Protein 8ZLX (pdb70)

InterPro domains:
  IPR002048 EF-hand domain [PF13499] (41-102)
  IPR002048 EF-hand domain [PF13499] (112-176)
  IPR002048 EF-hand domain [PS50222] (37-72)
  IPR002048 EF-hand domain [PS50222] (73-108)
  IPR002048 EF-hand domain [PS50222] (110-145)
  IPR002048 EF-hand domain [PS50222] (146-178)
  IPR002048 EF-hand domain [SM00054] (41-69)
  IPR002048 EF-hand domain [SM00054] (77-105)
  IPR002048 EF-hand domain [SM00054] (114-142)
  IPR002048 EF-hand domain [SM00054] (150-178)
  IPR002048 EF-hand domain [cd00051] (41-103)
  IPR002048 EF-hand domain [cd00051] (114-176)
  IPR011992 EF-hand domain pair [SSF47473] (23-176)
  IPR018247 EF-Hand 1, calcium-binding site [PS00018] (50-62)
  IPR018247 EF-Hand 1, calcium-binding site [PS00018] (86-98)
  IPR018247 EF-Hand 1, calcium-binding site [PS00018] (123-135)
  IPR018247 EF-Hand 1, calcium-binding site [PS00018] (159-171)
  IPR050230 Calmodulin/Myosin light chain/Troponin C-like [PTHR23048] (31-177)

Radius of gyration: 36.62 Å; Cα contacts (8 Å, |Δi|>4): 794; chains: 8; bounding box: 118×83×62 Å

B-factor: mean 54.27, std 16.91, range [24.85, 139.46]

Solvent-accessible surface area: 33436 Å² total; per-residue (Å²): 88,91,16,75,91,143,12,5,54,100,8,74,96,4,8,56,105,50,16,196,50,28,74,35,38,4,64,7,184,68,0,8,61,0,8,139,62,29,69,77,99,25,68,96,78,46,18,66,70,36,48,68,140,36,129,132,32,48,0,26,5,14,55,0,8,80,12,5,8,60,46,104,92,98,120,56,50,60,97,8,34,110,8,2,38,90,32,13,113,113,58,95,22,20,5,36,17,76,96,4,81,106,8,0,40,97,30,27,78,52,8,76,101,84,50,0,70,40,0,27,78,96,9,87,90,123,48,86,4,83,17,65,65,26,14,156,118,162,60,8,58,132,62,9,64,29,114,47,2,11,102,14,23,95,8,0,19,42,8,18,126,107,18,69,0,37,2,72,26,91,38,2,18,17,0,1,72,26,40,40,88,85,25,5,103,27,16,26,96,60,10,7,64,91,26,122,1,85,73,90,50,66,2,21,0,10,40,0,0,25,2,11,0,112,67,87,116,75,121,73,76,64,36,90,12,22,62,6,1,22,80,26,9,114,107,5,65,7,87,7,40,17,76,72,3,76,103,5,0,36,98,33,34,78,54,8,78,94,78,58,0,46,32,0,24,175,108,0,19,79,86,64,136,31,91,0,28,0,24,85,0,2,109,65,14,74,71,139,65,124,52,40,72,125,6,0,10,25,0,0,112,48,8,77,68,64,84,84,84,182,69,89,5,20,67,3,0,0,4,6,0,0,27,13,6,78,62,73,79,73,40,165,134,67,25,53,126,86,44,66,35,81,6,115,25,0,6,18,0,6,9,122,116,58,85,32,38,4,63,46,62,34,0,5,0,0,1,46,1,21,55,34,85,14,24,128,17,39,29,46,89,24,33,97,90,48,137,99,75,0,60,45,88,60,0,29,66,24,2,11,64,44,83,49,47,40,23,38,78,7,0,92,59,0,0,39,21,27,13,201,116,59,87,18,96,9,31,23,76,93,3,79,110,9,0,32,74,39,3,24,100,7,14,100,91,26,0,84,42,0,32,85,61,9,86,94,125,41,73,0,48,12,31,104,5,4,109,72,6,20,73,125,50,31,76,144,3,0,14,42,4,0,151,118,8,79,61,48,80,75,190,69,72,4,25,65,12,0,0,10,4,1,0,13,19,2,12,61,32,59,59,156,139,201,132,6,75,126,71,8,33,92,89,10,53,57,84,14,112,117,10,6,41,133,46,31,195,106,66,100,39,21,1,72,26,84,53,2,4,51,0,2,126,66,30,44,34,117,16,5,111,28,14,30,102,66,5,15,75,88,26,129,0,79,89,71,56,68,0,67,46,62,40,0,7,27,1,11,1,120,26,10,40,49,15,78,39,28,22,20,4,38,19,0,0,17,13,19,9,161,115,9,73,8,84,6,43,16,75,76,3,88,106,7,0,35,94,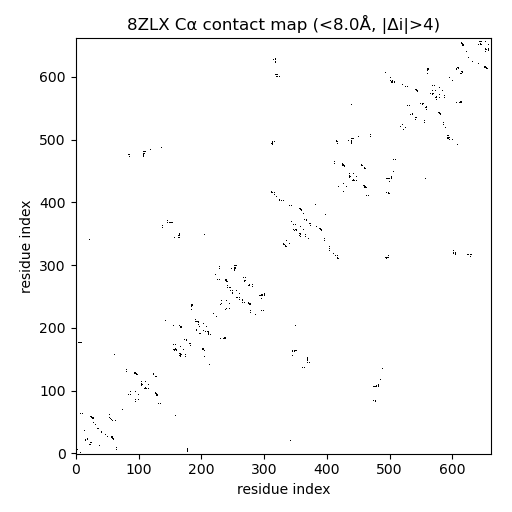40,25,82,53,6,78,102,148,47,0,47,24,0,17,163,86,0,23,67,92,56,92,26,72,0,25,0,24,80,3,0,120,105,7,98

Foldseek 3Di:
DPDDPVRLVVLVVLQVVQVPVPPQKHALVCLCVSCVVVVHHADPVSSVVLQVVVPVSIDGSVSSVVSVVVPVVDDDLVVVLVVVVVQPPPSPQKDFLVSQLCCLQPDDPRDDPVGSVVLSVVQDDPSIGRVVVVSVD/DQCVVFDDPVRLVLLCVLQVVQVPVNPQKHFLVCVQVSVVSVVDRAAPVRSCVLCVVQPCNVVRIAHSSSVSSSCRCVVPDPDPLVVQQVVVVVQVPNRPQKHFLVSQLVCCQPDDPRDDPVRSVVLSVQQVPPDHGIGNVNVSSVVVVPD/DVVVVVVVVVVVVVVCVVVVVD/DVVVVVVVVVVVVVVVVVVVVD/DPDDPVVLVLLVVLQVVQVPVSPQKHFLVCLCVSCVVSVDDQAPVLSCVLCVVPVTMDGSVSSVVSVVVPVVDCQLVVQQVVVCVQVVVSPQKAALVSVLVCQQPDDPRDDPVRSVVLQVVQDDVSIGNVSVVSNVVD/DVVVVVVVVVVVVVVVVVVVD/DVVVVVVVVVVVVVVVVVVVVD/DPCVVQDPPVVLVLLCVLQVVQCPPPPQKHFLVCVQVSCVSVVHHAAPVLSQVLCVVLPNRPPRIAHSSSVSSSCSCVVPPPDPLVVVVVVVCVQVVRRHQKHFLVSQQCCQQPDDPRDDPVRSVVVSVVQVVVVPRIGSVNVVSVVVD

Nearest PDB structures (foldseek):
  3wfn-assembly2_C  TM=7.128E-01  e=3.700E-17  Mus musculus
  3wfn-assembly1_B  TM=7.185E-01  e=9.022E-17  Mus musculus
  5wsu-assembly1_A  TM=4.955E-01  e=5.285E-17  Homo sapiens
  6tj7-assembly1_B  TM=4.473E-01  e=1.043E-06  Toxoplasma gondii
  6tj5-assembly1_B  TM=4.655E-01  e=3.422E-06  Toxoplasma gondii

Secondary structure (DSSP, 8-state):
-TTTTTS-HHHHHHHHHHHGGG-TTSSSEEEGGGHHHHHHHTT----HHHHHHHHHHTT-TT-SEEEHHHHHHHHHHHTT---HHHHHHHHHHTT-SS-SS-EEHHHHHHHHHHSSSPPPHHHHHHHHHHHSSSSSSEE-HHHHHHHT-/----HHHHHHHHHHHHTT-SS-SSEEEGGGHHHHHHTTT----HHHHHHHHHHH---EEEHHHHHHHHHHHH----HHHHHHHHHTT-SS-SSEEEHHHHHHHHHHSSS---HHHHHHHHHH----SEEEHHHHHH-/----HHHHHHHHHHHHHH-SS-SSEEEGGGHHHHHHHTT----HHHHHHHHHS---EEEHHHHHHHHHHHH---HHHHHHHHHHTT-SS-SSEEEHHHHHHHHTTSSS---HHHHHHHHHHS----EEEHHHHHHHH-/-TTTTTS-HHHHHHHHHHHHTT-SSSSSEEEGGGHHHHHHTTT----HHHHHHHHHTTT-TT-SEEEHHHHHHHHHHHTT---HHHHHHHHHTTS-SS-SSEEEHHHHHHHHHHSSS---HHHHHHHHHHHS-SSSSEEEHHHHHHHTT--/-HHHHHHHHHHHHHHHHHHHT-/-HHHHHHHHHHHHHHHHHHH-/-HHHHHHHHHHHHHHHHHHHH-/-HHHHHHHHHHHHHHHHHHHT-

Sequence (662 aa):
DQLTEEQIAEFKEAFSLFDKDGDGTITTKELGTVMRSLGQNPTEAELQDMINEVDNGTIDFPEFLTMMARKMKDDSEEEIREAFRVFDKDGNGYISAAELRHVMTNLGEKLTDEEVDEMIREADGDGQVNYEEFVQMEFMADQLTEEQIAEFKEAFSLFDKDGDGTITTKELGTVMRSLGQNPTEAELQDMINEVDADGNGTIDFPEFLTMMARKMKDTDSEEEIREAFRVFDKDGNGYISAAELRHVMTNLGEKLTDEEVDEMIREADIDGDGQVNYEEFVQMMTAKGPGSEFAAALIQRWYRRYMARLGPGSEFAAALIQRWYRRYMARLDQLTEEQIAEFKEAFSLFDKDGDGTITTKELGTVMRSLGQNPTEAELQDMINEVDGTIDFPEFLTMMMARKMKTDSEEEIREAFRVFDKDGNGYISAAELRHVMTNLGEKLTDEEVDEMIREADIDGQVNYEEFVQMMTGPGSEFAAALIQRWYRRYMARGPGSEFAAALIQRWYRRYMARLEFMADQLTEEQIAEFKEAFSLFDKDGDGTITTKELGTVMRSLGQNPTEAELQDMINEVDADGNGTIDFPEFLTMMARKMKDTDSEEEIREAFRVFDKDGNGYISAAELRHVMTNLGEKLTDEEVDEMIREEADIDGDGQVNYEEFVQMMT

Organism: Sarcophilus harrisii (NCBI:txid9305)

Structure (mmCIF, N/CA/C/O backbone):
data_8ZLX
#
_entry.id   8ZLX
#
_cell.length_a   134.451
_cell.length_b   134.451
_cell.length_c   35.944
_cell.angle_alpha   90.00
_cell.angle_beta   90.00
_cell.angle_gamma   90.00
#
_symmetry.space_group_name_H-M   'P 43'
#
loop_
_entity.id
_entity.type
_entity.pdbx_description
1 polymer 'Calmodulin (CaM)'
2 polymer 'Serine/threonine-protein phosphatase with EF-hands 2'
3 water water
#
loop_
_atom_site.group_PDB
_atom_site.id
_atom_site.type_symbol
_atom_site.label_atom_id
_atom_site.label_alt_id
_atom_site.label_comp_id
_atom_site.label_asym_id
_atom_site.label_entity_id
_atom_site.label_seq_id
_atom_site.pdbx_PDB_ins_code
_atom_site.Cartn_x
_atom_site.Cartn_y
_atom_site.Cartn_z
_atom_site.occupancy
_atom_site.B_iso_or_equiv
_atom_site.auth_seq_id
_atom_site.auth_comp_id
_atom_site.auth_asym_id
_atom_site.auth_atom_id
_atom_site.pdbx_PDB_model_num
ATOM 1 N N . ASP A 1 9 ? -49.498 41.598 4.089 1.00 94.66 9 ASP B N 1
ATOM 2 C CA . ASP A 1 9 ? -50.354 42.524 4.888 1.00 102.33 9 ASP B CA 1
ATOM 3 C C . ASP A 1 9 ? -49.435 43.377 5.772 1.00 107.73 9 ASP B C 1
ATOM 4 O O . ASP A 1 9 ? -48.212 43.394 5.500 1.00 104.38 9 ASP B O 1
ATOM 6 N N . GLN A 1 10 ? -49.993 44.048 6.788 1.00 111.23 10 GLN B N 1
ATOM 7 C CA . GLN A 1 10 ? -49.229 44.857 7.778 1.00 120.90 10 GLN B CA 1
ATOM 8 C C . GLN A 1 10 ? -48.507 43.912 8.757 1.00 124.64 10 GLN B C 1
ATOM 9 O O . GLN A 1 10 ? -48.784 43.999 9.971 1.00 139.46 10 GLN B O 1
ATOM 11 N N . LEU A 1 11 ? -47.596 43.068 8.244 1.00 112.77 11 LEU B N 1
ATOM 12 C CA . LEU A 1 11 ? -46.857 42.016 9.002 1.00 97.27 11 LEU B CA 1
ATOM 13 C C . LEU A 1 11 ? -45.522 42.574 9.504 1.00 93.98 11 LEU B C 1
ATOM 14 O O . LEU A 1 11 ? -45.034 43.564 8.927 1.00 94.43 11 LEU B O 1
ATOM 19 N N . THR A 1 12 ? -44.947 41.914 10.512 1.00 86.97 12 THR B N 1
ATOM 20 C CA . THR A 1 12 ? -43.745 42.349 11.276 1.00 84.99 12 THR B CA 1
ATOM 21 C C . THR A 1 12 ? -42.469 42.064 10.475 1.00 72.48 12 THR B C 1
ATOM 22 O O . THR A 1 12 ? -42.497 41.173 9.616 1.00 78.97 12 THR B O 1
ATOM 26 N N . GLU A 1 13 ? -41.393 42.791 10.760 1.00 62.59 13 GLU B N 1
ATOM 27 C CA . GLU A 1 13 ? -40.037 42.515 10.216 1.00 63.12 13 GLU B CA 1
ATOM 28 C C . GLU A 1 13 ? -39.619 41.106 10.672 1.00 70.15 13 GLU B C 1
ATOM 29 O O . GLU A 1 13 ? -39.158 40.309 9.827 1.00 69.66 13 GLU B O 1
ATOM 35 N N . GLU A 1 14 ? -39.777 40.828 11.971 1.00 76.15 14 GLU B N 1
ATOM 36 C CA . GLU A 1 14 ? -39.360 39.565 12.646 1.00 71.60 14 GLU B CA 1
ATOM 37 C C . GLU A 1 14 ? -40.230 38.414 12.112 1.00 60.22 14 GLU B C 1
ATOM 38 O O . GLU A 1 14 ? -39.678 37.324 11.835 1.00 52.03 14 GLU B O 1
ATOM 44 N N . GLN A 1 15 ? -41.534 38.666 11.957 1.00 49.49 15 GLN B N 1
ATOM 45 C CA . GLN A 1 15 ? -42.554 37.654 11.584 1.00 51.33 15 GLN B CA 1
ATOM 46 C C . GLN A 1 15 ? -42.296 37.189 10.139 1.00 53.45 15 GLN B C 1
ATOM 47 O O . GLN A 1 15 ? -42.140 35.975 9.920 1.00 59.40 15 GLN B O 1
ATOM 49 N N . ILE A 1 16 ? -42.223 38.116 9.188 1.00 47.56 16 ILE B N 1
ATOM 50 C CA . ILE A 1 16 ? -41.794 37.810 7.798 1.00 45.17 16 ILE B CA 1
ATOM 51 C C . ILE A 1 16 ? -40.515 36.957 7.856 1.00 42.03 16 ILE B C 1
ATOM 52 O O . ILE A 1 16 ? -40.413 36.017 7.057 1.00 41.27 16 ILE B O 1
ATOM 57 N N . ALA A 1 17 ? -39.558 37.272 8.730 1.00 40.79 17 ALA B N 1
ATOM 58 C CA . ALA A 1 17 ? -38.291 36.512 8.813 1.00 45.22 17 ALA B CA 1
ATOM 59 C C . ALA A 1 17 ? -38.589 35.118 9.385 1.00 46.69 17 ALA B C 1
ATOM 60 O O . ALA A 1 17 ? -38.253 34.117 8.733 1.00 43.74 17 ALA B O 1
ATOM 62 N N . GLU A 1 18 ? -39.232 35.061 10.545 1.00 50.33 18 GLU B N 1
ATOM 63 C CA . GLU A 1 18 ? -39.662 33.792 11.181 1.00 56.04 18 GLU B CA 1
ATOM 64 C C . GLU A 1 18 ? -40.253 32.908 10.076 1.00 59.43 18 GLU B C 1
ATOM 65 O O . GLU A 1 18 ? -39.751 31.766 9.933 1.00 59.55 18 GLU B O 1
ATOM 71 N N . PHE A 1 19 ? -41.205 33.449 9.287 1.00 55.06 19 PHE B N 1
ATOM 72 C CA . PHE A 1 19 ? -42.068 32.713 8.317 1.00 52.64 19 PHE B CA 1
ATOM 73 C C . PHE A 1 19 ? -41.324 32.319 7.036 1.00 51.49 19 PHE B C 1
ATOM 74 O O . PHE A 1 19 ? -41.715 31.302 6.420 1.00 46.19 19 PHE B O 1
ATOM 82 N N . LYS A 1 20 ? -40.347 33.120 6.615 1.00 52.65 20 LYS B N 1
ATOM 83 C CA . LYS A 1 20 ? -39.402 32.776 5.518 1.00 54.63 20 LYS B CA 1
ATOM 84 C C . LYS A 1 20 ? -38.581 31.555 5.952 1.00 51.19 20 LYS B C 1
ATOM 85 O O . LYS A 1 20 ? -38.449 30.599 5.170 1.00 48.33 20 LYS B O 1
ATOM 91 N N . GLU A 1 21 ? -38.016 31.592 7.152 1.00 51.19 21 GLU B N 1
ATOM 92 C CA . GLU A 1 21 ? -37.082 30.530 7.596 1.00 54.28 21 GLU B CA 1
ATOM 93 C C . GLU A 1 21 ? -37.888 29.231 7.741 1.00 45.42 21 GLU B C 1
ATOM 94 O O . GLU A 1 21 ? -37.440 28.209 7.212 1.00 39.03 21 GLU B O 1
ATOM 100 N N . ALA A 1 22 ? -39.073 29.290 8.351 1.00 44.71 22 ALA B N 1
ATOM 101 C CA . ALA A 1 22 ? -40.011 28.142 8.442 1.00 42.68 22 ALA B CA 1
ATOM 102 C C . ALA A 1 22 ? -40.228 27.557 7.050 1.00 39.59 22 ALA B C 1
ATOM 103 O O . ALA A 1 22 ? -40.216 26.320 6.917 1.00 42.35 22 ALA B O 1
ATOM 105 N N . PHE A 1 23 ? -40.441 28.419 6.064 1.00 37.77 23 PHE B N 1
ATOM 106 C CA . PHE A 1 23 ? -40.776 28.034 4.672 1.00 39.57 23 PHE B CA 1
ATOM 107 C C . PHE A 1 23 ? -39.582 27.334 4.030 1.00 41.22 23 PHE B C 1
ATOM 108 O O . PHE A 1 23 ? -39.765 26.252 3.398 1.00 37.69 23 PHE B O 1
ATOM 116 N N . SER A 1 24 ? -38.402 27.924 4.207 1.00 39.92 24 SER B N 1
ATOM 117 C CA . SER A 1 24 ? -37.152 27.445 3.581 1.00 46.35 24 SER B CA 1
ATOM 118 C C . SER A 1 24 ? -36.704 26.102 4.200 1.00 46.88 24 SER B C 1
ATOM 119 O O . SER A 1 24 ? -35.855 25.405 3.559 1.00 47.81 24 SER B O 1
ATOM 122 N N . LEU A 1 25 ? -37.274 25.703 5.347 1.00 42.14 25 LEU B N 1
ATOM 123 C CA . LEU A 1 25 ? -36.985 24.389 5.979 1.00 41.17 25 LEU B CA 1
ATOM 124 C C . LEU A 1 25 ? -37.565 23.284 5.097 1.00 43.48 25 LEU B C 1
ATOM 125 O O . LEU A 1 25 ? -37.009 22.146 5.113 1.00 44.67 25 LEU B O 1
ATOM 130 N N . PHE A 1 26 ? -38.630 23.592 4.353 1.00 41.11 26 PHE B N 1
ATOM 131 C CA . PHE A 1 26 ? -39.378 22.600 3.539 1.00 40.87 26 PHE B CA 1
ATOM 132 C C . PHE A 1 26 ? -39.122 22.823 2.047 1.00 39.25 26 PHE B C 1
ATOM 133 O O . PHE A 1 26 ? -39.515 21.995 1.274 1.00 40.54 26 PHE B O 1
ATOM 141 N N . ASP A 1 27 ? -38.437 23.893 1.661 1.00 48.60 27 ASP B N 1
ATOM 142 C CA . ASP A 1 27 ? -37.925 24.088 0.281 1.00 49.95 27 ASP B CA 1
ATOM 143 C C . ASP A 1 27 ? -36.523 23.472 0.229 1.00 57.38 27 ASP B C 1
ATOM 144 O O . ASP A 1 27 ? -35.560 24.156 0.623 1.00 67.85 27 ASP B O 1
ATOM 149 N N . LYS A 1 28 ? -36.436 22.198 -0.176 1.00 67.38 28 LYS B N 1
ATOM 150 C CA . LYS A 1 28 ? -35.178 21.398 -0.223 1.00 63.14 28 LYS B CA 1
ATOM 151 C C . LYS A 1 28 ? -34.343 21.853 -1.426 1.00 60.32 28 LYS B C 1
ATOM 152 O O . LYS A 1 28 ? -33.121 22.047 -1.261 1.00 62.97 28 LYS B O 1
ATOM 158 N N . ASP A 1 29 ? -34.989 22.013 -2.589 1.00 59.04 29 ASP B N 1
ATOM 159 C CA . ASP A 1 29 ? -34.352 22.421 -3.876 1.00 57.70 29 ASP B CA 1
ATOM 160 C C . ASP A 1 29 ? -34.012 23.917 -3.863 1.00 52.79 29 ASP B C 1
ATOM 161 O O . ASP A 1 29 ? -33.219 24.318 -4.705 1.00 56.11 29 ASP B O 1
ATOM 166 N N . GLY A 1 30 ? -34.614 24.719 -2.977 1.00 55.38 30 GLY B N 1
ATOM 167 C CA . GLY A 1 30 ? -34.524 26.195 -3.012 1.00 57.67 30 GLY B CA 1
ATOM 168 C C . GLY A 1 30 ? -35.122 26.800 -4.284 1.00 55.29 30 GLY B C 1
ATOM 169 O O . GLY A 1 30 ? -34.444 27.629 -4.907 1.00 67.19 30 GLY B O 1
ATOM 170 N N . ASP A 1 31 ? -36.343 26.409 -4.651 1.00 47.07 31 ASP B N 1
ATOM 171 C CA . ASP A 1 31 ? -37.082 26.897 -5.844 1.00 49.60 31 ASP B CA 1
ATOM 172 C C . ASP A 1 31 ? -38.256 27.786 -5.411 1.00 51.69 31 ASP B C 1
ATOM 173 O O . ASP A 1 31 ? -39.155 28.017 -6.255 1.00 54.83 31 ASP B O 1
ATOM 178 N N . GLY A 1 32 ? -38.270 28.236 -4.148 1.00 48.05 32 GLY B N 1
ATOM 179 C CA . GLY A 1 32 ? -39.289 29.148 -3.583 1.00 44.98 32 GLY B CA 1
ATOM 180 C C . GLY A 1 32 ? -40.663 28.507 -3.427 1.00 46.57 32 GLY B C 1
ATOM 181 O O . GLY A 1 32 ? -41.657 29.248 -3.273 1.00 46.11 32 GLY B O 1
ATOM 182 N N . THR A 1 33 ? -40.744 27.177 -3.480 1.00 45.97 33 THR B N 1
ATOM 183 C CA . THR A 1 33 ? -42.027 26.444 -3.413 1.00 46.33 33 THR B CA 1
ATOM 184 C C . THR A 1 33 ? -41.912 25.316 -2.379 1.00 45.77 33 THR B C 1
ATOM 185 O O . THR A 1 33 ? -40.794 24.840 -2.148 1.00 45.16 33 THR B O 1
ATOM 189 N N . ILE A 1 34 ? -43.041 24.963 -1.760 1.00 43.21 34 ILE B N 1
ATOM 190 C CA . ILE A 1 34 ? -43.238 23.778 -0.880 1.00 42.64 34 ILE B CA 1
ATOM 191 C C . ILE A 1 34 ? -44.444 23.038 -1.452 1.00 43.94 34 ILE B C 1
ATOM 192 O O . ILE A 1 34 ? -45.210 23.663 -2.188 1.00 42.90 34 ILE B O 1
ATOM 197 N N . THR A 1 35 ? -44.612 21.762 -1.124 1.00 44.25 35 THR B N 1
ATOM 198 C CA . THR A 1 35 ? -45.792 20.972 -1.537 1.00 49.66 35 THR B CA 1
ATOM 199 C C . THR A 1 35 ? -46.931 21.298 -0.572 1.00 50.24 35 THR B C 1
ATOM 200 O O . THR A 1 35 ? -46.622 21.596 0.606 1.00 51.69 35 THR B O 1
ATOM 204 N N . THR A 1 36 ? -48.178 21.248 -1.058 1.00 50.30 36 THR B N 1
ATOM 205 C CA . THR A 1 36 ? -49.439 21.308 -0.252 1.00 53.55 36 THR B CA 1
ATOM 206 C C . THR A 1 36 ? -49.417 20.234 0.859 1.00 56.02 36 THR B C 1
ATOM 207 O O . THR A 1 36 ? -49.892 20.512 1.972 1.00 53.91 36 THR B O 1
ATOM 211 N N . LYS A 1 37 ? -48.837 19.060 0.586 1.00 55.97 37 LYS B N 1
ATOM 212 C CA . LYS A 1 37 ? -48.802 17.899 1.516 1.00 57.11 37 LYS B CA 1
ATOM 213 C C . LYS A 1 37 ? -47.743 18.139 2.601 1.00 57.46 37 LYS B C 1
ATOM 214 O O . LYS A 1 37 ? -47.540 17.225 3.426 1.00 58.77 37 LYS B O 1
ATOM 220 N N . GLU A 1 38 ? -47.085 19.305 2.580 1.00 50.88 38 GLU B N 1
ATOM 221 C CA . GLU A 1 38 ? -46.097 19.747 3.597 1.00 49.16 38 GLU B CA 1
ATOM 222 C C . GLU A 1 38 ? -46.562 21.051 4.261 1.00 44.18 38 GLU B C 1
ATOM 223 O O . GLU A 1 38 ? -45.826 21.567 5.137 1.00 45.44 38 GLU B O 1
ATOM 229 N N . LEU A 1 39 ? -47.717 21.587 3.877 1.00 40.34 39 LEU B N 1
ATOM 230 C CA . LEU A 1 39 ? -48.248 22.851 4.466 1.00 44.62 39 LEU B CA 1
ATOM 231 C C . LEU A 1 39 ? -48.467 22.658 5.974 1.00 43.73 39 LEU B C 1
ATOM 232 O O . LEU A 1 39 ? -47.969 23.496 6.756 1.00 46.03 39 LEU B O 1
ATOM 237 N N . GLY A 1 40 ? -49.193 21.602 6.362 1.00 44.02 40 GLY B N 1
ATOM 238 C CA . GLY A 1 40 ? -49.500 21.279 7.768 1.00 41.19 40 GLY B CA 1
ATOM 239 C C . GLY A 1 40 ? -48.228 21.151 8.582 1.00 38.47 40 GLY B C 1
ATOM 240 O O . GLY A 1 40 ? -48.163 21.701 9.711 1.00 41.88 40 GLY B O 1
ATOM 241 N N . THR A 1 41 ? -47.234 20.488 8.008 1.00 35.52 41 THR B N 1
ATOM 242 C CA . THR A 1 41 ? -45.885 20.287 8.598 1.00 39.44 41 THR B CA 1
ATOM 243 C C . THR A 1 41 ? -45.222 21.636 8.922 1.00 37.38 41 THR B C 1
ATOM 244 O O . THR A 1 41 ? -44.664 21.775 10.016 1.00 37.99 41 THR B O 1
ATOM 248 N N . VAL A 1 42 ? -45.299 22.619 8.032 1.00 43.27 42 VAL B N 1
ATOM 249 C CA . VAL A 1 42 ? -44.622 23.944 8.223 1.00 47.08 42 VAL B CA 1
ATOM 250 C C . VAL A 1 42 ? -45.342 24.752 9.305 1.00 44.91 42 VAL B C 1
ATOM 251 O O . VAL A 1 42 ? -44.669 25.465 10.068 1.00 45.78 42 VAL B O 1
ATOM 255 N N . MET A 1 43 ? -46.666 24.668 9.359 1.00 48.85 43 MET B N 1
ATOM 256 C CA . MET A 1 43 ? -47.475 25.466 10.314 1.00 50.23 43 MET B CA 1
ATOM 257 C C . MET A 1 43 ? -47.353 24.861 11.718 1.00 50.99 43 MET B C 1
ATOM 258 O O . MET A 1 43 ? -47.396 25.635 12.699 1.00 44.59 43 MET B O 1
ATOM 263 N N . ARG A 1 44 ? -47.159 23.538 11.793 1.00 52.05 44 ARG B N 1
ATOM 264 C CA . ARG A 1 44 ? -46.856 22.782 13.039 1.00 50.23 44 ARG B CA 1
ATOM 265 C C . ARG A 1 44 ? -45.446 23.140 13.529 1.00 50.44 44 ARG B C 1
ATOM 266 O O . ARG A 1 44 ? -45.235 23.207 14.747 1.00 45.74 44 ARG B O 1
ATOM 274 N N . SER A 1 45 ? -44.511 23.383 12.608 1.00 52.89 45 SER B N 1
ATOM 275 C CA . SER A 1 45 ? -43.116 23.800 12.914 1.00 48.22 45 SER B CA 1
ATOM 276 C C . SER A 1 45 ? -43.126 25.211 13.525 1.00 49.43 45 SER B C 1
ATOM 277 O O . SER A 1 45 ? -42.117 25.590 14.191 1.00 42.77 45 SER B O 1
ATOM 280 N N . LEU A 1 46 ? -44.218 25.965 13.305 1.00 52.05 46 LEU B N 1
ATOM 281 C CA . LEU A 1 46 ? -44.425 27.350 13.836 1.00 52.40 46 LEU B CA 1
ATOM 282 C C . LEU A 1 46 ? -45.280 27.281 15.100 1.00 53.40 46 LEU B C 1
ATOM 283 O O . LEU A 1 46 ? -45.634 28.358 15.633 1.00 57.72 46 LEU B O 1
ATOM 288 N N . GLY A 1 47 ? -45.558 26.059 15.567 1.00 50.46 47 GLY B N 1
ATOM 289 C CA . GLY A 1 47 ? -46.381 25.795 16.757 1.00 55.05 47 GLY B CA 1
ATOM 290 C C . GLY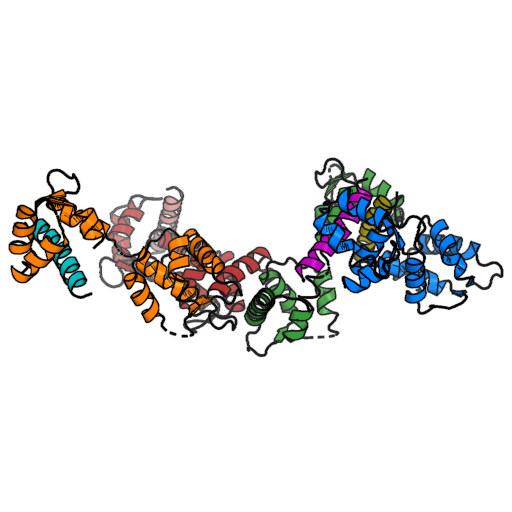 A 1 47 ? -47.855 26.079 16.517 1.00 56.64 47 GLY B C 1
ATOM 291 O O . GLY A 1 47 ? -48.608 26.080 17.504 1.00 58.27 47 GLY B O 1
ATOM 292 N N . GLN A 1 48 ? -48.273 26.292 15.267 1.00 60.49 48 GLN B N 1
ATOM 293 C CA . GLN A 1 48 ? -49.717 26.344 14.916 1.00 68.68 48 GLN B CA 1
ATOM 294 C C . GLN A 1 48 ? -50.199 24.887 14.917 1.00 73.88 48 GLN B C 1
ATOM 295 O O . GLN A 1 48 ? -49.339 24.002 14.761 1.00 84.82 48 GLN B O 1
ATOM 301 N N . ASN A 1 49 ? -51.497 24.636 15.126 1.00 75.16 49 ASN B N 1
ATOM 302 C CA . ASN A 1 49 ? -52.086 23.267 15.177 1.00 74.54 49 ASN B CA 1
ATOM 303 C C . ASN A 1 49 ? -53.370 23.270 14.349 1.00 71.22 49 ASN B C 1
ATOM 304 O O . ASN A 1 49 ? -54.472 23.110 14.865 1.00 71.50 49 ASN B O 1
ATOM 306 N N . PRO A 1 50 ? -53.273 23.420 13.015 1.00 74.59 50 PRO B N 1
ATOM 307 C CA . PRO A 1 50 ? -54.468 23.565 12.188 1.00 80.08 50 PRO B CA 1
ATOM 308 C C . PRO A 1 50 ? -55.258 22.250 12.114 1.00 77.95 50 PRO B C 1
ATOM 309 O O . PRO A 1 50 ? -54.628 21.216 12.168 1.00 69.91 50 PRO B O 1
ATOM 313 N N . THR A 1 51 ? -56.593 22.341 12.012 1.00 85.44 51 THR B N 1
ATOM 314 C CA . THR A 1 51 ? -57.545 21.198 11.924 1.00 82.22 51 THR B CA 1
ATOM 315 C C . THR A 1 51 ? -57.599 20.708 10.474 1.00 87.67 51 THR B C 1
ATOM 316 O O . THR A 1 51 ?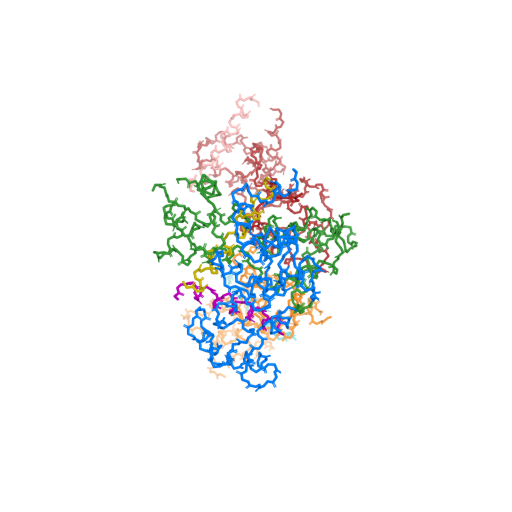 -57.414 21.548 9.572 1.00 84.44 51 THR B O 1
ATOM 318 N N . GLU A 1 52 ? -57.839 19.410 10.258 1.00 88.90 52 GLU B N 1
ATOM 319 C CA . GLU A 1 52 ? -57.838 18.777 8.908 1.00 97.04 52 GLU B CA 1
ATOM 320 C C . GLU A 1 52 ? -58.503 19.724 7.900 1.00 99.23 52 GLU B C 1
ATOM 321 O O . GLU A 1 52 ? -57.874 20.041 6.864 1.00 97.33 52 GLU B O 1
ATOM 323 N N . ALA A 1 53 ? -59.716 20.185 8.218 1.00 98.75 53 ALA B N 1
ATOM 324 C CA . ALA A 1 53 ? -60.570 21.019 7.341 1.00 94.37 53 ALA B CA 1
ATOM 325 C C . ALA A 1 53 ? -60.037 22.460 7.264 1.00 93.11 53 ALA B C 1
ATOM 326 O O . ALA A 1 53 ? -60.413 23.169 6.306 1.00 106.13 53 ALA B O 1
ATOM 328 N N . GLU A 1 54 ? -59.205 22.891 8.218 1.00 81.21 54 GLU B N 1
ATOM 329 C CA . GLU A 1 54 ? -58.535 24.224 8.190 1.00 83.07 54 GLU B CA 1
ATOM 330 C C . GLU A 1 54 ? -57.458 24.250 7.090 1.00 87.43 54 GLU B C 1
ATOM 331 O O . GLU A 1 54 ? -57.155 25.355 6.607 1.00 94.09 54 GLU B O 1
ATOM 333 N N . LEU A 1 55 ? -56.914 23.088 6.697 1.00 91.58 55 LEU B N 1
ATOM 334 C CA . LEU A 1 55 ? -55.859 22.950 5.649 1.00 89.14 55 LEU B CA 1
ATOM 335 C C . LEU A 1 55 ? -56.509 22.781 4.270 1.00 95.03 55 LEU B C 1
ATOM 336 O O . LEU A 1 55 ? -56.037 23.443 3.314 1.00 94.69 55 LEU B O 1
ATOM 341 N N . GLN A 1 56 ? -57.510 21.898 4.160 1.00 93.76 56 GLN B N 1
ATOM 342 C CA . GLN A 1 56 ? -58.236 21.626 2.887 1.00 99.89 56 GLN B CA 1
ATOM 343 C C . GLN A 1 56 ? -58.643 22.969 2.261 1.00 98.02 56 GLN B C 1
ATOM 344 O O . GLN A 1 56 ? -58.354 23.170 1.053 1.00 85.80 56 GLN B O 1
ATOM 346 N N . ASP A 1 57 ? -59.231 23.863 3.074 1.00 98.96 57 ASP B N 1
ATOM 347 C CA . ASP A 1 57 ? -59.791 25.182 2.661 1.00 96.55 57 ASP B CA 1
ATOM 348 C C . ASP A 1 57 ? -58.649 26.126 2.260 1.00 98.16 57 ASP B C 1
ATOM 349 O O . ASP A 1 57 ? -58.768 26.770 1.197 1.00 103.53 57 ASP B O 1
ATOM 351 N N . MET A 1 58 ? -57.586 26.205 3.065 1.00 91.36 58 MET B N 1
ATOM 352 C CA . MET A 1 58 ? -56.361 26.983 2.732 1.00 83.17 58 MET B CA 1
ATOM 353 C C . MET A 1 58 ? -55.797 26.508 1.390 1.00 77.70 58 MET B C 1
ATOM 354 O O . MET A 1 58 ? -55.411 27.372 0.592 1.00 74.19 58 MET B O 1
ATOM 359 N N . ILE A 1 59 ? -55.779 25.190 1.159 1.00 74.47 59 ILE B N 1
ATOM 360 C CA . ILE A 1 59 ? -55.061 24.526 0.028 1.00 82.06 59 ILE B CA 1
ATOM 361 C C . ILE A 1 59 ? -55.799 24.758 -1.302 1.00 92.70 59 ILE B C 1
ATOM 362 O O . ILE A 1 59 ? -55.091 24.906 -2.332 1.00 87.12 5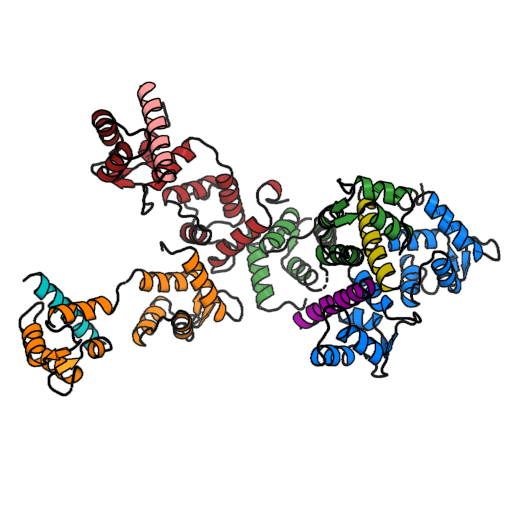9 ILE B O 1
ATOM 367 N N . ASN A 1 60 ? -57.144 24.769 -1.294 1.00 106.50 60 ASN B N 1
ATOM 368 C CA . ASN A 1 60 ? -58.011 24.930 -2.502 1.00 112.42 60 ASN B CA 1
ATOM 369 C C . ASN A 1 60 ? -57.883 26.362 -3.050 1.00 109.70 60 ASN B C 1
ATOM 370 O O . ASN A 1 60 ? -57.709 26.521 -4.283 1.00 99.05 60 ASN B O 1
ATOM 372 N N . GLU A 1 61 ? -58.002 27.359 -2.163 1.00 106.77 61 GLU B N 1
ATOM 373 C CA . GLU A 1 61 ? -57.601 28.778 -2.375 1.00 100.66 61 GLU B CA 1
ATOM 374 C C . GLU A 1 61 ? -56.393 28.815 -3.331 1.00 107.97 61 GLU B C 1
ATOM 375 O O . GLU A 1 61 ? -56.437 29.585 -4.314 1.00 103.44 61 GLU B O 1
ATOM 381 N N . VAL A 1 62 ? -55.378 27.980 -3.075 1.00 109.92 62 VAL B N 1
ATOM 382 C CA . VAL A 1 62 ? -54.136 27.839 -3.898 1.00 107.70 62 VAL B CA 1
ATOM 383 C C . VAL A 1 62 ? -54.418 26.942 -5.110 1.00 108.95 62 VAL B C 1
ATOM 384 O O . VAL A 1 62 ? -54.283 27.439 -6.245 1.00 115.31 62 VAL B O 1
ATOM 386 N N . ASP A 1 63 ? -54.767 25.669 -4.873 1.00 110.62 63 ASP B N 1
ATOM 387 C CA . ASP A 1 63 ? -55.047 24.639 -5.915 1.00 106.18 63 ASP B CA 1
ATOM 388 C C . ASP A 1 63 ? -53.782 24.413 -6.754 1.00 107.04 63 ASP B C 1
ATOM 389 O O . ASP A 1 63 ? -53.001 23.513 -6.375 1.00 105.46 63 ASP B O 1
ATOM 394 N N . ASN A 1 67 ? -50.023 22.252 -9.940 1.00 83.11 67 ASN B N 1
ATOM 395 C CA . ASN A 1 67 ? -48.623 21.984 -9.510 1.00 83.26 67 ASN B CA 1
ATOM 396 C C . ASN A 1 67 ? -48.622 21.191 -8.192 1.00 78.97 67 ASN B C 1
ATOM 397 O O . ASN A 1 67 ? -47.654 20.411 -7.947 1.00 75.45 67 ASN B O 1
ATOM 399 N N . GLY A 1 68 ? -49.671 21.353 -7.383 1.00 68.20 68 GLY B N 1
ATOM 400 C CA . GLY A 1 68 ? -49.690 20.903 -5.981 1.00 67.53 68 GLY B CA 1
ATOM 401 C C . GLY A 1 68 ? -48.583 21.585 -5.196 1.00 58.96 68 GLY B C 1
ATOM 402 O O . GLY A 1 68 ? -47.869 20.859 -4.456 1.00 49.77 68 GLY B O 1
ATOM 403 N N . THR A 1 69 ? -48.462 22.916 -5.361 1.00 49.07 69 THR B N 1
ATOM 404 C CA . THR A 1 69 ? -47.304 23.737 -4.919 1.00 54.53 69 THR B CA 1
ATOM 405 C C . THR A 1 69 ? -47.761 25.126 -4.441 1.00 51.01 69 THR B C 1
ATOM 406 O O . THR A 1 69 ? -48.680 25.697 -5.070 1.00 53.39 69 THR B O 1
ATOM 410 N N . ILE A 1 70 ? -47.079 25.663 -3.415 1.00 47.78 70 ILE B N 1
ATOM 411 C CA . ILE A 1 70 ? -47.309 26.999 -2.781 1.00 45.57 70 ILE B CA 1
ATOM 412 C C . ILE A 1 70 ? -46.013 27.802 -2.862 1.00 45.97 70 ILE B C 1
ATOM 413 O O . ILE A 1 70 ? -45.004 27.329 -2.332 1.00 46.01 70 ILE B O 1
ATOM 418 N N . ASP A 1 71 ? -46.037 29.000 -3.448 1.00 51.76 71 ASP B N 1
ATOM 419 C CA . ASP A 1 71 ? -44.870 29.930 -3.409 1.00 54.30 71 ASP B CA 1
ATOM 420 C C . ASP A 1 71 ? -44.908 30.712 -2.088 1.00 49.17 71 ASP B C 1
ATOM 421 O O . ASP A 1 71 ? -45.956 30.643 -1.406 1.00 44.35 71 ASP B O 1
ATOM 426 N N . PHE A 1 72 ? -43.829 31.441 -1.765 1.00 46.31 72 PHE B N 1
ATOM 427 C CA . PHE A 1 72 ? -43.650 32.211 -0.502 1.00 44.34 72 PHE B CA 1
ATOM 428 C C . PHE A 1 72 ? -44.675 33.338 -0.371 1.00 44.80 72 PHE B C 1
ATOM 429 O O . PHE A 1 72 ? -45.271 33.466 0.690 1.00 50.28 72 PHE B O 1
ATOM 437 N N . PRO A 1 73 ? -44.901 34.226 -1.373 1.00 47.82 73 PRO B N 1
ATOM 438 C CA . PRO A 1 73 ? -45.905 35.286 -1.232 1.00 46.39 73 PRO B CA 1
ATOM 439 C C . PRO A 1 73 ? -47.295 34.764 -0.809 1.00 51.05 73 PRO B C 1
ATOM 440 O O . PRO A 1 73 ? -47.827 35.286 0.149 1.00 57.65 73 PRO B O 1
ATOM 444 N N . GLU A 1 74 ? -47.845 33.737 -1.469 1.00 53.20 74 GLU B N 1
ATOM 445 C CA . GLU A 1 74 ? -49.197 33.211 -1.122 1.00 55.52 74 GLU B CA 1
ATOM 446 C C . GLU A 1 74 ? -49.137 32.443 0.203 1.00 55.14 74 GLU B C 1
ATOM 447 O O . GLU A 1 74 ? -50.161 32.413 0.905 1.00 64.67 74 GLU B O 1
ATOM 453 N N . PHE A 1 75 ? -47.987 31.892 0.584 1.00 57.99 75 PHE B N 1
ATOM 454 C CA . PHE A 1 75 ? -47.801 31.291 1.931 1.00 52.36 75 PHE B CA 1
ATOM 455 C C . PHE A 1 75 ? -47.907 32.406 2.980 1.00 50.87 75 PHE B C 1
ATOM 456 O O . PHE A 1 75 ? -48.699 32.288 3.931 1.00 43.58 75 PHE B O 1
ATOM 464 N N . LEU A 1 76 ? -47.115 33.463 2.810 1.00 55.48 76 LEU B N 1
ATOM 465 C CA . LEU A 1 76 ? -47.133 34.670 3.682 1.00 53.45 76 LEU B CA 1
ATOM 466 C C . LEU A 1 76 ? -48.570 35.166 3.844 1.00 57.28 76 LEU B C 1
ATOM 467 O O . LEU A 1 76 ? -48.934 35.560 4.981 1.00 59.33 76 LEU B O 1
ATOM 472 N N . THR A 1 77 ? -49.320 35.186 2.732 1.00 59.24 77 THR B N 1
ATOM 473 C CA . THR A 1 77 ? -50.729 35.658 2.618 1.00 59.96 77 THR B CA 1
ATOM 474 C C . THR A 1 77 ? -51.591 34.770 3.528 1.00 61.13 77 THR B C 1
ATOM 475 O O . THR A 1 77 ? -52.194 35.303 4.471 1.00 66.81 77 THR B O 1
ATOM 479 N N . MET A 1 78 ? -51.588 33.461 3.276 1.00 60.75 78 MET B N 1
ATOM 480 C CA . MET A 1 78 ? -52.298 32.424 4.065 1.00 59.04 78 MET B CA 1
ATOM 481 C C . MET A 1 78 ? -52.081 32.643 5.561 1.00 59.36 78 MET B C 1
ATOM 482 O O . MET A 1 78 ? -53.055 32.490 6.321 1.00 65.78 78 MET B O 1
ATOM 487 N N . MET A 1 79 ? -50.828 32.881 5.956 1.00 60.67 79 MET B N 1
ATOM 488 C CA . MET A 1 79 ? -50.424 33.140 7.358 1.00 68.07 79 MET B CA 1
ATOM 489 C C . MET A 1 79 ? -51.203 34.360 7.850 1.00 75.74 79 MET B C 1
ATOM 490 O O . MET A 1 79 ? -52.102 34.185 8.701 1.00 62.02 79 MET B O 1
ATOM 495 N N . ALA A 1 80 ? -50.881 35.526 7.279 1.00 90.88 80 ALA B N 1
ATOM 496 C CA . ALA A 1 80 ? -51.461 36.853 7.586 1.00 90.06 80 ALA B CA 1
ATOM 497 C C . ALA A 1 80 ? -52.992 36.769 7.616 1.00 91.66 80 ALA B C 1
ATOM 498 O O . ALA A 1 80 ? -53.590 37.594 8.324 1.00 114.66 80 ALA B O 1
ATOM 500 N N . ARG A 1 81 ? -53.605 35.832 6.880 1.00 89.96 81 ARG B N 1
ATOM 501 C CA . ARG A 1 81 ? -55.084 35.634 6.866 1.00 94.26 81 ARG B CA 1
ATOM 502 C C . ARG A 1 81 ? -55.515 34.947 8.171 1.00 104.61 81 ARG B C 1
ATOM 503 O O . ARG A 1 81 ? -56.612 35.279 8.652 1.00 124.67 81 ARG B O 1
ATOM 505 N N . LYS A 1 82 ? -54.689 34.055 8.736 1.00 106.24 82 LYS B N 1
ATOM 506 C CA . LYS A 1 82 ? -54.939 33.383 10.047 1.00 109.27 82 LYS B CA 1
ATOM 507 C C . LYS A 1 82 ? -54.431 34.250 11.217 1.00 111.03 82 LYS B C 1
ATOM 508 O O . LYS A 1 82 ? -54.978 34.101 12.326 1.00 108.74 82 LYS B O 1
ATOM 510 N N . MET A 1 83 ? -53.436 35.120 10.996 1.00 110.64 83 MET B N 1
ATOM 511 C CA . MET A 1 83 ? -52.771 35.936 12.058 1.00 103.87 83 MET B CA 1
ATOM 512 C C . MET A 1 83 ? -53.571 37.213 12.371 1.00 106.86 83 MET B C 1
ATOM 513 O O . MET A 1 83 ? -53.432 37.716 13.505 1.00 107.60 83 MET B O 1
ATOM 518 N N . LYS A 1 84 ? -54.330 37.748 11.405 1.00 103.05 84 LYS B N 1
ATOM 519 C CA . LYS A 1 84 ? -55.236 38.919 11.591 1.00 94.47 84 LYS B CA 1
ATOM 520 C C . LYS A 1 84 ? -56.588 38.409 12.111 1.00 101.14 84 LYS B C 1
ATOM 521 O O . LYS A 1 84 ? -57.289 39.190 12.789 1.00 109.68 84 LYS B O 1
ATOM 523 N N . ASP A 1 85 ? -56.931 37.146 11.825 1.00 97.06 85 ASP B N 1
ATOM 524 C CA . ASP A 1 85 ? -58.190 36.506 12.287 1.00 88.29 85 ASP B CA 1
ATOM 525 C C . ASP A 1 85 ? -57.977 34.992 12.394 1.00 88.90 85 ASP B C 1
ATOM 526 O O . ASP A 1 85 ? -57.364 34.577 13.389 1.00 89.46 85 ASP B O 1
ATOM 531 N N . ASP A 1 87 ? -61.213 36.092 15.748 1.00 111.76 87 ASP B N 1
ATOM 532 C CA . ASP A 1 87 ? -59.842 35.552 15.525 1.00 111.51 87 ASP B CA 1
ATOM 533 C C . ASP A 1 87 ? -59.878 34.026 15.633 1.00 109.62 87 ASP B C 1
ATOM 534 O O . ASP A 1 87 ? -59.598 33.347 14.624 1.00 112.71 87 ASP B O 1
ATOM 539 N N . SER A 1 88 ? -60.230 33.524 16.818 1.00 105.56 88 SER B N 1
ATOM 540 C CA . SER A 1 88 ? -59.844 32.176 17.304 1.00 102.60 88 SER B CA 1
ATOM 541 C C . SER A 1 88 ? -61.020 31.470 17.987 1.00 99.65 88 SER B C 1
ATOM 542 O O . SER A 1 88 ? -62.115 32.051 18.057 1.00 96.84 88 SER B O 1
ATOM 545 N N . GLU A 1 89 ? -60.778 30.240 18.451 1.00 99.58 89 GLU B N 1
ATOM 546 C CA . GLU A 1 89 ? -61.669 29.452 19.341 1.00 88.97 89 GLU B CA 1
ATOM 547 C C . GLU A 1 89 ? -61.716 30.101 20.733 1.00 91.90 89 GLU B C 1
ATOM 548 O O . GLU A 1 89 ? -62.483 29.605 21.584 1.00 97.25 89 GLU B O 1
ATOM 550 N N . GLU A 1 90 ? -60.915 31.151 20.969 1.00 85.67 90 GLU B N 1
ATOM 551 C CA . GLU A 1 90 ? -60.890 31.915 22.247 1.00 73.68 90 GLU B CA 1
ATOM 552 C C . GLU A 1 90 ? -62.238 32.633 22.421 1.00 63.13 90 GLU B C 1
ATOM 553 O O . GLU A 1 90 ? -62.722 32.716 23.564 1.00 63.15 90 GLU B O 1
ATOM 555 N N . GLU A 1 91 ? -62.830 33.134 21.336 1.00 51.29 91 GLU B N 1
ATOM 556 C CA . GLU A 1 91 ? -64.117 33.862 21.380 1.00 49.69 91 GLU B CA 1
ATOM 557 C C . GLU A 1 91 ? -65.246 32.857 21.708 1.00 53.26 91 GLU B C 1
ATOM 558 O O . GLU A 1 91 ? -66.042 33.141 22.657 1.00 55.69 91 GLU B O 1
ATOM 564 N N . ILE A 1 92 ? -65.281 31.692 21.044 1.00 50.64 92 ILE B N 1
ATOM 565 C CA . ILE A 1 92 ? -66.284 30.608 21.307 1.00 50.11 92 ILE B CA 1
ATOM 566 C C . ILE A 1 92 ? -66.217 30.211 22.787 1.00 49.85 92 ILE B C 1
ATOM 567 O O . ILE A 1 92 ? -67.284 30.223 23.451 1.00 48.71 92 ILE B O 1
ATOM 572 N N . ARG A 1 93 ? -65.031 29.788 23.245 1.00 48.41 93 ARG B N 1
ATOM 573 C CA . ARG A 1 93 ? -64.696 29.543 24.674 1.00 47.49 93 ARG B CA 1
ATOM 574 C C . ARG A 1 93 ? -65.297 30.674 25.528 1.00 45.40 93 ARG B C 1
ATOM 575 O O . ARG A 1 93 ? -65.965 30.397 26.548 1.00 47.49 93 ARG B O 1
ATOM 577 N N . GLU A 1 94 ? -65.057 31.923 25.144 1.00 43.06 94 GLU B N 1
ATOM 578 C CA . GLU A 1 94 ? -65.484 33.093 25.952 1.00 44.54 94 GLU B CA 1
ATOM 579 C C . GLU A 1 94 ? -67.022 33.203 25.957 1.00 43.24 94 GLU B C 1
ATOM 580 O O . GLU A 1 94 ? -67.565 33.607 27.003 1.00 43.61 94 GLU B O 1
ATOM 586 N N . ALA A 1 95 ? -67.699 32.886 24.844 1.00 35.25 95 ALA B N 1
ATOM 587 C CA . ALA A 1 95 ? -69.164 33.029 24.714 1.00 34.21 95 ALA B CA 1
ATOM 588 C C . ALA A 1 95 ? -69.840 32.064 25.706 1.00 34.90 95 ALA B C 1
ATOM 589 O O . ALA A 1 95 ? -70.686 32.520 26.482 1.00 39.12 95 ALA B O 1
ATOM 591 N N . PHE A 1 96 ? -69.399 30.804 25.768 1.00 34.78 96 PHE B N 1
ATOM 592 C CA . PHE A 1 96 ? -69.765 29.812 26.816 1.00 35.47 96 PHE B CA 1
ATOM 593 C C . PHE A 1 96 ? -69.559 30.370 28.235 1.00 36.28 96 PHE B C 1
ATOM 594 O O . PHE A 1 96 ? -70.497 30.313 29.091 1.00 34.05 96 PHE B O 1
ATOM 602 N N . ARG A 1 97 ? -68.349 30.861 28.502 1.00 36.03 97 ARG B N 1
ATOM 603 C CA . ARG A 1 97 ? -67.961 31.463 29.805 1.00 37.27 97 ARG B CA 1
ATOM 604 C C . ARG A 1 97 ? -69.057 32.439 30.276 1.00 34.95 97 ARG B C 1
ATOM 605 O O . ARG A 1 97 ? -69.305 32.490 31.460 1.00 33.21 97 ARG B O 1
ATOM 607 N N . VAL A 1 98 ? -69.716 33.175 29.378 1.00 38.06 98 VAL B N 1
ATOM 608 C CA . VAL A 1 98 ? -70.842 34.088 29.736 1.00 37.89 98 VAL B CA 1
ATOM 609 C C . VAL A 1 98 ? -71.896 33.294 30.529 1.00 39.72 98 VAL B C 1
ATOM 610 O O . VAL A 1 98 ? -72.570 33.907 31.363 1.00 43.38 98 VAL B O 1
ATOM 614 N N . PHE A 1 99 ? -72.017 31.984 30.301 1.00 44.22 99 PHE B N 1
ATOM 615 C CA . PHE A 1 99 ? -73.127 31.143 30.820 1.00 47.70 99 PHE B CA 1
ATOM 616 C C . PHE A 1 99 ? -72.635 30.239 31.956 1.00 51.11 99 PHE B C 1
ATOM 617 O O . PHE A 1 99 ? -73.387 29.378 32.432 1.00 53.29 99 PHE B O 1
ATOM 625 N N . ASP A 1 100 ? -71.428 30.502 32.439 1.00 55.34 100 ASP B N 1
ATOM 626 C CA . ASP A 1 100 ? -70.728 29.655 33.435 1.00 59.25 100 ASP B CA 1
ATOM 627 C C . ASP A 1 100 ? -70.353 30.534 34.632 1.00 56.82 100 ASP B C 1
ATOM 628 O O . ASP A 1 100 ? -69.217 31.034 34.618 1.00 57.14 100 ASP B O 1
ATOM 633 N N . LYS A 1 101 ? -71.254 30.710 35.609 1.00 51.90 101 LYS B N 1
ATOM 634 C CA . LYS A 1 101 ? -70.995 31.532 36.831 1.00 60.37 101 LYS B CA 1
ATOM 635 C C . LYS A 1 101 ? -69.676 31.093 37.484 1.00 68.52 101 LYS B C 1
ATOM 636 O O . LYS A 1 101 ? -68.847 31.988 37.799 1.00 64.10 101 LYS B O 1
ATOM 638 N N . ASP A 1 102 ? -69.503 29.775 37.685 1.00 77.68 102 ASP B N 1
ATOM 639 C CA . ASP A 1 102 ? -68.333 29.141 38.361 1.00 79.75 102 ASP B CA 1
ATOM 640 C C . ASP A 1 102 ? -67.037 29.604 37.689 1.00 79.82 102 ASP B C 1
ATOM 641 O O . ASP A 1 102 ? -66.127 30.091 38.399 1.00 81.43 102 ASP B O 1
ATOM 646 N N . GLY A 1 103 ? -66.979 29.470 36.363 1.00 75.94 103 GLY B N 1
ATOM 647 C CA . GLY A 1 103 ? -65.741 29.602 35.576 1.00 74.83 103 GLY B CA 1
ATOM 648 C C . GLY A 1 103 ? -64.852 28.383 35.749 1.00 70.16 103 GLY B C 1
ATOM 649 O O . GLY A 1 103 ? -63.632 28.567 35.706 1.00 74.00 103 GLY B O 1
ATOM 650 N N . ASN A 1 104 ? -65.444 27.193 35.944 1.00 65.39 104 ASN B N 1
ATOM 651 C CA . ASN A 1 104 ? -64.733 25.896 36.129 1.00 62.36 104 ASN B CA 1
ATOM 652 C C . ASN A 1 104 ? -64.671 25.123 34.795 1.00 58.86 104 ASN B C 1
ATOM 653 O O . ASN A 1 104 ? -64.323 23.906 34.807 1.00 53.48 104 ASN B O 1
ATOM 658 N N . GLY A 1 105 ? -65.000 25.792 33.682 1.00 53.48 105 GLY B N 1
ATOM 659 C CA . GLY A 1 105 ? -64.935 25.243 32.310 1.00 53.33 105 GLY B CA 1
ATOM 660 C C . GLY A 1 105 ? -66.084 24.304 31.978 1.00 50.46 105 GLY B C 1
ATOM 661 O O . GLY A 1 105 ? -66.054 23.730 30.877 1.00 55.80 105 GLY B O 1
ATOM 662 N N . TYR A 1 106 ? -67.063 24.182 32.880 1.00 49.69 106 TYR B N 1
ATOM 663 C CA . TYR A 1 106 ? -68.200 23.228 32.837 1.00 53.53 106 TYR B CA 1
ATOM 664 C C . TYR A 1 106 ? -69.521 24.010 32.831 1.00 53.46 106 TYR B C 1
ATOM 665 O O . TYR A 1 106 ? -69.725 24.907 33.681 1.00 60.47 106 TYR B O 1
ATOM 667 N N . ILE A 1 107 ? -70.397 23.686 31.883 1.00 58.78 107 ILE B N 1
ATOM 668 C CA . ILE A 1 107 ? -71.803 24.190 31.818 1.00 65.07 107 ILE B CA 1
ATOM 669 C C . ILE A 1 107 ? -72.737 22.977 31.882 1.00 62.72 107 ILE B C 1
ATOM 670 O O . ILE A 1 107 ? -72.509 22.013 31.106 1.00 59.96 107 ILE B O 1
ATOM 675 N N . SER A 1 108 ? -73.755 23.028 32.748 1.00 59.87 108 SER B N 1
ATOM 676 C CA . SER A 1 108 ? -74.736 21.924 32.936 1.00 59.18 108 SER B CA 1
ATOM 677 C C . SER A 1 108 ? -75.492 21.702 31.625 1.00 53.71 108 SER B C 1
ATOM 678 O O . SER A 1 108 ? -75.712 22.693 30.908 1.00 58.32 108 SER B O 1
ATOM 681 N N . ALA A 1 109 ? -75.864 20.458 31.318 1.00 52.81 109 ALA B N 1
ATOM 682 C CA . ALA A 1 109 ? -76.666 20.106 30.117 1.00 58.40 109 ALA B CA 1
ATOM 683 C C . ALA A 1 109 ? -78.027 20.828 30.119 1.00 55.50 109 ALA B C 1
ATOM 684 O O . ALA A 1 109 ? -78.492 21.188 29.019 1.00 64.79 109 ALA B O 1
ATOM 686 N N . ALA A 1 110 ? -78.651 21.025 31.289 1.00 51.51 110 ALA B N 1
ATOM 687 C CA . ALA A 1 110 ? -79.973 21.684 31.458 1.00 50.67 110 ALA B CA 1
ATOM 688 C C . ALA A 1 110 ? -79.891 23.187 31.127 1.00 49.05 110 ALA B C 1
ATOM 689 O O . ALA A 1 110 ? -80.734 23.645 30.328 1.00 49.38 110 ALA B O 1
ATOM 691 N N . GLU A 1 111 ? -78.923 23.923 31.695 1.00 48.30 111 GLU B N 1
ATOM 692 C CA . GLU A 1 111 ? -78.709 25.382 31.435 1.00 49.63 111 GLU B CA 1
ATOM 693 C C . GLU A 1 111 ? -78.359 25.570 29.942 1.00 47.04 111 GLU B C 1
ATOM 694 O O . GLU A 1 111 ? -79.120 26.275 29.236 1.00 41.13 111 GLU B O 1
ATOM 700 N N . LEU A 1 112 ? -77.303 24.921 29.439 1.00 42.30 112 LEU B N 1
ATOM 701 C CA . LEU A 1 112 ? -76.945 24.993 27.991 1.00 42.91 112 LEU B CA 1
ATOM 702 C C . LEU A 1 112 ? -78.184 24.803 27.107 1.00 41.23 112 LEU B C 1
ATOM 703 O O . LEU A 1 112 ? -78.345 25.600 26.185 1.00 45.93 112 LEU B O 1
ATOM 708 N N . ARG A 1 113 ? -79.009 23.783 27.360 1.00 47.73 113 ARG B N 1
ATOM 709 C CA . ARG A 1 113 ? -80.241 23.456 26.574 1.00 44.34 113 ARG B CA 1
ATOM 710 C C . ARG A 1 113 ? -81.207 24.643 26.627 1.00 42.51 113 ARG B C 1
ATOM 711 O O . ARG A 1 113 ? -81.752 25.015 25.574 1.00 45.28 113 ARG B O 1
ATOM 719 N N . HIS A 1 114 ? -81.416 25.215 27.815 1.00 41.04 114 HIS B N 1
ATOM 720 C CA . HIS A 1 114 ? -82.331 26.361 28.042 1.00 37.23 114 HIS B CA 1
ATOM 721 C C . HIS A 1 114 ? -81.795 27.589 27.299 1.00 39.90 114 HIS B C 1
ATOM 722 O O . HIS A 1 114 ? -82.602 28.306 26.744 1.00 46.38 114 HIS B O 1
ATOM 729 N N . VAL A 1 115 ? -80.476 27.805 27.268 1.00 39.48 115 VAL B N 1
ATOM 730 C CA . VAL A 1 115 ? -79.841 28.994 26.629 1.00 40.54 115 VAL B CA 1
ATOM 731 C C . VAL A 1 115 ? -79.938 28.889 25.103 1.00 39.83 115 VAL B C 1
ATOM 732 O O . VAL A 1 115 ? -80.339 29.876 24.458 1.00 36.80 115 VAL B O 1
ATOM 736 N N . MET A 1 116 ? -79.580 27.733 24.548 1.00 37.50 116 MET B N 1
ATOM 737 C CA . MET A 1 116 ? -79.696 27.451 23.098 1.00 36.87 116 MET B CA 1
ATOM 738 C C . MET A 1 116 ? -81.165 27.540 22.624 1.00 36.58 116 MET B C 1
ATOM 739 O O . MET A 1 116 ? -81.390 27.933 21.473 1.00 39.33 116 MET B O 1
ATOM 744 N N . THR A 1 117 ? -82.162 27.225 23.450 1.00 35.50 117 THR B N 1
ATOM 745 C CA . THR A 1 117 ? -83.563 27.096 22.972 1.00 39.15 117 THR B CA 1
ATOM 746 C C . THR A 1 117 ? -84.269 28.441 23.092 1.00 41.52 117 THR B C 1
ATOM 747 O O . THR A 1 117 ? -85.288 28.589 22.419 1.00 42.56 117 THR B O 1
ATOM 751 N N . ASN A 1 118 ? -83.697 29.405 23.825 1.00 44.71 118 ASN B N 1
ATOM 752 C CA . ASN A 1 118 ? -84.427 30.614 24.303 1.00 49.08 118 ASN B CA 1
ATOM 753 C C . ASN A 1 118 ? -83.744 31.923 23.905 1.00 50.66 118 ASN B C 1
ATOM 754 O O . ASN A 1 118 ? -84.487 32.875 23.682 1.00 56.42 118 ASN B O 1
ATOM 759 N N . LEU A 1 119 ? -82.410 31.990 23.890 1.00 48.36 119 LEU B N 1
ATOM 760 C CA . LEU A 1 119 ? -81.643 33.215 23.539 1.00 44.81 119 LEU B CA 1
ATOM 761 C C . LEU A 1 119 ? -81.152 33.120 22.096 1.00 39.78 119 LEU B C 1
ATOM 762 O O . LEU A 1 119 ? -81.142 32.019 21.548 1.00 38.27 119 LEU B O 1
ATOM 767 N N . GLY A 1 120 ? -80.772 34.263 21.523 1.00 40.71 120 GLY B N 1
ATOM 768 C CA . GLY A 1 120 ? -80.133 34.380 20.201 1.00 40.57 120 GLY B CA 1
ATOM 769 C C . GLY A 1 120 ? -80.947 33.718 19.113 1.00 42.98 120 GLY B C 1
ATOM 770 O O . GLY A 1 120 ? -82.195 33.830 19.131 1.00 41.61 120 GLY B O 1
ATOM 771 N N . GLU A 1 121 ? -80.275 33.102 18.144 1.00 46.66 121 GLU B N 1
ATOM 772 C CA . GLU A 1 121 ? -80.970 32.459 17.000 1.00 48.48 121 GLU B CA 1
ATOM 773 C C . GLU A 1 121 ? -81.387 31.070 17.487 1.00 49.52 121 GLU B C 1
ATOM 774 O O . GLU A 1 121 ? -80.679 30.082 17.186 1.00 52.07 121 GLU B O 1
ATOM 780 N N . LYS A 1 122 ? -82.452 31.038 18.287 1.00 50.03 122 LYS B N 1
ATOM 781 C CA . LYS A 1 122 ? -82.891 29.866 19.092 1.00 51.50 122 LYS B CA 1
ATOM 782 C C . LYS A 1 122 ? -82.670 28.598 18.245 1.00 51.38 122 LYS B C 1
ATOM 783 O O . LYS A 1 122 ? -82.972 28.643 17.041 1.00 51.46 122 LYS B O 1
ATOM 785 N N . LEU A 1 123 ? -82.094 27.542 18.836 1.00 50.10 123 LEU B N 1
ATOM 786 C CA . LEU A 1 123 ? -81.903 26.210 18.210 1.00 47.95 123 LEU B CA 1
ATOM 787 C C . LEU A 1 123 ? -83.231 25.471 18.263 1.00 57.29 123 LEU B C 1
ATOM 788 O O . LEU A 1 123 ? -83.915 25.596 19.300 1.00 61.90 123 LEU B O 1
ATOM 793 N N . THR A 1 124 ? -83.543 24.680 17.235 1.00 67.21 124 THR B N 1
ATOM 794 C CA . THR A 1 124 ? -84.703 23.743 17.237 1.00 73.56 124 THR B CA 1
ATOM 795 C C . THR A 1 124 ? -84.446 22.666 18.293 1.00 78.09 124 THR B C 1
ATOM 796 O O . THR A 1 124 ? -83.257 22.475 18.637 1.00 85.76 124 THR B O 1
ATOM 800 N N . ASP A 1 125 ? -85.496 22.000 18.792 1.00 78.93 125 ASP B N 1
ATOM 801 C CA . ASP A 1 125 ? -85.342 20.842 19.720 1.00 78.84 125 ASP B CA 1
ATOM 802 C C . ASP A 1 125 ? -84.630 19.741 18.931 1.00 66.91 125 ASP B C 1
ATOM 803 O O . ASP A 1 125 ? -83.809 19.028 19.529 1.00 62.31 125 ASP B O 1
ATOM 808 N N . GLU A 1 126 ? -84.878 19.664 17.621 1.00 60.32 126 GLU B N 1
ATOM 809 C CA . GLU A 1 126 ? -84.096 18.789 16.714 1.00 62.45 126 GLU B CA 1
ATOM 810 C C . GLU A 1 126 ? -82.614 19.014 17.038 1.00 60.63 126 GLU B C 1
ATOM 811 O O . GLU A 1 126 ? -81.936 18.064 17.524 1.00 58.75 126 GLU B O 1
ATOM 813 N N . GLU A 1 127 ? -82.168 20.257 16.850 1.00 59.13 127 GLU B N 1
ATOM 814 C CA . GLU A 1 127 ? -80.736 20.657 16.860 1.00 55.24 127 GLU B CA 1
ATOM 815 C C . GLU A 1 127 ? -80.172 20.430 18.265 1.00 57.68 127 GLU B C 1
ATOM 816 O O . GLU A 1 127 ? -79.106 19.771 18.367 1.00 63.77 127 GLU B O 1
ATOM 822 N N . VAL A 1 128 ? -80.877 20.886 19.309 1.00 54.39 128 VAL B N 1
ATOM 823 C CA . VAL A 1 128 ? -80.288 21.005 20.674 1.00 55.12 128 VAL B CA 1
ATOM 824 C C . VAL A 1 128 ? -80.210 19.618 21.315 1.00 56.80 128 VAL B C 1
ATOM 825 O O . VAL A 1 128 ? -79.562 19.485 22.374 1.00 62.93 128 VAL B O 1
ATOM 829 N N . ASP A 1 129 ? -80.770 18.599 20.671 1.00 65.25 129 ASP B N 1
ATOM 830 C CA . ASP A 1 129 ? -80.604 17.194 21.126 1.00 67.19 129 ASP B CA 1
ATOM 831 C C . ASP A 1 129 ? -79.309 16.634 20.521 1.00 70.39 129 ASP B C 1
ATOM 832 O O . ASP A 1 129 ? -78.548 15.990 21.292 1.00 69.97 129 ASP B O 1
ATOM 837 N N . GLU A 1 130 ? -79.025 16.923 19.239 1.00 68.23 130 GLU B N 1
ATOM 838 C CA . GLU A 1 130 ? -77.761 16.501 18.555 1.00 69.65 130 GLU B CA 1
ATOM 839 C C . GLU A 1 130 ? -76.556 17.244 19.165 1.00 72.57 130 GLU B C 1
ATOM 840 O O . GLU A 1 130 ? -75.477 16.628 19.273 1.00 78.86 130 GLU B O 1
ATOM 842 N N . MET A 1 131 ? -76.720 18.514 19.554 1.00 74.81 131 MET B N 1
ATOM 843 C CA . MET A 1 131 ? -75.682 19.300 20.278 1.00 71.12 131 MET B CA 1
ATOM 844 C C . MET A 1 131 ? -75.312 18.599 21.592 1.00 68.99 131 MET B C 1
ATOM 845 O O . MET A 1 131 ? -74.108 18.281 21.776 1.00 65.37 131 MET B O 1
ATOM 850 N N . ILE A 1 132 ? -76.292 18.382 22.481 1.00 64.74 132 ILE B N 1
ATOM 851 C CA . ILE A 1 132 ? -76.042 17.812 23.844 1.00 67.76 132 ILE B CA 1
ATOM 852 C C . ILE A 1 132 ? -75.511 16.383 23.725 1.00 66.21 132 ILE B C 1
ATOM 853 O O . ILE A 1 132 ? -74.653 16.028 24.558 1.00 61.20 132 ILE B O 1
ATOM 858 N N . ARG A 1 133 ? -76.040 15.604 22.773 1.00 72.65 133 ARG B N 1
ATOM 859 C CA . ARG A 1 133 ? -75.670 14.178 22.537 1.00 81.91 133 ARG B CA 1
ATOM 860 C C . ARG A 1 133 ? -74.176 14.082 22.169 1.00 84.26 133 ARG B C 1
ATOM 861 O O . ARG A 1 133 ? -73.507 13.144 22.663 1.00 89.42 133 ARG B O 1
ATOM 863 N N . GLU A 1 134 ? -73.660 15.021 21.363 1.00 90.72 134 GLU B N 1
ATOM 864 C CA . GLU A 1 134 ? -72.233 15.058 20.933 1.00 90.98 134 GLU B CA 1
ATOM 865 C C . GLU A 1 134 ? -71.398 15.871 21.929 1.00 86.16 134 GLU B C 1
ATOM 866 O O . GLU A 1 134 ? -70.156 15.785 21.837 1.00 75.38 134 GLU B O 1
ATOM 872 N N . ALA A 1 135 ? -72.048 16.616 22.838 1.00 87.11 135 ALA B N 1
ATOM 873 C CA . ALA A 1 135 ? -71.410 17.475 23.870 1.00 85.93 135 ALA B CA 1
ATOM 874 C C . ALA A 1 135 ? -71.211 16.719 25.194 1.00 85.76 135 ALA B C 1
ATOM 875 O O . ALA A 1 135 ? -70.640 17.330 26.111 1.00 82.30 135 ALA B O 1
ATOM 877 N N . ASP A 1 136 ? -71.642 15.449 25.280 1.00 90.41 136 ASP B N 1
ATOM 878 C CA . ASP A 1 136 ? -71.477 14.541 26.454 1.00 87.44 136 ASP B CA 1
ATOM 879 C C . ASP A 1 136 ? -69.987 14.396 26.799 1.00 88.90 136 ASP B C 1
ATOM 880 O O . ASP A 1 136 ? -69.366 13.429 26.298 1.00 92.98 136 ASP B O 1
ATOM 882 N N . GLY A 1 139 ? -72.208 11.281 28.734 1.00 94.92 139 GLY B N 1
ATOM 883 C CA . GLY A 1 139 ? -71.598 12.143 29.766 1.00 97.51 139 GLY B CA 1
ATOM 884 C C . GLY A 1 139 ? -72.331 12.039 31.092 1.00 96.23 139 GLY B C 1
ATOM 885 O O . GLY A 1 139 ? -72.962 10.989 31.336 1.00 91.98 139 GLY B O 1
ATOM 886 N N . ASP A 1 140 ? -72.259 13.096 31.909 1.00 94.49 140 ASP B N 1
ATOM 887 C CA . ASP A 1 140 ? -72.827 13.149 33.285 1.00 97.42 140 ASP B CA 1
ATOM 888 C C . ASP A 1 140 ? -73.875 14.273 33.373 1.00 97.73 140 ASP B C 1
ATOM 889 O O . ASP A 1 140 ? -74.221 14.660 34.507 1.00 106.74 140 ASP B O 1
ATOM 894 N N . GLY A 1 141 ? -74.397 14.744 32.231 1.00 89.64 141 GLY B N 1
ATOM 895 C CA . GLY A 1 141 ? -75.302 15.911 32.139 1.00 78.42 141 GLY B CA 1
ATOM 896 C C . GLY A 1 141 ? -74.594 17.189 32.554 1.00 74.05 141 GLY B C 1
ATOM 897 O O . GLY A 1 141 ? -75.248 18.092 33.108 1.00 70.68 141 GLY B O 1
ATOM 898 N N . GLN A 1 142 ? -73.291 17.256 32.273 1.00 77.22 142 GLN B N 1
ATOM 899 C CA . GLN A 1 142 ? -72.345 18.310 32.727 1.00 73.39 142 GLN B CA 1
ATOM 900 C C . GLN A 1 142 ? -71.346 18.536 31.588 1.00 73.23 142 GLN B C 1
ATOM 901 O O . GLN A 1 142 ? -70.360 17.779 31.507 1.00 81.23 142 GLN B O 1
ATOM 907 N N . VAL A 1 143 ? -71.627 19.491 30.701 1.00 69.71 143 VAL B N 1
ATOM 908 C CA . VAL A 1 143 ? -70.813 19.719 29.473 1.00 69.65 143 VAL B CA 1
ATOM 909 C C . VAL A 1 143 ? -69.513 20.408 29.899 1.00 71.24 143 VAL B C 1
ATOM 910 O O . VAL A 1 143 ? -69.558 21.212 30.848 1.00 66.18 143 VAL B O 1
ATOM 914 N N . ASN A 1 144 ? -68.400 20.033 29.259 1.00 71.95 144 ASN B N 1
ATOM 915 C CA . ASN A 1 144 ? -67.038 20.570 29.504 1.00 68.83 144 ASN B CA 1
ATOM 916 C C . ASN A 1 144 ? -66.603 21.332 28.251 1.00 66.99 144 ASN B C 1
ATOM 917 O O . ASN A 1 144 ? -65.985 20.714 27.366 1.00 66.70 144 ASN B O 1
ATOM 922 N N . TYR A 1 145 ? -66.904 22.630 28.203 1.00 56.24 145 TYR B N 1
ATOM 923 C CA . TYR A 1 145 ? -67.134 23.367 26.939 1.00 49.56 145 TYR B CA 1
ATOM 924 C C . TYR A 1 145 ? -65.817 23.520 26.167 1.00 53.64 145 TYR B C 1
ATOM 925 O O . TYR A 1 145 ? -65.893 23.479 24.923 1.00 50.73 145 TYR B O 1
ATOM 934 N N . GLU A 1 146 ? -64.667 23.639 26.848 1.00 59.45 146 GLU B N 1
ATOM 935 C CA . GLU A 1 146 ? -63.316 23.560 26.211 1.00 60.48 146 GLU B CA 1
ATOM 936 C C . GLU A 1 146 ? -63.294 22.356 25.251 1.00 62.61 146 GLU B C 1
ATOM 937 O O . GLU A 1 146 ? -63.002 22.544 24.041 1.00 59.94 146 GLU B O 1
ATOM 939 N N . GLU A 1 147 ? -63.635 21.169 25.763 1.00 57.70 147 GLU B N 1
ATOM 940 C CA . GLU A 1 147 ? -63.743 19.920 24.970 1.00 59.10 147 GLU B CA 1
ATOM 941 C C . GLU A 1 147 ? -64.618 20.177 23.745 1.00 61.17 147 GLU B C 1
ATOM 942 O O . GLU A 1 147 ? -64.186 19.887 22.629 1.00 67.47 147 GLU B O 1
ATOM 944 N N . PHE A 1 148 ? -65.815 20.712 23.951 1.00 66.69 148 PHE B N 1
ATOM 945 C CA . PHE A 1 148 ? -66.835 20.851 22.887 1.00 62.32 148 PHE B CA 1
ATOM 946 C C . PHE A 1 148 ? -66.394 21.878 21.842 1.00 63.48 148 PHE B C 1
ATOM 947 O O . PHE A 1 148 ? -66.826 21.790 20.683 1.00 66.87 148 PHE B O 1
ATOM 955 N N . VAL A 1 149 ? -65.573 22.843 22.231 1.00 62.97 149 VAL B N 1
ATOM 956 C CA . VAL A 1 149 ? -65.022 23.847 21.279 1.00 68.12 149 VAL B CA 1
ATOM 957 C C . VAL A 1 149 ? -63.949 23.165 20.413 1.00 72.80 149 VAL B C 1
ATOM 958 O O . VAL A 1 149 ? -63.772 23.589 19.255 1.00 74.23 149 VAL B O 1
ATOM 962 N N . GLN A 1 150 ? -63.277 22.140 20.953 1.00 81.64 150 GLN B N 1
ATOM 963 C CA . GLN A 1 150 ? -62.387 21.204 20.208 1.00 83.24 150 GLN B CA 1
ATOM 964 C C . GLN A 1 150 ? -63.183 20.492 19.107 1.00 90.24 150 GLN B C 1
ATOM 965 O O . GLN A 1 150 ? -62.552 20.093 18.111 1.00 92.61 150 GLN B O 1
ATOM 971 N N . MET A 1 151 ? -64.497 20.302 19.312 1.00 92.40 151 MET B N 1
ATOM 972 C CA . MET A 1 151 ? -65.484 19.806 18.307 1.00 90.29 151 MET B CA 1
ATOM 973 C C . MET A 1 151 ? -65.269 18.300 18.107 1.00 94.32 151 MET B C 1
ATOM 974 O O . MET A 1 151 ? -65.520 17.737 17.041 1.00 100.16 151 MET B O 1
ATOM 979 N N . GLU B 1 5 ? -19.604 50.876 -13.299 1.00 49.02 5 GLU D N 1
ATOM 980 C CA . GLU B 1 5 ? -19.381 50.149 -11.983 1.00 51.69 5 GLU D CA 1
ATOM 981 C C . GLU B 1 5 ? -20.684 50.211 -11.154 1.00 44.18 5 GLU D C 1
ATOM 982 O O . GLU B 1 5 ? -20.695 50.842 -10.085 1.00 44.19 5 GLU D O 1
ATOM 988 N N . PHE B 1 6 ? -21.763 49.605 -11.643 1.00 39.37 6 PHE D N 1
ATOM 989 C CA . PHE B 1 6 ? -23.165 49.975 -11.303 1.00 38.28 6 PHE D CA 1
ATOM 990 C C . PHE B 1 6 ? -23.406 49.917 -9.789 1.00 39.12 6 PHE D C 1
ATOM 991 O O . PHE B 1 6 ? -23.240 48.850 -9.185 1.00 36.59 6 PHE D O 1
ATOM 999 N N . MET B 1 7 ? -23.790 51.065 -9.217 1.00 44.24 7 MET D N 1
ATOM 1000 C CA . MET B 1 7 ? -24.201 51.278 -7.807 1.00 45.27 7 MET D CA 1
ATOM 1001 C C . MET B 1 7 ? -22.991 51.258 -6.862 1.00 45.36 7 MET D C 1
ATOM 1002 O O . MET B 1 7 ? -23.225 51.353 -5.658 1.00 49.75 7 MET D O 1
ATOM 1007 N N . ALA B 1 8 ? -21.752 51.202 -7.362 1.00 46.38 8 ALA D N 1
ATOM 1008 C CA . ALA B 1 8 ? -20.530 51.204 -6.516 1.00 51.55 8 ALA D CA 1
ATOM 1009 C C . ALA B 1 8 ? -20.365 52.576 -5.864 1.00 54.18 8 ALA D C 1
ATOM 1010 O O . ALA B 1 8 ? -19.722 52.656 -4.811 1.00 61.16 8 ALA D O 1
ATOM 1012 N N . ASP B 1 9 ? -20.918 53.608 -6.496 1.00 56.19 9 ASP D N 1
ATOM 1013 C CA . ASP B 1 9 ? -20.859 55.016 -6.027 1.00 60.18 9 ASP D CA 1
ATOM 1014 C C . ASP B 1 9 ? -21.855 55.211 -4.870 1.00 59.30 9 ASP D C 1
ATOM 1015 O O . ASP B 1 9 ? -21.546 56.012 -3.963 1.00 58.82 9 ASP D O 1
ATOM 1020 N N . GLN B 1 10 ? -22.960 54.453 -4.858 1.00 57.52 10 GLN D N 1
ATOM 1021 C CA . GLN B 1 10 ? -24.214 54.800 -4.133 1.00 57.17 10 GLN D CA 1
ATOM 1022 C C . GLN B 1 10 ? -24.431 53.875 -2.939 1.00 54.65 10 GLN D C 1
ATOM 1023 O O . GLN B 1 10 ? -24.577 54.394 -1.821 1.00 61.84 10 GLN D O 1
ATOM 1029 N N . LEU B 1 11 ? -24.500 52.565 -3.181 1.00 52.97 11 LEU D N 1
ATOM 1030 C CA . LEU B 1 11 ? -24.772 51.540 -2.135 1.00 53.24 11 LEU D CA 1
ATOM 1031 C C . LEU B 1 11 ? -23.467 50.811 -1.798 1.00 50.40 11 LEU D C 1
ATOM 1032 O O . LEU B 1 11 ? -22.513 50.939 -2.584 1.00 52.30 11 LEU D O 1
ATOM 1037 N N . THR B 1 12 ? -23.428 50.151 -0.637 1.00 47.40 12 THR D N 1
ATOM 1038 C CA . THR B 1 12 ? -22.348 49.236 -0.172 1.00 47.62 12 THR D CA 1
ATOM 1039 C C . THR B 1 12 ? -22.698 47.792 -0.571 1.00 51.27 12 THR D C 1
ATOM 1040 O O . THR B 1 12 ? -23.903 47.493 -0.762 1.00 52.52 12 THR D O 1
ATOM 1044 N N . GLU B 1 13 ? -21.704 46.899 -0.612 1.00 49.75 13 GLU D N 1
ATOM 1045 C CA . GLU B 1 13 ? -21.907 45.451 -0.887 1.00 47.31 13 GLU D CA 1
ATOM 1046 C C . GLU B 1 13 ? -23.042 44.880 -0.020 1.00 45.90 13 GLU D C 1
ATOM 1047 O O . GLU B 1 13 ? -23.876 44.135 -0.570 1.00 35.88 13 GLU D O 1
ATOM 1049 N N . GLU B 1 14 ? -23.057 45.181 1.289 1.00 49.03 14 GLU D N 1
ATOM 1050 C CA . GLU B 1 14 ? -23.945 44.484 2.271 1.00 50.93 14 GLU D CA 1
ATOM 1051 C C . GLU B 1 14 ? -25.352 45.067 2.129 1.00 44.07 14 GLU D C 1
ATOM 1052 O O . GLU B 1 14 ? -26.333 44.318 2.331 1.00 42.94 14 GLU D O 1
ATOM 1058 N N . GLN B 1 15 ? -25.447 46.331 1.724 1.00 37.83 15 GLN D N 1
ATOM 1059 C CA . GLN B 1 15 ? -26.747 46.949 1.395 1.00 36.28 15 GLN D CA 1
ATOM 1060 C C . GLN B 1 15 ? -27.359 46.193 0.207 1.00 35.33 15 GLN D C 1
ATOM 1061 O O . GLN B 1 15 ? -28.537 45.715 0.338 1.00 34.63 15 GLN D O 1
ATOM 1067 N N . ILE B 1 16 ? -26.586 46.029 -0.877 1.00 33.58 16 ILE D N 1
ATOM 1068 C CA . ILE B 1 16 ? -27.056 45.426 -2.167 1.00 35.86 16 ILE D CA 1
ATOM 1069 C C . ILE B 1 16 ? -27.490 43.984 -1.888 1.00 35.94 16 ILE D C 1
ATOM 1070 O O . ILE B 1 16 ? -28.594 43.549 -2.394 1.00 32.21 16 ILE D O 1
ATOM 1075 N N . ALA B 1 17 ? -26.674 43.265 -1.104 1.00 34.73 17 ALA D N 1
ATOM 1076 C CA . ALA B 1 17 ? -27.010 41.908 -0.605 1.00 35.35 17 ALA D CA 1
ATOM 1077 C C . ALA B 1 17 ? -28.348 41.958 0.156 1.00 39.04 17 ALA D C 1
ATOM 1078 O O . ALA B 1 17 ? -29.236 41.145 -0.162 1.00 42.90 17 ALA D O 1
ATOM 1080 N N . GLU B 1 18 ? -28.529 42.892 1.098 1.00 41.87 18 GLU D N 1
ATOM 1081 C CA . GLU B 1 18 ? -29.773 42.947 1.915 1.00 46.44 18 GLU D CA 1
ATOM 1082 C C . GLU B 1 18 ? -30.957 43.212 0.971 1.00 43.24 18 GLU D C 1
ATOM 1083 O O . GLU B 1 18 ? -31.942 42.465 1.014 1.00 41.93 18 GLU D O 1
ATOM 1089 N N . PHE B 1 19 ? -30.857 44.230 0.117 1.00 44.68 19 PHE D N 1
ATOM 1090 C CA . PHE B 1 19 ? -31.903 44.580 -0.882 1.00 39.88 19 PHE D CA 1
ATOM 1091 C C . PHE B 1 19 ? -32.207 43.344 -1.738 1.00 38.63 19 PHE D C 1
ATOM 1092 O O . PHE B 1 19 ? -33.397 42.952 -1.831 1.00 37.55 19 PHE D O 1
ATOM 1100 N N . LYS B 1 20 ? -31.187 42.682 -2.284 1.00 38.29 20 LYS D N 1
ATOM 1101 C CA . LYS B 1 20 ? -31.414 41.430 -3.056 1.00 40.75 20 LYS D CA 1
ATOM 1102 C C . LYS B 1 20 ? -32.241 40.447 -2.218 1.00 46.53 20 LYS D C 1
ATOM 1103 O O . LYS B 1 20 ? -33.296 39.965 -2.721 1.00 49.86 20 LYS D O 1
ATOM 1109 N N . GLU B 1 21 ? -31.801 40.147 -0.992 1.00 50.82 21 GLU D N 1
ATOM 1110 C CA . GLU B 1 21 ? -32.435 39.074 -0.179 1.00 53.51 21 GLU D CA 1
ATOM 1111 C C . GLU B 1 21 ? -33.922 39.391 -0.019 1.00 50.04 21 GLU D C 1
ATOM 1112 O O . GLU B 1 21 ? -34.721 38.451 -0.160 1.00 46.02 21 GLU D O 1
ATOM 1118 N N . ALA B 1 22 ? -34.254 40.673 0.180 1.00 49.90 22 ALA D N 1
ATOM 1119 C CA . ALA B 1 22 ? -35.624 41.181 0.415 1.00 53.28 22 ALA D CA 1
ATOM 1120 C C . ALA B 1 22 ? -36.435 41.136 -0.880 1.00 53.78 22 ALA D C 1
ATOM 1121 O O . ALA B 1 22 ? -37.588 40.696 -0.824 1.00 57.20 22 ALA D O 1
ATOM 1123 N N . PHE B 1 23 ? -35.853 41.575 -2.002 1.00 55.26 23 PHE D N 1
ATOM 1124 C CA . PHE B 1 23 ? -36.558 41.762 -3.306 1.00 52.18 23 PHE D CA 1
ATOM 1125 C C . PHE B 1 23 ? -36.867 40.393 -3.917 1.00 47.92 23 PHE D C 1
ATOM 1126 O O . PHE B 1 23 ? -38.036 40.124 -4.237 1.00 41.74 23 PHE D O 1
ATOM 1134 N N . SER B 1 24 ? -35.834 39.565 -4.081 1.00 48.08 24 SER D N 1
ATOM 1135 C CA . SER B 1 24 ? -35.909 38.246 -4.770 1.00 54.39 24 SER D CA 1
ATOM 1136 C C . SER B 1 24 ? -36.959 37.361 -4.089 1.00 54.43 24 SER D C 1
ATOM 1137 O O . SER B 1 24 ? -37.602 36.538 -4.775 1.00 53.34 24 SER D O 1
ATOM 1140 N N . LEU B 1 25 ? -37.162 37.559 -2.787 1.00 54.35 25 LEU D N 1
ATOM 1141 C CA . LEU B 1 25 ? -38.106 36.735 -1.992 1.00 59.18 25 LEU D CA 1
ATOM 1142 C C . LEU B 1 25 ? -39.516 36.822 -2.594 1.00 53.19 25 LEU D C 1
ATOM 1143 O O . LEU B 1 25 ? -40.265 35.887 -2.365 1.00 53.26 25 LEU D O 1
ATOM 1148 N N . PHE B 1 26 ? -39.853 37.880 -3.348 1.00 55.02 26 PHE D N 1
ATOM 1149 C CA . PHE B 1 26 ? -41.196 38.064 -3.966 1.00 53.51 26 PHE D CA 1
ATOM 1150 C C . PHE B 1 26 ? -41.170 37.787 -5.463 1.00 51.01 26 PHE D C 1
ATOM 1151 O O . PHE B 1 26 ? -42.258 37.873 -6.050 1.00 50.82 26 PHE D O 1
ATOM 1159 N N . ASP B 1 27 ? -40.021 37.396 -6.022 1.00 47.70 27 ASP D N 1
ATOM 1160 C CA . ASP B 1 27 ? -39.896 37.041 -7.463 1.00 51.83 27 ASP D CA 1
ATOM 1161 C C . ASP B 1 27 ? -40.400 35.603 -7.702 1.00 53.25 27 ASP D C 1
ATOM 1162 O O . ASP B 1 27 ? -39.595 34.674 -7.551 1.00 53.00 27 ASP D O 1
ATOM 1167 N N . LYS B 1 28 ? -41.676 35.457 -8.087 1.00 54.16 28 LYS D N 1
ATOM 1168 C CA . LYS B 1 28 ? -42.436 34.187 -8.265 1.00 58.87 28 LYS D CA 1
ATOM 1169 C C . LYS B 1 28 ? -41.921 33.398 -9.483 1.00 68.55 28 LYS D C 1
ATOM 1170 O O . LYS B 1 28 ? -41.585 32.198 -9.313 1.00 64.77 28 LYS D O 1
ATOM 1176 N N . ASP B 1 29 ? -41.880 34.045 -10.661 1.00 71.88 29 ASP D N 1
ATOM 1177 C CA . ASP B 1 29 ? -41.494 33.462 -11.981 1.00 68.12 29 ASP D CA 1
ATOM 1178 C C . ASP B 1 29 ? -39.968 33.562 -12.191 1.00 65.56 29 ASP D C 1
ATOM 1179 O O . ASP B 1 29 ? -39.467 33.019 -13.203 1.00 63.77 29 ASP D O 1
ATOM 1184 N N . GLY B 1 30 ? -39.255 34.243 -11.292 1.00 58.71 30 GLY D N 1
ATOM 1185 C CA . GLY B 1 30 ? -37.786 34.329 -11.302 1.00 61.82 30 GLY D CA 1
ATOM 1186 C C . GLY B 1 30 ? -37.238 35.071 -12.515 1.00 63.61 30 GLY D C 1
ATOM 1187 O O . GLY B 1 30 ? -36.141 34.675 -12.973 1.00 73.00 30 GLY D O 1
ATOM 1188 N N . ASP B 1 31 ? -37.926 36.109 -13.013 1.00 57.54 31 ASP D N 1
ATOM 1189 C CA . ASP B 1 31 ? -37.458 36.949 -14.160 1.00 56.71 31 ASP D CA 1
ATOM 1190 C C . ASP B 1 31 ? -36.732 38.214 -13.663 1.00 57.34 31 ASP D C 1
ATOM 1191 O O . ASP B 1 31 ? -36.131 38.947 -14.502 1.00 53.46 31 ASP D O 1
ATOM 1196 N N . GLY B 1 32 ? -36.781 38.462 -12.350 1.00 52.47 32 GLY D N 1
ATOM 1197 C CA . GLY B 1 32 ? -36.007 39.521 -11.679 1.00 48.63 32 GLY D CA 1
ATOM 1198 C C . GLY B 1 32 ? -36.844 40.764 -11.454 1.00 45.12 32 GLY D C 1
ATOM 1199 O O . GLY B 1 32 ? -36.293 41.867 -11.475 1.00 46.09 32 GLY D O 1
ATOM 1200 N N . THR B 1 33 ? -38.144 40.573 -11.272 1.00 43.43 33 THR D N 1
ATOM 1201 C CA . THR B 1 33 ? -39.145 41.647 -11.122 1.00 46.23 33 THR D CA 1
ATOM 1202 C C . THR B 1 33 ? -40.214 41.146 -10.154 1.00 45.73 33 THR D C 1
ATOM 1203 O O . THR B 1 33 ? -40.522 39.944 -10.235 1.00 48.91 33 THR D O 1
ATOM 1207 N N . ILE B 1 34 ? -40.700 42.019 -9.266 1.00 43.63 34 ILE D N 1
ATOM 1208 C CA . ILE B 1 34 ? -41.818 41.724 -8.322 1.00 47.35 34 ILE D CA 1
ATOM 1209 C C . ILE B 1 34 ? -43.006 42.609 -8.712 1.00 51.18 34 ILE D C 1
ATOM 1210 O O . ILE B 1 34 ? -42.756 43.708 -9.243 1.00 63.70 34 ILE D O 1
ATOM 1215 N N . THR B 1 35 ? -44.243 42.152 -8.495 1.00 47.87 35 THR D N 1
ATOM 1216 C CA . THR B 1 35 ? -45.471 42.990 -8.580 1.00 47.42 35 THR D CA 1
ATOM 1217 C C . THR B 1 35 ? -45.251 44.183 -7.640 1.00 46.81 35 THR D C 1
ATOM 1218 O O . THR B 1 35 ? -44.738 43.962 -6.534 1.00 44.70 35 THR D O 1
ATOM 1222 N N . THR B 1 36 ? -45.540 45.412 -8.069 1.00 45.66 36 THR D N 1
ATOM 1223 C CA . THR B 1 36 ? -45.160 46.630 -7.302 1.00 48.76 36 THR D CA 1
ATOM 1224 C C . THR B 1 36 ? -45.859 46.605 -5.936 1.00 53.96 36 THR D C 1
ATOM 1225 O O . THR B 1 36 ? -45.231 47.106 -4.993 1.00 56.95 36 THR D O 1
ATOM 1229 N N . LYS B 1 37 ? -47.064 46.007 -5.839 1.00 50.65 37 LYS D N 1
ATOM 1230 C CA . LYS B 1 37 ? -47.869 45.833 -4.591 1.00 53.23 37 LYS D CA 1
ATOM 1231 C C . LYS B 1 37 ? -47.059 45.097 -3.507 1.00 55.46 37 LYS D C 1
ATOM 1232 O O . LYS B 1 37 ? -47.394 45.212 -2.302 1.00 49.74 37 LYS D O 1
ATOM 1234 N N . GLU B 1 38 ? -46.024 44.353 -3.894 1.00 55.08 38 GLU D N 1
ATOM 1235 C CA . GLU B 1 38 ? -45.208 43.591 -2.913 1.00 55.65 38 GLU D CA 1
ATOM 1236 C C . GLU B 1 38 ? -44.277 44.568 -2.188 1.00 45.15 38 GLU D C 1
ATOM 1237 O O . GLU B 1 38 ? -43.738 44.175 -1.153 1.00 43.32 38 GLU D O 1
ATOM 1243 N N . LEU B 1 39 ? -44.128 45.792 -2.700 1.00 41.14 39 LEU D N 1
ATOM 1244 C CA . LEU B 1 39 ? -43.066 46.750 -2.307 1.00 40.44 39 LEU D CA 1
ATOM 1245 C C . LEU B 1 39 ? -43.239 47.101 -0.835 1.00 41.39 39 LEU D C 1
ATOM 1246 O O . LEU B 1 39 ? -42.221 47.206 -0.113 1.00 43.14 39 LEU D O 1
ATOM 1251 N N . GLY B 1 40 ? -44.488 47.186 -0.384 1.00 42.97 40 GLY D N 1
ATOM 1252 C CA . GLY B 1 40 ? -44.810 47.356 1.042 1.00 39.07 40 GLY D CA 1
ATOM 1253 C C . GLY B 1 40 ? -44.146 46.286 1.882 1.00 35.87 40 GLY D C 1
ATOM 1254 O O . GLY B 1 40 ? -43.406 46.635 2.824 1.00 34.12 40 GLY D O 1
ATOM 1255 N N . THR B 1 41 ? -44.412 45.017 1.560 1.00 37.94 41 THR D N 1
ATOM 1256 C CA . THR B 1 41 ? -43.880 43.828 2.294 1.00 38.25 41 THR D CA 1
ATOM 1257 C C . THR B 1 41 ? -42.347 43.795 2.126 1.00 36.56 41 THR D C 1
ATOM 1258 O O . THR B 1 41 ? -41.662 43.577 3.140 1.00 36.32 41 THR D O 1
ATOM 1262 N N . VAL B 1 42 ? -41.807 44.168 0.959 1.00 34.48 42 VAL D N 1
ATOM 1263 C CA . VAL B 1 42 ? -40.325 44.223 0.762 1.00 34.57 42 VAL D CA 1
ATOM 1264 C C . VAL B 1 42 ? -39.720 45.237 1.745 1.00 34.91 42 VAL D C 1
ATOM 1265 O O . VAL B 1 42 ? -38.680 44.926 2.274 1.00 37.86 42 VAL D O 1
ATOM 1269 N N . MET B 1 43 ? -40.337 46.403 2.002 1.00 43.77 43 MET D N 1
ATOM 1270 C CA . MET B 1 43 ? -39.777 47.423 2.940 1.00 41.73 43 MET D CA 1
ATOM 1271 C C . MET B 1 43 ? -40.046 46.973 4.382 1.00 41.89 43 MET D C 1
ATOM 1272 O O . MET B 1 43 ? -39.219 47.241 5.258 1.00 38.28 43 MET D O 1
ATOM 1277 N N . ARG B 1 44 ? -41.170 46.315 4.643 1.00 44.34 44 ARG D N 1
ATOM 1278 C CA . ARG B 1 44 ? -41.482 45.856 6.020 1.00 46.69 44 ARG D CA 1
ATOM 1279 C C . ARG B 1 44 ? -40.414 44.826 6.416 1.00 45.41 44 ARG D C 1
ATOM 1280 O O . ARG B 1 44 ? -39.859 44.966 7.535 1.00 45.62 44 ARG D O 1
ATOM 1288 N N . SER B 1 45 ? -40.100 43.887 5.507 1.00 43.94 45 SER D N 1
ATOM 1289 C CA . SER B 1 45 ? -38.942 42.944 5.542 1.00 46.03 45 SER D CA 1
ATOM 1290 C C . SER B 1 45 ? -37.658 43.643 5.995 1.00 47.28 45 SER D C 1
ATOM 1291 O O . SER B 1 45 ? -36.796 42.955 6.583 1.00 47.80 45 SER D O 1
ATOM 1294 N N . LEU B 1 46 ? -37.497 44.930 5.674 1.00 47.20 46 LEU D N 1
ATOM 1295 C CA . LEU B 1 46 ? -36.220 45.650 5.885 1.00 48.46 46 LEU D CA 1
ATOM 1296 C C . LEU B 1 46 ? -36.292 46.533 7.132 1.00 49.14 46 LEU D C 1
ATOM 1297 O O . LEU B 1 46 ? -35.301 47.285 7.373 1.00 43.90 46 LEU D O 1
ATOM 1302 N N . GLY B 1 47 ? -37.367 46.396 7.925 1.00 46.57 47 GLY D N 1
ATOM 1303 C CA . GLY B 1 47 ? -37.577 47.180 9.163 1.00 51.41 47 GLY D CA 1
ATOM 1304 C C . GLY B 1 47 ? -38.020 48.623 8.914 1.00 53.27 47 GLY D C 1
ATOM 1305 O O . GLY B 1 47 ? -37.926 49.437 9.847 1.00 60.50 47 GLY D O 1
ATOM 1306 N N . GLN B 1 48 ? -38.473 48.954 7.704 1.00 50.26 48 GLN D N 1
ATOM 1307 C CA . GLN B 1 48 ? -39.151 50.240 7.409 1.00 50.74 48 GLN D CA 1
ATOM 1308 C C . GLN B 1 48 ? -40.642 49.989 7.601 1.00 49.20 48 GLN D C 1
ATOM 1309 O O . GLN B 1 48 ? -40.993 48.807 7.659 1.00 51.01 48 GLN D O 1
ATOM 1315 N N . ASN B 1 49 ? -41.428 51.055 7.803 1.00 49.24 49 ASN D N 1
ATOM 1316 C CA . ASN B 1 49 ? -42.913 51.058 7.891 1.00 53.25 49 ASN D CA 1
ATOM 1317 C C . ASN B 1 49 ? -43.422 52.241 7.078 1.00 53.34 49 ASN D C 1
ATOM 1318 O O . ASN B 1 49 ? -44.000 53.169 7.631 1.00 53.81 49 ASN D O 1
ATOM 1320 N N . PRO B 1 50 ? -43.198 52.248 5.745 1.00 51.09 50 PRO D N 1
ATOM 1321 C CA . PRO B 1 50 ? -43.628 53.360 4.900 1.00 48.42 50 PRO D CA 1
ATOM 1322 C C . PRO B 1 50 ? -45.145 53.415 4.652 1.00 46.52 50 PRO D C 1
ATOM 1323 O O . PRO B 1 50 ? -45.798 52.403 4.592 1.00 43.39 50 PRO D O 1
ATOM 1327 N N . THR B 1 51 ? -45.638 54.633 4.461 1.00 45.14 51 THR D N 1
ATOM 1328 C CA . THR B 1 51 ? -47.038 54.984 4.095 1.00 45.45 51 THR D CA 1
ATOM 1329 C C . THR B 1 51 ? -47.331 54.545 2.656 1.00 40.18 51 THR D C 1
ATOM 1330 O O . THR B 1 51 ? -46.373 54.383 1.883 1.00 37.58 51 THR D O 1
ATOM 1334 N N . GLU B 1 52 ? -48.605 54.394 2.297 1.00 40.72 52 GLU D N 1
ATOM 1335 C CA . GLU B 1 52 ? -49.043 54.164 0.896 1.00 45.48 52 GLU D CA 1
ATOM 1336 C C . GLU B 1 52 ? -48.435 55.227 -0.020 1.00 45.68 52 GLU D C 1
ATOM 1337 O O . GLU B 1 52 ? -47.787 54.849 -1.011 1.00 43.35 52 GLU D O 1
ATOM 1343 N N . ALA B 1 53 ? -48.686 56.504 0.284 1.00 48.87 53 ALA D N 1
ATOM 1344 C CA . ALA B 1 53 ? -48.201 57.686 -0.474 1.00 44.09 53 ALA D CA 1
ATOM 1345 C C . ALA B 1 53 ? -46.671 57.693 -0.495 1.00 45.01 53 ALA D C 1
ATOM 1346 O O . ALA B 1 53 ? -46.087 58.165 -1.502 1.00 51.43 53 ALA D O 1
ATOM 1348 N N . GLU B 1 54 ? -46.038 57.171 0.551 1.00 37.15 54 GLU D N 1
ATOM 1349 C CA . GLU B 1 54 ? -44.562 57.080 0.595 1.00 40.44 54 GLU D CA 1
ATOM 1350 C C . GLU B 1 54 ? -44.083 56.174 -0.548 1.00 41.09 54 GLU D C 1
ATOM 1351 O O . GLU B 1 54 ? -43.046 56.505 -1.171 1.00 41.75 54 GLU D O 1
ATOM 1357 N N . LEU B 1 55 ? -44.770 55.048 -0.776 1.00 37.70 55 LEU D N 1
ATOM 1358 C CA . LEU B 1 55 ? -44.344 54.011 -1.752 1.00 38.47 55 LEU D CA 1
ATOM 1359 C C . LEU B 1 55 ? -44.699 54.513 -3.144 1.00 35.91 55 LEU D C 1
ATOM 1360 O O . LEU B 1 55 ? -43.933 54.251 -4.066 1.00 36.57 55 LEU D O 1
ATOM 1365 N N . GLN B 1 56 ? -45.843 55.180 -3.283 1.00 37.50 56 GLN D N 1
ATOM 1366 C CA . GLN B 1 56 ? -46.215 55.833 -4.561 1.00 41.23 56 GLN D CA 1
ATOM 1367 C C . GLN B 1 56 ? -45.102 56.829 -4.928 1.00 38.98 56 GLN D C 1
ATOM 1368 O O . GLN B 1 56 ? -44.670 56.806 -6.092 1.00 38.59 56 GLN D O 1
ATOM 1374 N N . ASP B 1 57 ? -44.553 57.579 -3.966 1.00 38.65 57 ASP D N 1
ATOM 1375 C CA . ASP B 1 57 ? -43.410 58.508 -4.229 1.00 39.69 57 ASP D CA 1
ATOM 1376 C C . ASP B 1 57 ? -42.169 57.725 -4.689 1.00 40.32 57 ASP D C 1
ATOM 1377 O O . ASP B 1 57 ? -41.559 58.115 -5.704 1.00 44.70 57 ASP D O 1
ATOM 1382 N N . MET B 1 58 ? -41.765 56.677 -3.971 1.00 46.47 58 MET D N 1
ATOM 1383 C CA . MET B 1 58 ? -40.550 55.882 -4.314 1.00 44.57 58 MET D CA 1
ATOM 1384 C C . MET B 1 58 ? -40.657 55.382 -5.774 1.00 44.40 58 MET D C 1
ATOM 1385 O O . MET B 1 58 ? -39.639 55.423 -6.510 1.00 40.74 58 MET D O 1
ATOM 1390 N N . ILE B 1 59 ? -41.865 54.980 -6.181 1.00 39.25 59 ILE D N 1
ATOM 1391 C CA . ILE B 1 59 ? -42.224 54.450 -7.531 1.00 41.52 59 ILE D CA 1
ATOM 1392 C C . ILE B 1 59 ? -42.096 55.566 -8.576 1.00 40.61 59 ILE D C 1
ATOM 1393 O O . ILE B 1 59 ? -41.425 55.347 -9.621 1.00 39.44 59 ILE D O 1
ATOM 1398 N N . ASN B 1 60 ? -42.704 56.719 -8.292 1.00 38.96 60 ASN D N 1
ATOM 1399 C CA . ASN B 1 60 ? -42.623 57.942 -9.124 1.00 40.11 60 ASN D CA 1
ATOM 1400 C C . ASN B 1 60 ? -41.152 58.323 -9.338 1.00 39.47 60 ASN D C 1
ATOM 1401 O O . ASN B 1 60 ? -40.816 58.712 -10.471 1.00 38.63 60 ASN D O 1
ATOM 1406 N N . GLU B 1 61 ? -40.310 58.204 -8.304 1.00 38.75 61 GLU D N 1
ATOM 1407 C CA . GLU B 1 61 ? -38.889 58.662 -8.295 1.00 42.42 61 GLU D CA 1
ATOM 1408 C C . GLU B 1 61 ? -38.127 58.074 -9.493 1.00 40.54 61 GLU D C 1
ATOM 1409 O O . GLU B 1 61 ? -37.130 58.665 -9.935 1.00 41.56 61 GLU D O 1
ATOM 1415 N N . VAL B 1 62 ? -38.589 56.932 -9.981 1.00 43.01 62 VAL D N 1
ATOM 1416 C CA . VAL B 1 62 ? -37.890 56.060 -10.962 1.00 45.19 62 VAL D CA 1
ATOM 1417 C C . VAL B 1 62 ? -38.744 55.963 -12.232 1.00 45.11 62 VAL D C 1
ATOM 1418 O O . VAL B 1 62 ? -38.365 55.262 -13.135 1.00 51.88 62 VAL D O 1
ATOM 1422 N N . ASP B 1 63 ? -39.859 56.683 -12.309 1.00 45.82 63 ASP D N 1
ATOM 1423 C CA . ASP B 1 63 ? -40.750 56.704 -13.493 1.00 45.25 63 ASP D CA 1
ATOM 1424 C C . ASP B 1 63 ? -41.391 55.333 -13.700 1.00 45.03 63 ASP D C 1
ATOM 1425 O O . ASP B 1 63 ? -41.701 55.033 -14.831 1.00 46.58 63 ASP D O 1
ATOM 1430 N N . ALA B 1 64 ? -41.665 54.580 -12.636 1.00 43.36 64 ALA D N 1
ATOM 1431 C CA . ALA B 1 64 ? -42.479 53.345 -12.690 1.00 47.76 64 ALA D CA 1
ATOM 1432 C C . ALA B 1 64 ? -43.933 53.616 -12.259 1.00 51.38 64 ALA D C 1
ATOM 1433 O O . ALA B 1 64 ? -44.659 52.654 -12.039 1.00 54.57 64 ALA D O 1
ATOM 1435 N N . ASP B 1 65 ? -44.352 54.877 -12.157 1.00 62.29 65 ASP D N 1
ATOM 1436 C CA . ASP B 1 65 ? -45.765 55.295 -11.901 1.00 71.78 65 ASP D CA 1
ATOM 1437 C C . ASP B 1 65 ? -46.727 54.264 -12.530 1.00 70.84 65 ASP D C 1
ATOM 1438 O O . ASP B 1 65 ? -46.943 54.306 -13.766 1.00 63.33 65 ASP D O 1
ATOM 1443 N N . GLY B 1 66 ? -47.235 53.350 -11.694 1.00 81.02 66 GLY D N 1
ATOM 1444 C CA . GLY B 1 66 ? -48.262 52.333 -11.999 1.00 83.72 66 GLY D CA 1
ATOM 1445 C C . GLY B 1 66 ? -47.820 51.356 -13.069 1.00 89.70 66 GLY D C 1
ATOM 1446 O O . GLY B 1 66 ? -48.667 51.008 -13.917 1.00 91.28 66 GLY D O 1
ATOM 1447 N N . ASN B 1 67 ? -46.557 50.910 -13.018 1.00 92.53 67 ASN D N 1
ATOM 1448 C CA . ASN B 1 67 ? -45.900 50.108 -14.092 1.00 92.10 67 ASN D CA 1
ATOM 1449 C C . ASN B 1 67 ? -46.075 48.597 -13.854 1.00 90.81 67 ASN D C 1
ATOM 1450 O O . ASN B 1 67 ? -45.386 47.817 -14.583 1.00 86.83 67 ASN D O 1
ATOM 1455 N N . GLY B 1 68 ? -46.935 48.200 -12.895 1.00 75.79 68 GLY D N 1
ATOM 1456 C CA . GLY B 1 68 ? -47.424 46.816 -12.702 1.00 69.19 68 GLY D CA 1
ATOM 1457 C C . GLY B 1 68 ? -46.404 45.913 -12.016 1.00 57.83 68 GLY D C 1
ATOM 1458 O O . GLY B 1 68 ? -46.773 45.262 -11.036 1.00 45.92 68 GLY D O 1
ATOM 1459 N N . THR B 1 69 ? -45.185 45.841 -12.559 1.00 53.44 69 THR D N 1
ATOM 1460 C CA . THR B 1 69 ? -43.988 45.222 -11.939 1.00 52.57 69 THR D CA 1
ATOM 1461 C C . THR B 1 69 ? -42.896 46.288 -11.800 1.00 50.35 69 THR D C 1
ATOM 1462 O O . THR B 1 69 ? -43.054 47.374 -12.363 1.00 50.10 69 THR D O 1
ATOM 1466 N N . ILE B 1 70 ? -41.838 45.962 -11.051 1.00 53.98 70 ILE D N 1
ATOM 1467 C CA . ILE B 1 70 ? -40.697 46.858 -10.712 1.00 52.26 70 ILE D CA 1
ATOM 1468 C C . ILE B 1 70 ? -39.400 46.063 -10.865 1.00 43.83 70 ILE D C 1
ATOM 1469 O O . ILE B 1 70 ? -39.345 44.955 -10.366 1.00 43.11 70 ILE D O 1
ATOM 1474 N N . ASP B 1 71 ? -38.431 46.628 -11.578 1.00 43.87 71 ASP D N 1
ATOM 1475 C CA . ASP B 1 71 ? -37.050 46.124 -11.802 1.00 42.01 71 ASP D CA 1
ATOM 1476 C C . ASP B 1 71 ? -36.226 46.195 -10.524 1.00 39.95 71 ASP D C 1
ATOM 1477 O O . ASP B 1 71 ? -36.506 47.065 -9.692 1.00 41.08 71 ASP D O 1
ATOM 1482 N N . PHE B 1 72 ? -35.181 45.380 -10.435 1.00 36.93 72 PHE D N 1
ATOM 1483 C CA . PHE B 1 72 ? -34.210 45.406 -9.318 1.00 35.37 72 PHE D CA 1
ATOM 1484 C C . PHE B 1 72 ? -33.321 46.639 -9.434 1.00 33.14 72 PHE D C 1
ATOM 1485 O O . PHE B 1 72 ? -33.093 47.293 -8.425 1.00 36.36 72 PHE D O 1
ATOM 1493 N N . PRO B 1 73 ? -32.709 46.958 -10.600 1.00 34.02 73 PRO D N 1
ATOM 1494 C CA . PRO B 1 73 ? -31.980 48.224 -10.757 1.00 33.32 73 PRO D CA 1
ATOM 1495 C C . PRO B 1 73 ? -32.845 49.436 -10.381 1.00 34.64 73 PRO D C 1
ATOM 1496 O O . PRO B 1 73 ? -32.351 50.263 -9.631 1.00 32.86 73 PRO D O 1
ATOM 1500 N N . GLU B 1 74 ? -34.116 49.446 -10.822 1.00 37.48 74 GLU D N 1
ATOM 1501 C CA . GLU B 1 74 ? -35.182 50.397 -10.385 1.00 36.10 74 GLU D CA 1
ATOM 1502 C C . GLU B 1 74 ? -35.269 50.405 -8.857 1.00 34.63 74 GLU D C 1
ATOM 1503 O O . GLU B 1 74 ? -35.213 51.519 -8.288 1.00 35.79 74 GLU D O 1
ATOM 1509 N N . PHE B 1 75 ? -35.411 49.247 -8.205 1.00 33.74 75 PHE D N 1
ATOM 1510 C CA . PHE B 1 75 ? -35.530 49.172 -6.720 1.00 35.68 75 PHE D CA 1
ATOM 1511 C C . PHE B 1 75 ? -34.239 49.707 -6.083 1.00 37.34 75 PHE D C 1
ATOM 1512 O O . PHE B 1 75 ? -34.333 50.426 -5.052 1.00 35.70 75 PHE D O 1
ATOM 1520 N N . LEU B 1 76 ? -33.074 49.419 -6.680 1.00 34.80 76 LEU D N 1
ATOM 1521 C CA . LEU B 1 76 ? -31.775 49.911 -6.147 1.00 35.86 76 LEU D CA 1
ATOM 1522 C C . LEU B 1 76 ? -31.759 51.437 -6.208 1.00 34.71 76 LEU D C 1
ATOM 1523 O O . LEU B 1 76 ? -31.450 52.007 -5.181 1.00 31.67 76 LEU D O 1
ATOM 1528 N N . THR B 1 77 ? -32.161 52.044 -7.329 1.00 35.53 77 THR D N 1
ATOM 1529 C CA . THR B 1 77 ? -32.187 53.518 -7.514 1.00 35.54 77 THR D CA 1
ATOM 1530 C C . THR B 1 77 ? -33.058 54.181 -6.441 1.00 32.34 77 THR D C 1
ATOM 1531 O O . THR B 1 77 ? -32.532 55.075 -5.763 1.00 33.76 77 THR D O 1
ATOM 1535 N N . MET B 1 78 ? -34.296 53.709 -6.270 1.00 36.40 78 MET D N 1
ATOM 1536 C CA . MET B 1 78 ? -35.289 54.156 -5.255 1.00 38.76 78 MET D CA 1
ATOM 1537 C C . MET B 1 78 ? -34.611 54.283 -3.902 1.00 37.45 78 MET D C 1
ATOM 1538 O O . MET B 1 78 ? -34.534 55.401 -3.394 1.00 39.60 78 MET D O 1
ATOM 1543 N N . MET B 1 79 ? -34.137 53.150 -3.385 1.00 37.54 79 MET D N 1
ATOM 1544 C CA . MET B 1 79 ? -33.508 53.015 -2.054 1.00 36.78 79 MET D CA 1
ATOM 1545 C C . MET B 1 79 ? -32.380 54.027 -1.924 1.00 34.02 79 MET D C 1
ATOM 1546 O O . MET B 1 79 ? -32.286 54.641 -0.857 1.00 34.96 79 MET D O 1
ATOM 1551 N N . ALA B 1 80 ? -31.542 54.148 -2.953 1.00 33.03 80 ALA D N 1
ATOM 1552 C CA . ALA B 1 80 ? -30.253 54.886 -2.887 1.00 37.27 80 ALA D CA 1
ATOM 1553 C C . ALA B 1 80 ? -30.504 56.393 -2.971 1.00 40.61 80 ALA D C 1
ATOM 1554 O O . ALA B 1 80 ? -29.591 57.168 -2.576 1.00 38.00 80 ALA D O 1
ATOM 1556 N N . ARG B 1 81 ? -31.669 56.782 -3.497 1.00 38.32 81 ARG D N 1
ATOM 1557 C CA . ARG B 1 81 ? -32.088 58.200 -3.560 1.00 40.94 81 ARG D CA 1
ATOM 1558 C C . ARG B 1 81 ? -32.768 58.575 -2.241 1.00 43.08 81 ARG D C 1
ATOM 1559 O O . ARG B 1 81 ? -32.492 59.676 -1.743 1.00 48.35 81 ARG D O 1
ATOM 1567 N N . LYS B 1 82 ? -33.603 57.686 -1.701 1.00 42.40 82 LYS D N 1
ATOM 1568 C CA . LYS B 1 82 ? -34.392 57.920 -0.462 1.00 41.66 82 LYS D CA 1
ATOM 1569 C C . LYS B 1 82 ? -33.458 57.891 0.764 1.00 41.76 82 LYS D C 1
ATOM 1570 O O . LYS B 1 82 ? -33.763 58.595 1.761 1.00 49.68 82 LYS D O 1
ATOM 1576 N N . MET B 1 83 ? -32.348 57.148 0.712 1.00 39.08 83 MET D N 1
ATOM 1577 C CA . MET B 1 83 ? -31.344 57.104 1.809 1.00 38.61 83 MET D CA 1
ATOM 1578 C C . MET B 1 83 ? -30.640 58.456 1.989 1.00 37.70 83 MET D C 1
ATOM 1579 O O . MET B 1 83 ? -30.109 58.680 3.089 1.00 32.75 83 MET D O 1
ATOM 1584 N N . LYS B 1 84 ? -30.616 59.306 0.951 1.00 42.30 84 LYS D N 1
ATOM 1585 C CA . LYS B 1 84 ? -29.795 60.549 0.880 1.00 44.57 84 LYS D CA 1
ATOM 1586 C C . LYS B 1 84 ? -30.678 61.777 0.615 1.00 41.73 84 LYS D C 1
ATOM 1587 O O . LYS B 1 84 ? -30.106 62.865 0.419 1.00 46.71 84 LYS D O 1
ATOM 1593 N N . ASP B 1 85 ? -32.005 61.628 0.628 1.00 42.73 85 ASP D N 1
ATOM 1594 C CA . ASP B 1 85 ? -32.968 62.730 0.348 1.00 46.89 85 ASP D CA 1
ATOM 1595 C C . ASP B 1 85 ? -33.091 63.650 1.566 1.00 44.51 85 ASP D C 1
ATOM 1596 O O . ASP B 1 85 ? -33.823 63.312 2.507 1.00 43.26 85 ASP D O 1
ATOM 1601 N N . THR B 1 86 ? -32.418 64.792 1.562 1.00 47.15 86 THR D N 1
ATOM 1602 C CA . THR B 1 86 ? -32.498 65.752 2.695 1.00 51.43 86 THR D CA 1
ATOM 1603 C C . THR B 1 86 ? -33.513 66.867 2.380 1.00 54.99 86 THR D C 1
ATOM 1604 O O . THR B 1 86 ? -33.620 67.798 3.212 1.00 57.48 86 THR D O 1
ATOM 1608 N N . ASP B 1 87 ? -34.250 66.770 1.260 1.00 53.69 87 ASP D N 1
ATOM 1609 C CA . ASP B 1 87 ? -35.258 67.782 0.843 1.00 55.76 87 ASP D CA 1
ATOM 1610 C C . ASP B 1 87 ? -36.227 68.065 2.008 1.00 59.69 87 ASP D C 1
ATOM 1611 O O . ASP B 1 87 ? -36.633 67.093 2.720 1.00 57.70 87 ASP D O 1
ATOM 1616 N N . SER B 1 88 ? -36.568 69.352 2.183 1.00 52.28 88 SER D N 1
ATOM 1617 C CA . SER B 1 88 ? -37.380 69.932 3.283 1.00 51.29 88 SER D CA 1
ATOM 1618 C C . SER B 1 88 ? -38.802 69.381 3.231 1.00 47.21 88 SER D C 1
ATOM 1619 O O . SER B 1 88 ? -39.340 69.057 4.300 1.00 43.83 88 SER D O 1
ATOM 1622 N N . GLU B 1 89 ? -39.397 69.352 2.036 1.00 46.80 89 GLU D N 1
ATOM 1623 C CA . GLU B 1 89 ? -40.752 68.793 1.785 1.00 51.84 89 GLU D CA 1
ATOM 1624 C C . GLU B 1 89 ? -40.799 67.387 2.398 1.00 51.97 89 GLU D C 1
ATOM 1625 O O . GLU B 1 89 ? -41.719 67.092 3.177 1.00 57.83 89 GLU D O 1
ATOM 1631 N N . GLU B 1 90 ? -39.789 66.571 2.104 1.00 48.41 90 GLU D N 1
ATOM 1632 C CA . GLU B 1 90 ? -39.697 65.171 2.583 1.00 52.11 90 GLU D CA 1
ATOM 1633 C C . GLU B 1 90 ? -39.616 65.147 4.117 1.00 45.91 90 GLU D C 1
ATOM 1634 O O . GLU B 1 90 ? -40.299 64.295 4.691 1.00 44.15 90 GLU D O 1
ATOM 1640 N N . GLU B 1 91 ? -38.849 66.036 4.762 1.00 41.39 91 GLU D N 1
ATOM 1641 C CA . GLU B 1 91 ? -38.811 66.091 6.249 1.00 43.58 91 GLU D CA 1
ATOM 1642 C C . GLU B 1 91 ? -40.241 66.303 6.761 1.00 39.66 91 GLU D C 1
ATOM 1643 O O . GLU B 1 91 ? -40.643 65.634 7.743 1.00 37.58 91 GLU D O 1
ATOM 1649 N N . ILE B 1 92 ? -40.981 67.206 6.131 1.00 36.57 92 ILE D N 1
ATOM 1650 C CA . ILE B 1 92 ? -42.311 67.608 6.658 1.00 44.17 92 ILE D CA 1
ATOM 1651 C C . ILE B 1 92 ? -43.273 66.438 6.481 1.00 35.83 92 ILE D C 1
ATOM 1652 O O . ILE B 1 92 ? -44.016 66.146 7.433 1.00 32.03 92 ILE D O 1
ATOM 1657 N N . ARG B 1 93 ? -43.247 65.793 5.322 1.00 35.08 93 ARG D N 1
ATOM 1658 C CA . ARG B 1 93 ? -44.099 64.608 5.067 1.00 39.60 93 ARG D CA 1
ATOM 1659 C C . ARG B 1 93 ? -43.740 63.551 6.108 1.00 36.55 93 ARG D C 1
ATOM 1660 O O . ARG B 1 93 ? -44.665 62.993 6.737 1.00 36.31 93 ARG D O 1
ATOM 1668 N N . GLU B 1 94 ? -42.452 63.341 6.346 1.00 35.09 94 GLU D N 1
ATOM 1669 C CA . GLU B 1 94 ? -41.995 62.281 7.282 1.00 41.17 94 GLU D CA 1
ATOM 1670 C C . GLU B 1 94 ? -42.497 62.580 8.711 1.00 43.18 94 GLU D C 1
ATOM 1671 O O . GLU B 1 94 ? -42.973 61.614 9.381 1.00 43.11 94 GLU D O 1
ATOM 1677 N N . ALA B 1 95 ? -42.421 63.837 9.174 1.00 37.57 95 ALA D N 1
ATOM 1678 C CA . ALA B 1 95 ? -42.875 64.248 10.525 1.00 35.30 95 ALA D CA 1
ATOM 1679 C C . ALA B 1 95 ? -44.362 63.920 10.706 1.00 35.35 95 ALA D C 1
ATOM 1680 O O . ALA B 1 95 ? -44.732 63.422 11.775 1.00 42.44 95 ALA D O 1
ATOM 1682 N N . PHE B 1 96 ? -45.209 64.222 9.721 1.00 36.77 96 PHE D N 1
ATOM 1683 C CA . PHE B 1 96 ? -46.675 63.971 9.782 1.00 34.67 96 PHE D CA 1
ATOM 1684 C C . PHE B 1 96 ? -46.939 62.466 9.886 1.00 33.78 96 PHE D C 1
ATOM 1685 O O . PHE B 1 96 ? -47.729 62.047 10.777 1.00 31.56 96 PHE D O 1
ATOM 1693 N N . ARG B 1 97 ? -46.305 61.688 9.005 1.00 32.33 97 ARG D N 1
ATOM 1694 C CA . ARG B 1 97 ? -46.427 60.205 8.933 1.00 35.40 97 ARG D CA 1
ATOM 1695 C C . ARG B 1 97 ? -46.100 59.519 10.267 1.00 38.82 97 ARG D C 1
ATOM 1696 O O . ARG B 1 97 ? -46.429 58.323 10.378 1.00 45.79 97 ARG D O 1
ATOM 1704 N N . VAL B 1 98 ? -45.448 60.192 11.229 1.00 39.39 98 VAL D N 1
ATOM 1705 C CA . VAL B 1 98 ? -45.202 59.573 12.560 1.00 37.35 98 VAL D CA 1
ATOM 1706 C C . VAL B 1 98 ? -46.528 59.509 13.331 1.00 38.95 98 VAL D C 1
ATOM 1707 O O . VAL B 1 98 ? -46.595 58.831 14.370 1.00 45.28 98 VAL D O 1
ATOM 1711 N N . PHE B 1 99 ? -47.560 60.190 12.854 1.00 41.99 99 PHE D N 1
ATOM 1712 C CA . PHE B 1 99 ? -48.848 60.339 13.578 1.00 39.36 99 PHE D CA 1
ATOM 1713 C C . PHE B 1 99 ? -49.945 59.649 12.766 1.00 39.74 99 PHE D C 1
ATOM 1714 O O . PHE B 1 99 ? -51.094 59.608 13.219 1.00 40.48 99 PHE D O 1
ATOM 1722 N N . ASP B 1 100 ? -49.581 59.140 11.586 1.00 40.11 100 ASP D N 1
ATOM 1723 C CA . ASP B 1 100 ? -50.452 58.304 10.727 1.00 41.06 100 ASP D CA 1
ATOM 1724 C C . ASP B 1 100 ? -50.148 56.828 11.018 1.00 43.15 100 ASP D C 1
ATOM 1725 O O . ASP B 1 100 ? -49.248 56.270 10.358 1.00 43.53 100 ASP D O 1
ATOM 1730 N N . LYS B 1 101 ? -50.850 56.240 11.993 1.00 48.32 101 LYS D N 1
ATOM 1731 C CA . LYS B 1 101 ? -50.601 54.865 12.520 1.00 51.21 101 LYS D CA 1
ATOM 1732 C C . LYS B 1 101 ? -50.677 53.837 11.381 1.00 54.08 101 LYS D C 1
ATOM 1733 O O . LYS B 1 101 ? -49.719 53.053 11.242 1.00 49.23 101 LYS D O 1
ATOM 1735 N N . ASP B 1 102 ? -51.767 53.864 10.599 1.00 56.25 102 ASP D N 1
ATOM 1736 C CA . ASP B 1 102 ? -52.099 52.871 9.539 1.00 56.36 102 ASP D CA 1
ATOM 1737 C C . ASP B 1 102 ? -51.292 53.146 8.259 1.00 58.88 102 ASP D C 1
ATOM 1738 O O . ASP B 1 102 ? -50.803 52.164 7.629 1.00 63.23 102 ASP D O 1
ATOM 1743 N N . GLY B 1 103 ? -51.160 54.417 7.872 1.00 48.79 103 GLY D N 1
ATOM 1744 C CA . GLY B 1 103 ? -50.372 54.828 6.698 1.00 48.02 103 GLY D CA 1
ATOM 1745 C C . GLY B 1 103 ? -51.259 55.094 5.497 1.00 47.20 103 GLY D C 1
ATOM 1746 O O . GLY B 1 103 ? -50.730 55.045 4.369 1.00 43.24 103 GLY D O 1
ATOM 1747 N N . ASN B 1 104 ? -52.550 55.381 5.728 1.00 44.75 104 ASN D N 1
ATOM 1748 C CA . ASN B 1 104 ? -53.565 55.598 4.661 1.00 45.03 104 ASN D CA 1
ATOM 1749 C C . ASN B 1 104 ? -53.451 57.016 4.110 1.00 44.04 104 ASN D C 1
ATOM 1750 O O . ASN B 1 104 ? -54.174 57.323 3.155 1.00 45.91 104 ASN D O 1
ATOM 1755 N N . GLY B 1 105 ? -52.586 57.840 4.691 1.00 46.32 105 GLY D N 1
ATOM 1756 C CA . GLY B 1 105 ? -52.326 59.212 4.208 1.00 49.92 105 GLY D CA 1
ATOM 1757 C C . GLY B 1 105 ? -53.230 60.252 4.853 1.00 43.37 105 GLY D C 1
ATOM 1758 O O . GLY B 1 105 ? -53.248 61.392 4.339 1.00 40.15 105 GLY D O 1
ATOM 1759 N N . TYR B 1 106 ? -53.905 59.876 5.950 1.00 46.25 106 TYR D N 1
ATOM 1760 C CA . TYR B 1 106 ? -54.833 60.707 6.765 1.00 48.06 106 TYR D CA 1
ATOM 1761 C C . TYR B 1 106 ? -54.552 60.584 8.273 1.00 47.64 106 TYR D C 1
ATOM 1762 O O . TYR B 1 106 ? -53.831 59.694 8.777 1.00 52.24 106 TYR D O 1
ATOM 1771 N N . ILE B 1 107 ? -55.159 61.501 9.008 1.00 44.23 107 ILE D N 1
ATOM 1772 C CA . ILE B 1 107 ? -55.041 61.646 10.477 1.00 37.31 107 ILE D CA 1
ATOM 1773 C C . ILE B 1 107 ? -56.290 62.372 10.952 1.00 37.00 107 ILE D C 1
ATOM 1774 O O . ILE B 1 107 ? -56.605 63.446 10.382 1.00 41.34 107 ILE D O 1
ATOM 1779 N N . SER B 1 108 ? -56.978 61.812 11.940 1.00 35.63 108 SER D N 1
ATOM 1780 C CA . SER B 1 108 ? -58.277 62.354 12.406 1.00 36.88 108 SER D CA 1
ATOM 1781 C C . SER B 1 108 ? -57.999 63.788 12.853 1.00 38.83 108 SER D C 1
ATOM 1782 O O . SER B 1 108 ? -56.900 64.016 13.404 1.00 43.35 108 SER D O 1
ATOM 1785 N N . ALA B 1 109 ? -58.872 64.733 12.509 1.00 35.62 109 ALA D N 1
ATOM 1786 C CA . ALA B 1 109 ? -58.857 66.079 13.108 1.00 37.11 109 ALA D CA 1
ATOM 1787 C C . ALA B 1 109 ? -58.550 65.950 14.609 1.00 38.02 109 ALA D C 1
ATOM 1788 O O . ALA B 1 109 ? -57.579 66.538 15.067 1.00 43.97 109 ALA D O 1
ATOM 1790 N N . ALA B 1 110 ? -59.312 65.136 15.334 1.00 40.12 110 ALA D N 1
ATOM 1791 C CA . ALA B 1 110 ? -59.200 64.969 16.803 1.00 40.30 110 ALA D CA 1
ATOM 1792 C C . ALA B 1 110 ? -57.772 64.582 17.197 1.00 36.37 110 ALA D C 1
ATOM 1793 O O . ALA B 1 110 ? -57.316 64.996 18.269 1.00 39.73 110 ALA D O 1
ATOM 1795 N N . GLU B 1 111 ? -57.110 63.771 16.381 1.00 35.39 111 GLU D N 1
ATOM 1796 C CA . GLU B 1 111 ? -55.771 63.212 16.694 1.00 33.48 111 GLU D CA 1
ATOM 1797 C C . GLU B 1 111 ? -54.720 64.296 16.432 1.00 34.35 111 GLU D C 1
ATOM 1798 O O . GLU B 1 111 ? -53.774 64.438 17.271 1.00 30.11 111 GLU D O 1
ATOM 1804 N N . LEU B 1 112 ? -54.871 65.008 15.304 1.00 33.33 112 LEU D N 1
ATOM 1805 C CA . LEU B 1 112 ? -53.970 66.107 14.878 1.00 35.57 112 LEU D CA 1
ATOM 1806 C C . LEU B 1 112 ? -54.008 67.177 15.961 1.00 38.43 112 LEU D C 1
ATOM 1807 O O . LEU B 1 112 ? -52.932 67.549 16.483 1.00 43.74 112 LEU D O 1
ATOM 1812 N N . ARG B 1 113 ? -55.220 67.598 16.321 1.00 40.53 113 ARG D N 1
ATOM 1813 C CA . ARG B 1 113 ? -55.484 68.590 17.391 1.00 40.04 113 ARG D CA 1
ATOM 1814 C C . ARG B 1 113 ? -54.767 68.163 18.673 1.00 40.08 113 ARG D C 1
ATOM 1815 O O . ARG B 1 113 ? -54.002 68.979 19.277 1.00 37.38 113 ARG D O 1
ATOM 1823 N N . HIS B 1 114 ? -54.977 66.912 19.072 1.00 36.16 114 HIS D N 1
ATOM 1824 C CA . HIS B 1 114 ? -54.364 66.349 20.298 1.00 38.20 114 HIS D CA 1
ATOM 1825 C C . HIS B 1 114 ? -52.832 66.465 20.262 1.00 36.87 114 HIS D C 1
ATOM 1826 O O . HIS B 1 114 ? -52.261 66.822 21.311 1.00 38.51 114 HIS D O 1
ATOM 1833 N N . VAL B 1 115 ? -52.189 66.198 19.121 1.00 33.46 115 VAL D N 1
ATOM 1834 C CA . VAL B 1 115 ? -50.699 66.237 18.981 1.00 35.65 115 VAL D CA 1
ATOM 1835 C C . VAL B 1 115 ? -50.183 67.680 18.976 1.00 37.10 115 VAL D C 1
ATOM 1836 O O . VAL B 1 115 ? -49.131 67.931 19.592 1.00 38.15 115 VAL D O 1
ATOM 1840 N N . MET B 1 116 ? -50.857 68.563 18.242 1.00 34.74 116 MET D N 1
ATOM 1841 C CA . MET B 1 116 ? -50.460 69.982 18.071 1.00 36.46 116 MET D CA 1
ATOM 1842 C C . MET B 1 116 ? -50.562 70.740 19.395 1.00 35.08 116 MET D C 1
ATOM 1843 O O . MET B 1 116 ? -49.876 71.738 19.523 1.00 37.58 116 MET D O 1
ATOM 1848 N N . THR B 1 117 ? -51.397 70.284 20.324 1.00 37.96 117 THR D N 1
ATOM 1849 C CA . THR B 1 117 ? -51.699 70.949 21.615 1.00 38.88 117 THR D CA 1
ATOM 1850 C C . THR B 1 117 ? -50.849 70.394 22.761 1.00 39.16 117 THR D C 1
ATOM 1851 O O . THR B 1 117 ? -50.658 71.158 23.717 1.00 46.57 117 THR D O 1
ATOM 1855 N N . ASN B 1 118 ? -50.425 69.121 22.718 1.00 43.23 118 ASN D N 1
ATOM 1856 C CA . ASN B 1 118 ? -49.832 68.380 23.880 1.00 44.38 118 ASN D CA 1
ATOM 1857 C C . ASN B 1 118 ? -48.346 68.063 23.648 1.00 44.29 118 ASN D C 1
ATOM 1858 O O . ASN B 1 118 ? -47.645 67.894 24.650 1.00 41.89 118 ASN D O 1
ATOM 1863 N N . LEU B 1 119 ? -47.879 68.013 22.392 1.00 44.56 119 LEU D N 1
ATOM 1864 C CA . LEU B 1 119 ? -46.445 67.801 22.046 1.00 47.23 119 LEU D CA 1
ATOM 1865 C C . LEU B 1 119 ? -45.809 69.101 21.517 1.00 47.89 119 LEU D C 1
ATOM 1866 O O . LEU B 1 119 ? -46.531 69.913 20.887 1.00 41.00 119 LEU D O 1
ATOM 1871 N N . GLY B 1 120 ? -44.495 69.256 21.755 1.00 50.09 120 GLY D N 1
ATOM 1872 C CA . GLY B 1 120 ? -43.561 70.108 20.988 1.00 50.21 120 GLY D CA 1
ATOM 1873 C C . GLY B 1 120 ? -43.577 71.554 21.458 1.00 52.82 120 GLY D C 1
ATOM 1874 O O . GLY B 1 120 ? -43.677 71.760 22.672 1.00 51.17 120 GLY D O 1
ATOM 1875 N N . GLU B 1 121 ? -43.477 72.511 20.523 1.00 57.36 121 GLU D N 1
ATOM 1876 C CA . GLU B 1 121 ? -43.720 73.967 20.741 1.00 60.91 121 GLU D CA 1
ATOM 1877 C C . GLU B 1 121 ? -45.239 74.236 20.800 1.00 58.46 121 GLU D C 1
ATOM 1878 O O . GLU B 1 121 ? -45.742 75.043 19.985 1.00 62.61 121 GLU D O 1
ATOM 1884 N N . LYS B 1 122 ? -45.923 73.605 21.758 1.00 52.62 122 LYS D N 1
ATOM 1885 C CA . LYS B 1 122 ? -47.396 73.366 21.812 1.00 52.99 122 LYS D CA 1
ATOM 1886 C C . LYS B 1 122 ? -48.177 74.585 21.290 1.00 57.19 122 LYS D C 1
ATOM 1887 O O . LYS B 1 122 ? -48.013 75.681 21.862 1.00 57.87 122 LYS D O 1
ATOM 1889 N N . LEU B 1 123 ? -49.018 74.375 20.265 1.00 56.02 123 LEU D N 1
ATOM 1890 C CA . LEU B 1 123 ? -49.941 75.384 19.678 1.00 51.57 123 LEU D CA 1
ATOM 1891 C C . LEU B 1 123 ? -51.016 75.729 20.704 1.00 48.53 123 LEU D C 1
ATOM 1892 O O . LEU B 1 123 ? -51.323 74.860 21.527 1.00 48.26 123 LEU D O 1
ATOM 1897 N N . THR B 1 124 ? -51.553 76.948 20.624 1.00 48.82 124 THR D N 1
ATOM 1898 C CA . THR B 1 124 ? -52.739 77.447 21.384 1.00 49.92 124 THR D CA 1
ATOM 1899 C C . THR B 1 124 ? -54.013 76.919 20.726 1.00 48.75 124 THR D C 1
ATOM 1900 O O . THR B 1 124 ? -53.934 76.486 19.542 1.00 46.71 124 THR D O 1
ATOM 1904 N N . ASP B 1 125 ? -55.146 77.006 21.425 1.00 52.46 125 ASP D N 1
ATOM 1905 C CA . ASP B 1 125 ? -56.440 76.474 20.920 1.00 57.37 125 ASP D CA 1
ATOM 1906 C C . ASP B 1 125 ? -56.902 77.346 19.743 1.00 60.59 125 ASP D C 1
ATOM 1907 O O . ASP B 1 125 ? -57.471 76.775 18.814 1.00 60.40 125 ASP D O 1
ATOM 1912 N N . GLU B 1 126 ? -56.603 78.652 19.736 1.00 63.33 126 GLU D N 1
ATOM 1913 C CA . GLU B 1 126 ? -56.954 79.566 18.607 1.00 67.53 126 GLU D CA 1
ATOM 1914 C C . GLU B 1 126 ? -56.093 79.197 17.393 1.00 66.59 126 GLU D C 1
ATOM 1915 O O . GLU B 1 126 ? -56.657 79.087 16.282 1.00 70.57 126 GLU D O 1
ATOM 1917 N N . GLU B 1 127 ? -54.785 79.006 17.618 1.00 62.64 127 GLU D N 1
ATOM 1918 C CA . GLU B 1 127 ? -53.773 78.663 16.588 1.00 55.13 127 GLU D CA 1
ATOM 1919 C C . GLU B 1 127 ? -54.157 77.338 15.930 1.00 53.10 127 GLU D C 1
ATOM 1920 O O . GLU B 1 127 ? -54.091 77.281 14.686 1.00 54.41 127 GLU D O 1
ATOM 1926 N N . VAL B 1 128 ? -54.534 76.331 16.736 1.00 47.82 128 VAL D N 1
ATOM 1927 C CA . VAL B 1 128 ? -54.798 74.936 16.263 1.00 45.07 128 VAL D CA 1
ATOM 1928 C C . VAL B 1 128 ? -56.190 74.849 15.640 1.00 40.91 128 VAL D C 1
ATOM 1929 O O . VAL B 1 128 ? -56.339 74.106 14.673 1.00 40.55 128 VAL D O 1
ATOM 1933 N N . ASP B 1 129 ? -57.167 75.583 16.173 1.00 43.07 129 ASP D N 1
ATOM 1934 C CA . ASP B 1 129 ? -58.493 75.782 15.525 1.00 44.85 129 ASP D CA 1
ATOM 1935 C C . ASP B 1 129 ? -58.260 76.145 14.063 1.00 39.88 129 ASP D C 1
ATOM 1936 O O . ASP B 1 129 ? -58.815 75.455 13.215 1.00 41.99 129 ASP D O 1
ATOM 1941 N N . GLU B 1 130 ? -57.462 77.187 13.816 1.00 40.53 130 GLU D N 1
ATOM 1942 C CA . GLU B 1 130 ? -57.166 77.722 12.458 1.00 45.63 130 GLU D CA 1
ATOM 1943 C C . GLU B 1 130 ? -56.443 76.664 11.611 1.00 44.60 130 GLU D C 1
ATOM 1944 O O . GLU B 1 130 ? -56.705 76.627 10.396 1.00 44.49 130 GLU D O 1
ATOM 1946 N N . MET B 1 131 ? -55.619 75.792 12.208 1.00 44.36 131 MET D N 1
ATOM 1947 C CA . MET B 1 131 ? -54.922 74.710 11.449 1.00 43.89 131 MET D CA 1
ATOM 1948 C C . MET B 1 131 ? -55.930 73.648 10.992 1.00 38.58 131 MET D C 1
ATOM 1949 O O . MET B 1 131 ? -55.868 73.234 9.834 1.00 40.74 131 MET D O 1
ATOM 1954 N N . ILE B 1 132 ? -56.841 73.217 11.854 1.00 38.48 132 ILE D N 1
ATOM 1955 C CA . ILE B 1 132 ? -57.812 72.144 11.488 1.00 40.12 132 ILE D CA 1
ATOM 1956 C C . ILE B 1 132 ? -58.703 72.664 10.356 1.00 35.79 132 ILE D C 1
ATOM 1957 O O . ILE B 1 132 ? -58.899 71.917 9.394 1.00 33.23 132 ILE D O 1
ATOM 1962 N N . ARG B 1 133 ? -59.174 73.910 10.444 1.00 38.27 133 ARG D N 1
ATOM 1963 C CA . ARG B 1 133 ? -60.086 74.535 9.442 1.00 46.43 133 ARG D CA 1
ATOM 1964 C C . ARG B 1 133 ? -59.452 74.534 8.047 1.00 49.68 133 ARG D C 1
ATOM 1965 O O . ARG B 1 133 ? -60.217 74.406 7.058 1.00 53.40 133 ARG D O 1
ATOM 1973 N N . GLU B 1 134 ? -58.120 74.639 7.996 1.00 46.96 134 GLU D N 1
ATOM 1974 C CA . GLU B 1 134 ? -57.288 74.690 6.768 1.00 48.82 134 GLU D CA 1
ATOM 1975 C C . GLU B 1 134 ? -56.849 73.276 6.352 1.00 47.24 134 GLU D C 1
ATOM 1976 O O . GLU B 1 134 ? -56.612 73.067 5.161 1.00 46.78 134 GLU D O 1
ATOM 1982 N N . ALA B 1 135 ? -56.714 72.322 7.273 1.00 46.37 135 ALA D N 1
ATOM 1983 C CA . ALA B 1 135 ? -56.121 70.997 6.955 1.00 47.41 135 ALA D CA 1
ATOM 1984 C C . ALA B 1 135 ? -57.215 69.948 6.711 1.00 49.96 135 ALA D C 1
ATOM 1985 O O . ALA B 1 135 ? -57.017 69.055 5.842 1.00 52.39 135 ALA D O 1
ATOM 1987 N N . ASP B 1 136 ? -58.287 69.993 7.505 1.00 53.38 136 ASP D N 1
ATOM 1988 C CA . ASP B 1 136 ? -59.573 69.326 7.176 1.00 61.38 136 ASP D CA 1
ATOM 1989 C C . ASP B 1 136 ? -60.037 69.962 5.863 1.00 61.75 136 ASP D C 1
ATOM 1990 O O . ASP B 1 136 ? -60.848 70.926 5.929 1.00 58.98 136 ASP D O 1
ATOM 1995 N N . ILE B 1 137 ? -59.447 69.499 4.748 1.00 68.67 137 ILE D N 1
ATOM 1996 C CA . ILE B 1 137 ? -59.481 70.152 3.398 1.00 85.39 137 ILE D CA 1
ATOM 1997 C C . ILE B 1 137 ? -60.753 69.725 2.659 1.00 85.69 137 ILE D C 1
ATOM 1998 O O . ILE B 1 137 ? -61.437 70.621 2.136 1.00 74.41 137 ILE D O 1
ATOM 2003 N N . ASP B 1 138 ? -61.015 68.410 2.628 1.00 81.93 138 ASP D N 1
ATOM 2004 C CA . ASP B 1 138 ? -61.904 67.705 1.667 1.00 81.56 138 ASP D CA 1
ATOM 2005 C C . ASP B 1 138 ? -62.933 66.918 2.480 1.00 86.21 138 ASP D C 1
ATOM 2006 O O . ASP B 1 138 ? -62.739 65.688 2.648 1.00 81.94 138 ASP D O 1
ATOM 2008 N N . GLY B 1 139 ? -63.957 67.613 2.990 1.00 86.72 139 GLY D N 1
ATOM 2009 C CA . GLY B 1 139 ? -64.946 67.060 3.933 1.00 86.90 139 GLY D CA 1
ATOM 2010 C C . GLY B 1 139 ? -64.587 67.403 5.368 1.00 94.24 139 GLY D C 1
ATOM 2011 O O . GLY B 1 139 ? -63.977 68.486 5.571 1.00 96.05 139 GLY D O 1
ATOM 2012 N N . ASP B 1 140 ? -64.949 66.527 6.320 1.00 85.23 140 ASP D N 1
ATOM 2013 C CA . ASP B 1 140 ? -64.841 66.791 7.783 1.00 90.57 140 ASP D CA 1
ATOM 2014 C C . ASP B 1 140 ? -64.281 65.539 8.470 1.00 91.66 140 ASP D C 1
ATOM 2015 O O . ASP B 1 140 ? -64.465 64.427 7.918 1.00 73.80 140 ASP D O 1
ATOM 2020 N N . GLY B 1 141 ? -63.581 65.750 9.597 1.00 91.54 141 GLY D N 1
ATOM 2021 C CA . GLY B 1 141 ? -63.073 64.713 10.518 1.00 73.25 141 GLY D CA 1
ATOM 2022 C C . GLY B 1 141 ? -61.690 64.201 10.150 1.00 56.61 141 GLY D C 1
ATOM 2023 O O . GLY B 1 141 ? -60.945 63.903 11.077 1.00 61.21 141 GLY D O 1
ATOM 2024 N N . GLN B 1 142 ? -61.363 64.070 8.862 1.00 48.67 142 GLN D N 1
ATOM 2025 C CA . GLN B 1 142 ? -60.125 63.398 8.390 1.00 58.40 142 GLN D CA 1
ATOM 2026 C C . GLN B 1 142 ? -59.209 64.396 7.670 1.00 56.44 142 GLN D C 1
ATOM 2027 O O . GLN B 1 142 ? -59.706 65.090 6.783 1.00 69.70 142 GLN D O 1
ATOM 2033 N N . VAL B 1 143 ? -57.917 64.441 8.022 1.00 52.82 143 VAL D N 1
ATOM 2034 C CA . VAL B 1 143 ? -56.918 65.412 7.476 1.00 48.12 143 VAL D CA 1
ATOM 2035 C C . VAL B 1 143 ? -56.024 64.692 6.467 1.00 46.50 143 VAL D C 1
ATOM 2036 O O . VAL B 1 143 ? -55.191 63.890 6.910 1.00 45.23 143 VAL D O 1
ATOM 2040 N N . ASN B 1 144 ? -56.154 65.015 5.179 1.00 42.76 144 ASN D N 1
ATOM 2041 C CA . ASN B 1 144 ? -55.225 64.539 4.131 1.00 40.32 144 ASN D CA 1
ATOM 2042 C C . ASN B 1 144 ? -53.904 65.310 4.264 1.00 40.29 144 ASN D C 1
ATOM 2043 O O . ASN B 1 144 ? -53.736 66.353 3.617 1.00 49.68 144 ASN D O 1
ATOM 2048 N N . TYR B 1 145 ? -52.964 64.824 5.061 1.00 39.08 145 TYR D N 1
ATOM 2049 C CA . TYR B 1 145 ? -51.763 65.624 5.411 1.00 42.19 145 TYR D CA 1
ATOM 2050 C C . TYR B 1 145 ? -50.881 65.803 4.161 1.00 41.61 145 TYR D C 1
ATOM 2051 O O . TYR B 1 145 ? -50.194 66.808 4.062 1.00 42.76 145 TYR D O 1
ATOM 2060 N N . GLU B 1 146 ? -50.906 64.885 3.202 1.00 49.34 146 GLU D N 1
ATOM 2061 C CA . GLU B 1 146 ? -50.049 64.990 1.989 1.00 51.16 146 GLU D CA 1
ATOM 2062 C C . GLU B 1 146 ? -50.487 66.234 1.199 1.00 53.42 146 GLU D C 1
ATOM 2063 O O . GLU B 1 146 ? -49.604 67.026 0.828 1.00 54.18 146 GLU D O 1
ATOM 2069 N N . GLU B 1 147 ? -51.796 66.417 1.000 1.00 51.07 147 GLU D N 1
ATOM 2070 C CA . GLU B 1 147 ? -52.371 67.605 0.313 1.00 54.50 147 GLU D CA 1
ATOM 2071 C C . GLU B 1 147 ? -52.169 68.829 1.220 1.00 54.29 147 GLU D C 1
ATOM 2072 O O . GLU B 1 147 ? -51.711 69.875 0.718 1.00 54.28 147 GLU D O 1
ATOM 2078 N N . PHE B 1 148 ? -52.457 68.721 2.517 1.00 53.27 148 PHE D N 1
ATOM 2079 C CA . PHE B 1 148 ? -52.194 69.830 3.474 1.00 52.33 148 PHE D CA 1
ATOM 2080 C C . PHE B 1 148 ? -50.784 70.380 3.251 1.00 46.50 148 PHE D C 1
ATOM 2081 O O . PHE B 1 148 ? -50.597 71.618 3.308 1.00 51.38 148 PHE D O 1
ATOM 2089 N N . VAL B 1 149 ? -49.823 69.479 3.048 1.00 41.67 149 VAL D N 1
ATOM 2090 C CA . VAL B 1 149 ? -48.395 69.846 2.830 1.00 45.41 149 VAL D CA 1
ATOM 2091 C C . VAL B 1 149 ? -48.245 70.367 1.398 1.00 49.21 149 VAL D C 1
ATOM 2092 O O . VAL B 1 149 ? -47.468 71.310 1.228 1.00 51.63 149 VAL D O 1
ATOM 2096 N N . GLN B 1 150 ? -48.950 69.778 0.421 1.00 57.33 150 GLN D N 1
ATOM 2097 C CA . GLN B 1 150 ? -49.009 70.295 -0.976 1.00 66.52 150 GLN D CA 1
ATOM 2098 C C . GLN B 1 150 ? -49.455 71.761 -0.924 1.00 66.63 150 GLN D C 1
ATOM 2099 O O . GLN B 1 150 ? -48.703 72.599 -1.447 1.00 68.09 150 GLN D O 1
ATOM 2105 N N . MET B 1 151 ? -50.588 72.051 -0.270 1.00 72.68 151 MET D N 1
ATOM 2106 C CA . MET B 1 151 ? -51.200 73.413 -0.163 1.00 75.46 151 MET D CA 1
ATOM 2107 C C . MET B 1 151 ? -50.127 74.450 0.199 1.00 74.81 151 MET D C 1
ATOM 2108 O O . MET B 1 151 ? -50.008 75.451 -0.535 1.00 78.74 151 MET D O 1
ATOM 2110 N N . MET B 1 152 ? -49.349 74.192 1.253 1.00 76.40 152 MET D N 1
ATOM 2111 C CA . MET B 1 152 ? -48.376 75.150 1.843 1.00 77.15 152 MET D CA 1
ATOM 2112 C C . MET B 1 152 ? -46.958 74.890 1.325 1.00 78.55 152 MET D C 1
ATOM 2113 O O . MET B 1 152 ? -46.002 75.268 2.025 1.00 86.33 152 MET D O 1
ATOM 2118 N N . THR B 1 153 ? -46.832 74.262 0.154 1.00 87.50 153 THR D N 1
ATOM 2119 C CA . THR B 1 153 ? -45.552 74.033 -0.567 1.00 98.40 153 THR D CA 1
ATOM 2120 C C . THR B 1 153 ? -45.339 75.194 -1.537 1.00 97.85 153 THR D C 1
ATOM 2121 O O . THR B 1 153 ? -44.247 75.777 -1.519 1.00 100.28 153 THR D O 1
ATOM 2125 N N . ALA B 1 154 ? -46.351 75.489 -2.358 1.00 108.03 154 ALA D N 1
ATOM 2126 C CA . ALA B 1 154 ? -46.422 76.688 -3.227 1.00 116.22 154 ALA D CA 1
ATOM 2127 C C . ALA B 1 154 ? -46.552 77.934 -2.340 1.00 119.44 154 ALA D C 1
ATOM 2128 O O . ALA B 1 154 ? -46.839 77.769 -1.132 1.00 127.20 154 ALA D O 1
ATOM 2130 N N . LYS B 1 155 ? -46.327 79.124 -2.912 1.00 110.74 155 LYS D N 1
ATOM 2131 C CA . LYS B 1 155 ? -46.572 80.448 -2.272 1.00 109.97 155 LYS D CA 1
ATOM 2132 C C . LYS B 1 155 ? -45.951 80.483 -0.867 1.00 105.45 155 LYS D C 1
ATOM 2133 O O . LYS B 1 155 ? -46.474 81.134 0.045 1.00 88.36 155 LYS D O 1
ATOM 2135 N N . GLY C 2 1 ? -42.983 60.728 23.146 1.00 42.67 1 GLY d N 1
ATOM 2136 C CA . GLY C 2 1 ? -41.563 60.825 23.641 1.00 38.90 1 GLY d CA 1
ATOM 2137 C C . GLY C 2 1 ? -40.781 61.972 22.996 1.00 40.19 1 GLY d C 1
ATOM 2138 O O . GLY C 2 1 ? -41.317 62.717 22.167 1.00 40.45 1 GLY d O 1
ATOM 2139 N N . PRO C 2 2 ? -39.490 62.159 23.363 1.00 37.91 2 PRO d N 1
ATOM 2140 C CA . PRO C 2 2 ? -38.663 63.202 22.769 1.00 35.20 2 PRO d CA 1
ATOM 2141 C C . PRO C 2 2 ? -38.715 63.131 21.244 1.00 37.53 2 PRO d C 1
ATOM 2142 O O . PRO C 2 2 ? -38.661 64.183 20.612 1.00 41.59 2 PRO d O 1
ATOM 2146 N N . GLY C 2 3 ? -38.794 61.912 20.696 1.00 38.74 3 GLY d N 1
ATOM 2147 C CA . GLY C 2 3 ? -38.893 61.659 19.240 1.00 38.90 3 GLY d CA 1
ATOM 2148 C C . GLY C 2 3 ? -40.141 62.261 18.618 1.00 35.97 3 GLY d C 1
ATOM 2149 O O . GLY C 2 3 ? -40.015 62.975 17.609 1.00 36.64 3 GLY d O 1
ATOM 2150 N N . SER C 2 4 ? -41.303 61.931 19.176 1.00 35.99 4 SER d N 1
ATOM 2151 C CA . SER C 2 4 ? -42.654 62.449 18.816 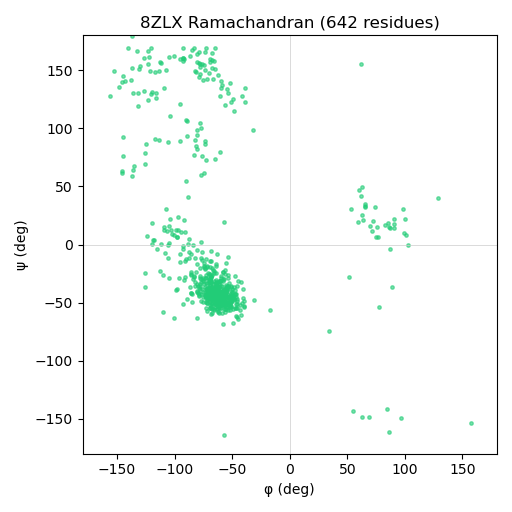1.00 38.15 4 SER d CA 1
ATOM 2152 C C . SER C 2 4 ? -42.801 63.949 19.108 1.00 38.40 4 SER d C 1
ATOM 2153 O O . SER C 2 4 ? -43.562 64.630 18.395 1.00 35.20 4 SER d O 1
ATOM 2156 N N . GLU C 2 5 ? -42.160 64.436 20.163 1.00 40.97 5 GLU d N 1
ATOM 2157 C CA . GLU C 2 5 ? -42.182 65.877 20.475 1.00 42.05 5 GLU d CA 1
ATOM 2158 C C . GLU C 2 5 ? -41.485 66.616 19.335 1.00 38.42 5 GLU d C 1
ATOM 2159 O O . GLU C 2 5 ? -41.937 67.692 19.019 1.00 37.88 5 GLU d O 1
ATOM 2165 N N . PHE C 2 6 ? -40.475 66.016 18.703 1.00 36.74 6 PHE d N 1
ATOM 2166 C CA . PHE C 2 6 ? -39.602 66.683 17.696 1.00 36.04 6 PHE d CA 1
ATOM 2167 C C . PHE C 2 6 ? -40.332 66.696 16.356 1.00 35.81 6 PHE d C 1
ATOM 2168 O O . PHE C 2 6 ? -40.263 67.707 15.648 1.00 38.58 6 PHE d O 1
ATOM 2176 N N . ALA C 2 7 ? -41.007 65.605 16.013 1.00 36.59 7 ALA d N 1
ATOM 2177 C CA . ALA C 2 7 ? -41.884 65.555 14.822 1.00 36.45 7 ALA d CA 1
ATOM 2178 C C . ALA C 2 7 ? -42.936 66.652 14.988 1.00 35.38 7 ALA d C 1
ATOM 2179 O O . ALA C 2 7 ? -43.100 67.433 14.086 1.00 36.43 7 ALA d O 1
ATOM 2181 N N . ALA C 2 8 ? -43.631 66.682 16.120 1.00 36.86 8 ALA d N 1
ATOM 2182 C CA . ALA C 2 8 ? -44.736 67.632 16.359 1.00 41.91 8 ALA d CA 1
ATOM 2183 C C . ALA C 2 8 ? -44.194 69.060 16.219 1.00 42.92 8 ALA d C 1
ATOM 2184 O O . ALA C 2 8 ? -44.868 69.893 15.599 1.00 44.88 8 ALA d O 1
ATOM 2186 N N . ALA C 2 9 ? -43.007 69.299 16.774 1.00 40.61 9 ALA d N 1
ATOM 2187 C CA . ALA C 2 9 ? -42.327 70.605 16.853 1.00 37.83 9 ALA d CA 1
ATOM 2188 C C . ALA C 2 9 ? -41.857 71.017 15.455 1.00 36.10 9 ALA d C 1
ATOM 2189 O O . ALA C 2 9 ? -41.787 72.226 15.168 1.00 36.43 9 ALA d O 1
ATOM 2191 N N . LEU C 2 10 ? -41.531 70.051 14.604 1.00 37.65 10 LEU d N 1
ATOM 2192 C CA . LEU C 2 10 ? -41.045 70.336 13.226 1.00 36.85 10 LEU d CA 1
ATOM 2193 C C . LEU C 2 10 ? -42.234 70.914 12.448 1.00 36.52 10 LEU d C 1
ATOM 2194 O O . LEU C 2 10 ? -42.101 72.000 11.890 1.00 36.10 10 LEU d O 1
ATOM 2199 N N . ILE C 2 11 ? -43.389 70.258 12.558 1.00 35.59 11 ILE d N 1
ATOM 2200 C CA . ILE C 2 11 ? -44.692 70.669 11.957 1.00 35.28 11 ILE d CA 1
ATOM 2201 C C . ILE C 2 11 ? -45.126 72.051 12.479 1.00 33.48 11 ILE d C 1
ATOM 2202 O O . ILE C 2 11 ? -45.612 72.859 11.695 1.00 37.15 11 ILE d O 1
ATOM 2207 N N . GLN C 2 12 ? -44.944 72.330 13.760 1.00 35.26 12 GLN d N 1
ATOM 2208 C CA . GLN C 2 12 ? -45.330 73.623 14.380 1.00 33.46 12 GLN d CA 1
ATOM 2209 C C . GLN C 2 12 ? -44.435 74.701 13.761 1.00 38.04 12 GLN d C 1
ATOM 2210 O O . GLN C 2 12 ? -44.981 75.637 13.093 1.00 40.14 12 GLN d O 1
ATOM 2216 N N . ARG C 2 13 ? -43.114 74.511 13.843 1.00 39.01 13 ARG d N 1
ATOM 2217 C CA . ARG C 2 13 ? -42.112 75.476 13.310 1.00 39.51 13 ARG d CA 1
ATOM 2218 C C . ARG C 2 13 ? -42.462 75.809 11.853 1.00 40.31 13 ARG d C 1
ATOM 2219 O O . ARG C 2 13 ? -42.466 76.999 11.476 1.00 37.37 13 ARG d O 1
ATOM 2227 N N . TRP C 2 14 ? -42.813 74.788 11.076 1.00 38.15 14 TRP d N 1
ATOM 2228 C CA . TRP C 2 14 ? -43.047 74.929 9.621 1.00 39.89 14 TRP d CA 1
ATOM 2229 C C . TRP C 2 14 ? -44.345 75.691 9.366 1.00 39.99 14 TRP d C 1
ATOM 2230 O O . TRP C 2 14 ? -44.335 76.547 8.484 1.00 40.72 14 TRP d O 1
ATOM 2241 N N . TYR C 2 15 ? -45.402 75.386 10.115 1.00 38.60 15 TYR d N 1
ATOM 2242 C CA . TYR C 2 15 ? -46.745 75.991 9.939 1.00 41.25 15 TYR d CA 1
ATOM 2243 C C . TYR C 2 15 ? -46.637 77.486 10.295 1.00 40.33 15 TYR d C 1
ATOM 2244 O O . TYR C 2 15 ? -46.893 78.348 9.439 1.00 35.78 15 TYR d O 1
ATOM 2253 N N . ARG C 2 16 ? -46.169 77.762 11.514 1.00 40.44 16 ARG d N 1
ATOM 2254 C CA . ARG C 2 16 ? -45.931 79.126 12.049 1.00 38.64 16 ARG d CA 1
ATOM 2255 C C . ARG C 2 16 ? -45.203 79.944 10.976 1.00 39.41 16 ARG d C 1
ATOM 2256 O O . ARG C 2 16 ? -45.732 81.020 10.654 1.00 42.63 16 ARG d O 1
ATOM 2264 N N . ARG C 2 17 ? -44.093 79.447 10.406 1.00 40.17 17 ARG d N 1
ATOM 2265 C CA . ARG C 2 17 ? -43.276 80.191 9.404 1.00 40.65 17 ARG d CA 1
ATOM 2266 C C . ARG C 2 17 ? -44.143 80.444 8.168 1.00 43.23 17 ARG d C 1
ATOM 2267 O O . ARG C 2 17 ? -44.082 81.545 7.615 1.00 47.32 17 ARG d O 1
ATOM 2269 N N . TYR C 2 18 ? -44.976 79.492 7.775 1.00 45.08 18 TYR d N 1
ATOM 2270 C CA . TYR C 2 18 ? -45.861 79.664 6.600 1.00 49.94 18 TYR d CA 1
ATOM 2271 C C . TYR C 2 18 ? -46.909 80.739 6.904 1.00 53.29 18 TYR d C 1
ATOM 2272 O O . TYR C 2 18 ? -47.163 81.595 6.042 1.00 57.45 18 TYR d O 1
ATOM 2281 N N . MET C 2 19 ? -47.500 80.681 8.096 1.00 50.28 19 MET d N 1
ATOM 2282 C CA . MET C 2 19 ? -48.535 81.635 8.563 1.00 56.56 19 MET d CA 1
ATOM 2283 C C . MET C 2 19 ? -47.952 83.051 8.670 1.00 57.55 19 MET d C 1
ATOM 2284 O O . MET C 2 19 ? -48.636 84.003 8.280 1.00 55.92 19 MET d O 1
ATOM 2289 N N . ALA C 2 20 ? -46.743 83.170 9.206 1.00 56.37 20 ALA d N 1
ATOM 2290 C CA . ALA C 2 20 ? -46.044 84.450 9.446 1.00 58.31 20 ALA d CA 1
ATOM 2291 C C . ALA C 2 20 ? -45.672 85.115 8.110 1.00 53.79 20 ALA d C 1
ATOM 2292 O O . ALA C 2 20 ? -45.558 86.340 8.090 1.00 57.23 20 ALA d O 1
ATOM 2294 N N . ARG C 2 21 ? -45.497 84.339 7.041 1.00 51.10 21 ARG d N 1
ATOM 2295 C CA . ARG C 2 21 ? -45.316 84.838 5.653 1.00 49.28 21 ARG d CA 1
ATOM 2296 C C . ARG C 2 21 ? -46.679 85.266 5.097 1.00 54.95 21 ARG d C 1
ATOM 2297 O O . ARG C 2 21 ? -46.688 85.875 4.028 1.00 53.47 21 ARG d O 1
ATOM 2299 N N . LEU C 2 22 ? -47.773 84.910 5.795 1.00 62.65 22 LEU d N 1
ATOM 2300 C CA . LEU C 2 22 ? -49.208 85.176 5.452 1.00 61.91 22 LEU d CA 1
ATOM 2301 C C . LEU C 2 22 ? -49.609 84.349 4.216 1.00 66.78 22 LEU d C 1
ATOM 2302 O O . LEU C 2 22 ? -49.839 83.112 4.230 1.00 62.74 22 LEU d O 1
ATOM 2307 N N . GLY D 2 1 ? 5.470 25.156 13.105 1.00 38.98 1 GLY a N 1
ATOM 2308 C CA . GLY D 2 1 ? 4.823 26.074 14.050 1.00 38.86 1 GLY a CA 1
ATOM 2309 C C . GLY D 2 1 ? 3.731 26.851 13.340 1.00 42.10 1 GLY a C 1
ATOM 2310 O O . GLY D 2 1 ? 3.115 26.322 12.416 1.00 45.31 1 GLY a O 1
ATOM 2311 N N . PRO D 2 2 ? 3.549 28.143 13.675 1.00 39.23 2 PRO a N 1
ATOM 2312 C CA . PRO D 2 2 ? 2.530 28.972 13.047 1.00 36.96 2 PRO a CA 1
ATOM 2313 C C . PRO D 2 2 ? 2.545 28.859 11.518 1.00 38.66 2 PRO a C 1
ATOM 2314 O O . PRO D 2 2 ? 1.501 28.825 10.895 1.00 41.04 2 PRO a O 1
ATOM 2318 N N . GLY D 2 3 ? 3.742 28.862 10.942 1.00 37.84 3 GLY a N 1
ATOM 2319 C CA . GLY D 2 3 ? 3.943 28.823 9.484 1.00 38.90 3 GLY a CA 1
ATOM 2320 C C . GLY D 2 3 ? 3.356 27.574 8.847 1.00 35.99 3 GLY a C 1
ATOM 2321 O O . GLY D 2 3 ? 2.623 27.701 7.859 1.00 35.80 3 GLY a O 1
ATOM 2322 N N . SER D 2 4 ? 3.649 26.404 9.395 1.00 33.11 4 SER a N 1
ATOM 2323 C CA . SER D 2 4 ? 3.206 25.118 8.819 1.00 35.04 4 SER a CA 1
ATOM 2324 C C . SER D 2 4 ? 1.789 24.782 9.310 1.00 37.60 4 SER a C 1
ATOM 2325 O O . SER D 2 4 ? 1.184 23.841 8.785 1.00 41.36 4 SER a O 1
ATOM 2328 N N . GLU D 2 5 ? 1.264 25.555 10.256 1.00 37.64 5 GLU a N 1
ATOM 2329 C CA . GLU D 2 5 ? -0.164 25.542 10.655 1.00 36.44 5 GLU a CA 1
ATOM 2330 C C . GLU D 2 5 ? -0.966 26.313 9.600 1.00 36.20 5 GLU a C 1
ATOM 2331 O O . GLU D 2 5 ? -2.112 25.906 9.305 1.00 33.12 5 GLU a O 1
ATOM 2337 N N . PHE D 2 6 ? -0.385 27.378 9.044 1.00 34.91 6 PHE a N 1
ATOM 2338 C CA . PHE D 2 6 ? -0.977 28.128 7.910 1.00 37.72 6 PHE a CA 1
ATOM 2339 C C . PHE D 2 6 ? -1.096 27.215 6.671 1.00 37.22 6 PHE a C 1
ATOM 2340 O O . PHE D 2 6 ? -2.191 27.083 6.113 1.00 36.50 6 PHE a O 1
ATOM 2348 N N . ALA D 2 7 ? 0.013 26.605 6.259 1.00 36.93 7 ALA a N 1
ATOM 2349 C CA . ALA D 2 7 ? 0.115 25.696 5.093 1.00 38.89 7 ALA a CA 1
ATOM 2350 C C . ALA D 2 7 ? -0.893 24.559 5.243 1.00 35.63 7 ALA a C 1
ATOM 2351 O O . ALA D 2 7 ? -1.546 24.225 4.249 1.00 39.75 7 ALA a O 1
ATOM 2353 N N . ALA D 2 8 ? -0.994 23.978 6.433 1.00 37.17 8 ALA a N 1
ATOM 2354 C CA . ALA D 2 8 ? -1.952 22.888 6.752 1.00 37.66 8 ALA a CA 1
ATOM 2355 C C . ALA D 2 8 ? -3.369 23.407 6.521 1.00 36.13 8 ALA a C 1
ATOM 2356 O O . ALA D 2 8 ? -4.123 22.799 5.746 1.00 33.98 8 ALA a O 1
ATOM 2358 N N . ALA D 2 9 ? -3.674 24.562 7.116 1.00 39.37 9 ALA a N 1
ATOM 2359 C CA . ALA D 2 9 ? -5.047 25.099 7.207 1.00 35.01 9 ALA a CA 1
ATOM 2360 C C . ALA D 2 9 ? -5.500 25.542 5.808 1.00 33.95 9 ALA a C 1
ATOM 2361 O O . ALA D 2 9 ? -6.702 25.513 5.563 1.00 31.09 9 ALA a O 1
ATOM 2363 N N . LEU D 2 10 ? -4.571 25.877 4.913 1.00 32.59 10 LEU a N 1
ATOM 2364 C CA . LEU D 2 10 ? -4.887 26.279 3.514 1.00 35.28 10 LEU a CA 1
ATOM 2365 C C . LEU D 2 10 ? -5.272 25.026 2.698 1.00 40.86 10 LEU a C 1
ATOM 2366 O O . LEU D 2 10 ? -6.375 25.024 2.038 1.00 43.72 10 LEU a O 1
ATOM 2371 N N . ILE D 2 11 ? -4.444 23.980 2.781 1.00 33.27 11 ILE a N 1
ATOM 2372 C CA . ILE D 2 11 ? -4.734 22.623 2.252 1.00 34.05 11 ILE a CA 1
ATOM 2373 C C . ILE D 2 11 ? -6.111 22.147 2.781 1.00 35.35 11 ILE a C 1
ATOM 2374 O O . ILE D 2 11 ? -6.912 21.603 2.002 1.00 30.77 11 ILE a O 1
ATOM 2379 N N . GLN D 2 12 ? -6.389 22.322 4.069 1.00 37.00 12 GLN a N 1
ATOM 2380 C CA . GLN D 2 12 ? -7.614 21.774 4.702 1.00 38.55 12 GLN a CA 1
ATOM 2381 C C . GLN D 2 12 ? -8.838 22.530 4.137 1.00 39.16 12 GLN a C 1
ATOM 2382 O O . GLN D 2 12 ? -9.758 21.866 3.601 1.00 40.53 12 GLN a O 1
ATOM 2388 N N . ARG D 2 13 ? -8.840 23.867 4.179 1.00 34.55 13 ARG a N 1
ATOM 2389 C CA . ARG D 2 13 ? -9.931 24.715 3.619 1.00 35.81 13 ARG a CA 1
ATOM 2390 C C . ARG D 2 13 ? -10.239 24.322 2.171 1.00 36.74 13 ARG a C 1
ATOM 2391 O O . ARG D 2 13 ? -11.411 24.168 1.829 1.00 38.67 13 ARG a O 1
ATOM 2399 N N . TRP D 2 14 ? -9.212 24.217 1.342 1.00 38.13 14 TRP a N 1
ATOM 2400 C CA . TRP D 2 14 ? -9.322 23.875 -0.098 1.00 41.75 14 TRP a CA 1
ATOM 2401 C C . TRP D 2 14 ? -9.934 22.476 -0.264 1.00 47.39 14 TRP a C 1
ATOM 2402 O O . TRP D 2 14 ? -10.820 22.296 -1.152 1.00 47.59 14 TRP a O 1
ATOM 2413 N N . TYR D 2 15 ? -9.509 21.519 0.566 1.00 41.27 15 TYR a N 1
ATOM 2414 C CA . TYR D 2 15 ? -9.977 20.118 0.464 1.00 41.71 15 TYR a CA 1
ATOM 2415 C C . TYR D 2 15 ? -11.472 20.069 0.860 1.00 42.49 15 TYR a C 1
ATOM 2416 O O . TYR D 2 15 ? -12.295 19.462 0.102 1.00 41.46 15 TYR a O 1
ATOM 2425 N N . ARG D 2 16 ? -11.854 20.732 1.953 1.00 41.11 16 ARG a N 1
ATOM 2426 C CA . ARG D 2 16 ? -13.267 20.763 2.425 1.00 43.53 16 ARG a CA 1
ATOM 2427 C C . ARG D 2 16 ? -14.171 21.427 1.363 1.00 44.06 16 ARG a C 1
ATOM 2428 O O . ARG D 2 16 ? -15.307 20.929 1.162 1.00 46.54 16 ARG a O 1
ATOM 2436 N N . ARG D 2 17 ? -13.679 22.449 0.657 1.00 42.91 17 ARG a N 1
ATOM 2437 C CA . ARG D 2 17 ? -14.418 23.138 -0.435 1.00 42.70 17 ARG a CA 1
ATOM 2438 C C . ARG D 2 17 ? -14.648 22.152 -1.574 1.00 44.48 17 ARG a C 1
ATOM 2439 O O . ARG D 2 17 ? -15.750 22.117 -2.124 1.00 45.98 17 ARG a O 1
ATOM 2447 N N . TYR D 2 18 ? -13.589 21.445 -1.955 1.00 48.31 18 TYR a N 1
ATOM 2448 C CA . TYR D 2 18 ? -13.596 20.451 -3.046 1.00 45.57 18 TYR a CA 1
ATOM 2449 C C . TYR D 2 18 ? -14.671 19.427 -2.719 1.00 45.75 18 TYR a C 1
ATOM 2450 O O . TYR D 2 18 ? -15.512 19.177 -3.592 1.00 50.59 18 TYR a O 1
ATOM 2459 N N . MET D 2 19 ? -14.654 18.901 -1.490 1.00 42.96 19 MET a N 1
ATOM 2460 C CA . MET D 2 19 ? -15.558 17.805 -1.044 1.00 47.87 19 MET a CA 1
ATOM 2461 C C . MET D 2 19 ? -16.995 18.323 -0.867 1.00 46.49 19 MET a C 1
ATOM 2462 O O . MET D 2 19 ? -17.926 17.520 -1.094 1.00 43.48 19 MET a O 1
ATOM 2467 N N . ALA D 2 20 ? -17.174 19.581 -0.451 1.00 44.09 20 ALA a N 1
ATOM 2468 C CA . ALA D 2 20 ? -18.492 20.263 -0.398 1.00 47.05 20 ALA a CA 1
ATOM 2469 C C . ALA D 2 20 ? -19.116 20.318 -1.801 1.00 46.94 20 ALA a C 1
ATOM 2470 O O . ALA D 2 20 ? -20.337 20.110 -1.901 1.00 47.10 20 ALA a O 1
ATOM 2472 N N . ARG D 2 21 ? -18.302 20.599 -2.823 1.00 42.74 21 ARG a N 1
ATOM 2473 C CA . ARG D 2 21 ? -18.692 20.626 -4.253 1.00 47.84 21 ARG a CA 1
ATOM 2474 C C . ARG D 2 21 ? -19.109 19.205 -4.674 1.00 59.22 21 ARG a C 1
ATOM 2475 O O . ARG D 2 21 ? -19.819 19.093 -5.687 1.00 72.77 21 ARG a O 1
ATOM 2477 N N . LEU D 2 22 ? -18.716 18.173 -3.907 1.00 67.72 22 LEU a N 1
ATOM 2478 C CA . LEU D 2 22 ? -19.132 16.738 -4.029 1.00 65.47 22 LEU a CA 1
ATOM 2479 C C . LEU D 2 22 ? -18.316 16.087 -5.150 1.00 68.48 22 LEU a C 1
ATOM 2480 O O . LEU D 2 22 ? -17.085 16.094 -5.126 1.00 66.17 22 LEU a O 1
ATOM 2485 N N . ASP E 1 9 ? -17.786 22.472 -13.319 1.00 69.13 9 ASP C N 1
ATOM 2486 C CA . ASP E 1 9 ? -19.073 23.198 -13.119 1.00 70.95 9 ASP C CA 1
ATOM 2487 C C . ASP E 1 9 ? -19.912 22.401 -12.116 1.00 73.49 9 ASP C C 1
ATOM 2488 O O . ASP E 1 9 ? -21.094 22.161 -12.420 1.00 80.08 9 ASP C O 1
ATOM 2493 N N . GLN E 1 10 ? -19.340 22.035 -10.960 1.00 70.27 10 GLN C N 1
ATOM 2494 C CA . GLN E 1 10 ? -19.948 21.069 -9.996 1.00 70.38 10 GLN C CA 1
ATOM 2495 C C . GLN E 1 10 ? -20.870 21.790 -8.994 1.00 63.85 10 GLN C C 1
ATOM 2496 O O . GLN E 1 10 ? -20.875 21.400 -7.817 1.00 64.11 10 GLN C O 1
ATOM 2498 N N . LEU E 1 11 ? -21.659 22.764 -9.453 1.00 54.74 11 LEU C N 1
ATOM 2499 C CA . LEU E 1 11 ? -22.658 23.500 -8.640 1.00 50.32 11 LEU C CA 1
ATOM 2500 C C . LEU E 1 11 ? -23.862 22.605 -8.389 1.00 45.69 11 LEU C C 1
ATOM 2501 O O . LEU E 1 11 ? -24.116 21.735 -9.230 1.00 51.87 11 LEU C O 1
ATOM 2506 N N . THR E 1 12 ? -24.590 22.866 -7.302 1.00 42.78 12 THR C N 1
ATOM 2507 C CA . THR E 1 12 ? -25.808 22.122 -6.883 1.00 46.04 12 THR C CA 1
ATOM 2508 C C . THR E 1 12 ? -27.038 22.686 -7.586 1.00 42.92 12 THR C C 1
ATOM 2509 O O . THR E 1 12 ? -26.956 23.805 -8.103 1.00 47.60 12 THR C O 1
ATOM 2513 N N . GLU E 1 13 ? -28.153 21.970 -7.515 1.00 40.17 13 GLU C N 1
ATOM 2514 C CA . GLU E 1 13 ? -29.457 22.404 -8.066 1.00 47.82 13 GLU C CA 1
ATOM 2515 C C . GLU E 1 13 ? -29.821 23.784 -7.484 1.00 57.11 13 GLU C C 1
ATOM 2516 O O . GLU E 1 13 ? -30.423 24.611 -8.232 1.00 57.52 13 GLU C O 1
ATOM 2522 N N . GLU E 1 14 ? -29.482 24.005 -6.202 1.00 62.44 14 GLU C N 1
ATOM 2523 C CA . GLU E 1 14 ? -29.893 25.179 -5.380 1.00 60.04 14 GLU C CA 1
ATOM 2524 C C . GLU E 1 14 ? -29.009 26.386 -5.711 1.00 53.36 14 GLU C C 1
ATOM 2525 O O . GLU E 1 14 ? -29.555 27.516 -5.787 1.00 59.35 14 GLU C O 1
ATOM 2531 N N . GLN E 1 15 ? -27.705 26.174 -5.863 1.00 40.42 15 GLN C N 1
ATOM 2532 C CA . GLN E 1 15 ? -26.773 27.266 -6.208 1.00 44.99 15 GLN C CA 1
ATOM 2533 C C . GLN E 1 15 ? -27.180 27.807 -7.582 1.00 47.57 15 GLN C C 1
ATOM 2534 O O . GLN E 1 15 ? -27.293 29.054 -7.734 1.00 45.81 15 GLN C O 1
ATOM 2540 N N . ILE E 1 16 ? -27.408 26.896 -8.537 1.00 43.64 16 ILE C N 1
ATOM 2541 C CA . ILE E 1 16 ? -27.751 27.227 -9.950 1.00 41.82 16 ILE C CA 1
ATOM 2542 C C . ILE E 1 16 ? -29.010 28.113 -9.990 1.00 42.28 16 ILE C C 1
ATOM 2543 O O . ILE E 1 16 ? -28.972 29.120 -10.727 1.00 35.98 16 ILE C O 1
ATOM 2548 N N . ALA E 1 17 ? -30.071 27.761 -9.241 1.00 42.56 17 ALA C N 1
ATOM 2549 C CA . ALA E 1 17 ? -31.327 28.547 -9.155 1.00 45.41 17 ALA C CA 1
ATOM 2550 C C . ALA E 1 17 ? -31.048 29.882 -8.445 1.00 50.90 17 ALA C C 1
ATOM 2551 O O . ALA E 1 17 ? -31.568 30.929 -8.910 1.00 56.56 17 ALA C O 1
ATOM 2553 N N . GLU E 1 18 ? -30.194 29.884 -7.420 1.00 48.28 18 GLU C N 1
ATOM 2554 C CA . GLU E 1 18 ? -29.758 31.139 -6.753 1.00 47.60 18 GLU C CA 1
ATOM 2555 C C . GLU E 1 18 ? -29.046 32.058 -7.767 1.00 47.03 18 GLU C C 1
ATOM 2556 O O . GLU E 1 18 ? -29.384 33.257 -7.816 1.00 49.40 18 GLU C O 1
ATOM 2562 N N . PHE E 1 19 ? -28.122 31.545 -8.575 1.00 47.85 19 PHE C N 1
ATOM 2563 C CA . PHE E 1 19 ? -27.340 32.361 -9.549 1.00 44.66 19 PHE C CA 1
ATOM 2564 C C . PHE E 1 19 ? -28.235 32.823 -10.703 1.00 44.29 19 PHE C C 1
ATOM 2565 O O . PHE E 1 19 ? -28.078 33.981 -11.165 1.00 45.93 19 PHE C O 1
ATOM 2573 N N . LYS E 1 20 ? -29.149 31.963 -11.155 1.00 45.49 20 LYS C N 1
ATOM 2574 C CA . LYS E 1 20 ? -30.112 32.271 -12.248 1.00 50.08 20 LYS C CA 1
ATOM 2575 C C . LYS E 1 20 ? -30.976 33.478 -11.837 1.00 49.17 20 LYS C C 1
ATOM 2576 O O . LYS E 1 20 ? -31.057 34.437 -12.621 1.00 45.97 20 LYS C O 1
ATOM 2582 N N . GLU E 1 21 ? -31.562 33.452 -10.634 1.00 51.54 21 GLU C N 1
ATOM 2583 C CA . GLU E 1 21 ? -32.372 34.570 -10.077 1.00 50.65 21 GLU C CA 1
ATOM 2584 C C . GLU E 1 21 ? -31.507 35.843 -10.013 1.00 49.64 21 GLU C C 1
ATOM 2585 O O . GLU E 1 21 ? -31.938 36.876 -10.530 1.00 57.01 21 GLU C O 1
ATOM 2591 N N . ALA E 1 22 ? -30.304 35.766 -9.446 1.00 46.14 22 ALA C N 1
ATOM 2592 C CA . ALA E 1 22 ? -29.362 36.899 -9.318 1.00 41.76 22 ALA C CA 1
ATOM 2593 C C . ALA E 1 22 ? -29.009 37.450 -10.700 1.00 39.67 22 ALA C C 1
ATOM 2594 O O . ALA E 1 22 ? -28.941 38.661 -10.865 1.00 39.53 22 ALA C O 1
ATOM 2596 N N . PHE E 1 23 ? -28.730 36.582 -11.659 1.00 43.75 23 PHE C N 1
ATOM 2597 C CA . PHE E 1 23 ? -28.359 37.002 -13.033 1.00 42.12 23 PHE C CA 1
ATOM 2598 C C . PHE E 1 23 ? -29.531 37.785 -13.643 1.00 43.27 23 PHE C C 1
ATOM 2599 O O . PHE E 1 23 ? -29.328 38.891 -14.177 1.00 44.32 23 PHE C O 1
ATOM 2607 N N . SER E 1 24 ? -30.749 37.254 -13.522 1.00 45.43 24 SER C N 1
ATOM 2608 C CA . SER E 1 24 ? -31.961 37.843 -14.149 1.00 51.05 24 SER C CA 1
ATOM 2609 C C . SER E 1 24 ? -32.423 39.145 -13.454 1.00 47.97 24 SER C C 1
ATOM 2610 O O . SER E 1 24 ? -33.196 39.866 -14.108 1.00 51.22 24 SER C O 1
ATOM 2613 N N . LEU E 1 25 ? -32.001 39.434 -12.210 1.00 42.66 25 LEU C N 1
ATOM 2614 C CA . LEU E 1 25 ? -32.280 40.720 -11.507 1.00 41.63 25 LEU C CA 1
ATOM 2615 C C . LEU E 1 25 ? -31.656 41.845 -12.334 1.00 44.71 25 LEU C C 1
ATOM 2616 O O . LEU E 1 25 ? -32.189 42.970 -12.314 1.00 47.98 25 LEU C O 1
ATOM 2621 N N . PHE E 1 26 ? -30.555 41.562 -13.030 1.00 45.35 26 PHE C N 1
ATOM 2622 C CA . PHE E 1 26 ? -29.835 42.560 -13.858 1.00 40.59 26 PHE C CA 1
ATOM 2623 C C . PHE E 1 26 ? -30.081 42.312 -15.343 1.00 41.12 26 PHE C C 1
ATOM 2624 O O . PHE E 1 26 ? -29.729 43.193 -16.101 1.00 38.85 26 PHE C O 1
ATOM 2632 N N . ASP E 1 27 ? -30.654 41.177 -15.752 1.00 47.30 27 ASP C N 1
ATOM 2633 C CA . ASP E 1 27 ? -31.065 40.997 -17.169 1.00 48.98 27 ASP C CA 1
ATOM 2634 C C . ASP E 1 27 ? -32.416 41.672 -17.341 1.00 50.47 27 ASP C C 1
ATOM 2635 O O . ASP E 1 27 ? -33.435 41.003 -17.098 1.00 49.75 27 ASP C O 1
ATOM 2640 N N . LYS E 1 28 ? -32.374 42.963 -17.690 1.00 60.33 28 LYS C N 1
ATOM 2641 C CA . LYS E 1 28 ? -33.538 43.885 -17.796 1.00 58.65 28 LYS C CA 1
ATOM 2642 C C . LYS E 1 28 ? -34.400 43.445 -18.978 1.00 55.74 28 LYS C C 1
ATOM 2643 O O . LYS E 1 28 ? -35.581 43.118 -18.751 1.00 59.94 28 LYS C O 1
ATOM 2649 N N . ASP E 1 29 ? -33.799 43.448 -20.175 1.00 55.18 29 ASP C N 1
ATOM 2650 C CA . ASP E 1 29 ? -34.428 43.118 -21.483 1.00 58.63 29 ASP C CA 1
ATOM 2651 C C . ASP E 1 29 ? -34.764 41.622 -21.533 1.00 60.58 29 ASP C C 1
ATOM 2652 O O . ASP E 1 29 ? -35.603 41.239 -22.365 1.00 61.65 29 ASP C O 1
ATOM 2657 N N . GLY E 1 30 ? -34.134 40.817 -20.671 1.00 65.99 30 GLY C N 1
ATOM 2658 C CA . GLY E 1 30 ? -34.459 39.391 -20.463 1.00 64.18 30 GLY C CA 1
ATOM 2659 C C . GLY E 1 30 ? -33.743 38.497 -21.461 1.00 59.17 30 GLY C C 1
ATOM 2660 O O . GLY E 1 30 ? -34.143 37.329 -21.577 1.00 49.61 30 GLY C O 1
ATOM 2661 N N . ASP E 1 31 ? -32.678 39.015 -22.087 1.00 53.66 31 ASP C N 1
ATOM 2662 C CA . ASP E 1 31 ? -31.981 38.406 -23.250 1.00 51.20 31 ASP C CA 1
ATOM 2663 C C . ASP E 1 31 ? -30.824 37.497 -22.802 1.00 48.17 31 ASP C C 1
ATOM 2664 O O . ASP E 1 31 ? -29.924 37.257 -23.629 1.00 46.46 31 ASP C O 1
ATOM 2669 N N . GLY E 1 32 ? -30.835 37.015 -21.553 1.00 48.06 32 GLY C N 1
ATOM 2670 C CA . GLY E 1 32 ? -29.826 36.093 -20.991 1.00 49.73 32 GLY C CA 1
ATOM 2671 C C . GLY E 1 32 ? -28.420 36.698 -20.938 1.00 51.58 32 GLY C C 1
ATOM 2672 O O . GLY E 1 32 ? -27.451 35.902 -20.900 1.00 51.53 32 GLY C O 1
ATOM 2673 N N . THR E 1 33 ? -28.318 38.035 -20.876 1.00 43.51 33 THR C N 1
ATOM 2674 C CA . THR E 1 33 ? -27.073 38.847 -20.957 1.00 46.66 33 THR C CA 1
ATOM 2675 C C . THR E 1 33 ? -27.103 39.981 -19.908 1.00 44.71 33 THR C C 1
ATOM 2676 O O . THR E 1 33 ? -28.180 40.580 -19.686 1.00 44.36 33 THR C O 1
ATOM 2680 N N . ILE E 1 34 ? -25.946 40.250 -19.301 1.00 39.18 34 ILE C N 1
ATOM 2681 C CA . ILE E 1 34 ? -25.640 41.378 -18.383 1.00 37.97 34 ILE C CA 1
ATOM 2682 C C . ILE E 1 34 ? -24.355 42.003 -18.912 1.00 41.17 34 ILE C C 1
ATOM 2683 O O . ILE E 1 34 ? -23.594 41.263 -19.544 1.00 38.88 34 ILE C O 1
ATOM 2688 N N . THR E 1 35 ? -24.114 43.295 -18.658 1.00 47.25 35 THR C N 1
ATOM 2689 C CA . THR E 1 35 ? -22.854 43.991 -19.032 1.00 47.93 35 THR C CA 1
ATOM 2690 C C . THR E 1 35 ? -21.816 43.644 -17.975 1.00 49.76 35 THR C C 1
ATOM 2691 O O . THR E 1 35 ? -22.233 43.314 -16.855 1.00 45.50 35 THR C O 1
ATOM 2695 N N . THR E 1 36 ? -20.529 43.739 -18.313 1.00 51.43 36 THR C N 1
ATOM 2696 C CA . THR E 1 36 ? -19.395 43.490 -17.377 1.00 47.76 36 THR C CA 1
ATOM 2697 C C . THR E 1 36 ? -19.332 44.600 -16.310 1.00 45.21 36 THR C C 1
ATOM 2698 O O . THR E 1 36 ? -18.913 44.322 -15.187 1.00 52.09 36 THR C O 1
ATOM 2702 N N . LYS E 1 37 ? -19.749 45.819 -16.640 1.00 44.96 37 LYS C N 1
ATOM 2703 C CA . LYS E 1 37 ? -19.869 46.945 -15.676 1.00 47.98 37 LYS C CA 1
ATOM 2704 C C . LYS E 1 37 ? -20.918 46.592 -14.595 1.00 47.58 37 LYS C C 1
ATOM 2705 O O . LYS E 1 37 ? -20.983 47.335 -13.608 1.00 46.36 37 LYS C O 1
ATOM 2707 N N . GLU E 1 38 ? -21.675 45.489 -14.733 1.00 46.72 38 GLU C N 1
ATOM 2708 C CA . GLU E 1 38 ? -22.649 45.013 -13.705 1.00 50.24 38 GLU C CA 1
ATOM 2709 C C . GLU E 1 38 ? -22.193 43.694 -13.055 1.00 48.21 38 GLU C C 1
ATOM 2710 O O . GLU E 1 38 ? -22.935 43.189 -12.182 1.00 47.58 38 GLU C O 1
ATOM 2716 N N . LEU E 1 39 ? -21.047 43.129 -13.435 1.00 43.31 39 LEU C N 1
ATOM 2717 C CA . LEU E 1 39 ? -20.613 41.826 -12.860 1.00 44.32 39 LEU C CA 1
ATOM 2718 C C . LEU E 1 39 ? -20.389 41.992 -11.345 1.00 41.40 39 LEU C C 1
ATOM 2719 O O . LEU E 1 39 ? -21.029 41.265 -10.561 1.00 37.40 39 LEU C O 1
ATOM 2724 N N . GLY E 1 40 ? -19.539 42.935 -10.935 1.00 38.60 40 GLY C N 1
ATOM 2725 C CA . GLY E 1 40 ? -19.418 43.326 -9.515 1.00 41.49 40 GLY C CA 1
ATOM 2726 C C . GLY E 1 40 ? -20.775 43.403 -8.814 1.00 41.19 40 GLY C C 1
ATOM 2727 O O . GLY E 1 40 ? -20.901 42.870 -7.701 1.00 38.14 40 GLY C O 1
ATOM 2728 N N . THR E 1 41 ? -21.785 44.027 -9.431 1.00 40.51 41 THR C N 1
ATOM 2729 C CA . THR E 1 41 ? -23.063 44.331 -8.734 1.00 42.15 41 THR C CA 1
ATOM 2730 C C . THR E 1 41 ? -23.822 43.035 -8.420 1.00 40.28 41 THR C C 1
ATOM 2731 O O . THR E 1 41 ? -24.328 42.957 -7.294 1.00 40.22 41 THR C O 1
ATOM 2735 N N . VAL E 1 42 ? -23.867 42.067 -9.348 1.00 40.45 42 VAL C N 1
ATOM 2736 C CA . VAL E 1 42 ? -24.587 40.762 -9.192 1.00 41.91 42 VAL C CA 1
ATOM 2737 C C . VAL E 1 42 ? -23.907 39.929 -8.096 1.00 45.29 42 VAL C C 1
ATOM 2738 O O . VAL E 1 42 ? -24.619 39.328 -7.244 1.00 39.30 42 VAL C O 1
ATOM 2742 N N . MET E 1 43 ? -22.572 39.882 -8.129 1.00 42.15 43 MET C N 1
ATOM 2743 C CA . MET E 1 43 ? -21.753 39.136 -7.140 1.00 41.18 43 MET C CA 1
ATOM 2744 C C . MET E 1 43 ? -21.957 39.708 -5.730 1.00 40.17 43 MET C C 1
ATOM 2745 O O . MET E 1 43 ? -22.007 38.895 -4.765 1.00 33.17 43 MET C O 1
ATOM 2750 N N . ARG E 1 44 ? -22.062 41.039 -5.609 1.00 37.71 44 ARG C N 1
ATOM 2751 C CA . ARG E 1 44 ? -22.363 41.726 -4.327 1.00 37.92 44 ARG C CA 1
ATOM 2752 C C . ARG E 1 44 ? -23.817 41.409 -3.935 1.00 36.63 44 ARG C C 1
ATOM 2753 O O . ARG E 1 44 ? -24.075 41.163 -2.747 1.00 38.59 44 ARG C O 1
ATOM 2761 N N . SER E 1 45 ? -24.725 41.283 -4.899 1.00 35.13 45 SER C N 1
ATOM 2762 C CA . SER E 1 45 ? -26.132 40.901 -4.629 1.00 38.15 45 SER C CA 1
ATOM 2763 C C . SER E 1 45 ? -26.164 39.481 -4.059 1.00 40.03 45 SER C C 1
ATOM 2764 O O . SER E 1 45 ? -27.151 39.175 -3.385 1.00 37.46 45 SER C O 1
ATOM 2767 N N . LEU E 1 46 ? -25.144 38.649 -4.340 1.00 41.32 46 LEU C N 1
ATOM 2768 C CA . LEU E 1 46 ? -25.101 37.213 -3.918 1.00 46.62 46 LEU C CA 1
ATOM 2769 C C . LEU E 1 46 ? -24.346 37.066 -2.590 1.00 47.27 46 LEU C C 1
ATOM 2770 O O . LEU E 1 46 ? -24.076 35.903 -2.178 1.00 46.06 46 LEU C O 1
ATOM 2775 N N . GLY E 1 47 ? -24.070 38.195 -1.932 1.00 46.66 47 GLY C N 1
ATOM 2776 C CA . GLY E 1 47 ? -23.478 38.247 -0.589 1.00 49.96 47 GLY C CA 1
ATOM 2777 C C . GLY E 1 47 ? -21.977 38.104 -0.672 1.00 52.76 47 GLY C C 1
ATOM 2778 O O . GLY E 1 47 ? -21.365 37.803 0.368 1.00 62.40 47 GLY C O 1
ATOM 2779 N N . GLN E 1 48 ? -21.403 38.311 -1.858 1.00 53.55 48 GLN C N 1
ATOM 2780 C CA . GLN E 1 48 ? -19.927 38.280 -2.051 1.00 62.32 48 GLN C CA 1
ATOM 2781 C C . GLN E 1 48 ? -19.377 39.710 -1.898 1.00 69.49 48 GLN C C 1
ATOM 2782 O O . GLN E 1 48 ? -20.160 40.703 -1.968 1.00 64.45 48 GLN C O 1
ATOM 2788 N N . ASN E 1 49 ? -18.083 39.796 -1.590 1.00 78.49 49 ASN C N 1
ATOM 2789 C CA . ASN E 1 49 ? -17.285 41.048 -1.564 1.00 79.33 49 ASN C CA 1
ATOM 2790 C C . ASN E 1 49 ? -16.080 40.808 -2.464 1.00 74.86 49 ASN C C 1
ATOM 2791 O O . ASN E 1 49 ? -14.956 40.666 -1.991 1.00 77.63 49 ASN C O 1
ATOM 2793 N N . PRO E 1 50 ? -16.290 40.711 -3.795 1.00 70.59 50 PRO C N 1
ATOM 2794 C CA . PRO E 1 50 ? -15.202 40.408 -4.719 1.00 74.95 50 PRO C CA 1
ATOM 2795 C C . PRO E 1 50 ? -14.205 41.571 -4.734 1.00 72.58 50 PRO C C 1
ATOM 2796 O O . PRO E 1 50 ? -14.618 42.696 -4.633 1.00 82.94 50 PRO C O 1
ATOM 2800 N N . THR E 1 51 ? -12.919 41.262 -4.835 1.00 78.21 51 THR C N 1
ATOM 2801 C CA . THR E 1 51 ? -11.824 42.260 -4.848 1.00 79.25 51 THR C CA 1
ATOM 2802 C C . THR E 1 51 ? -11.793 42.863 -6.257 1.00 76.07 51 THR C C 1
ATOM 2803 O O . THR E 1 51 ? -12.290 42.185 -7.177 1.00 74.77 51 THR C O 1
ATOM 2807 N N . GLU E 1 52 ? -11.282 44.090 -6.404 1.00 75.02 52 GLU C N 1
ATOM 2808 C CA . GLU E 1 52 ? -11.097 44.783 -7.712 1.00 81.41 52 GLU C CA 1
ATOM 2809 C C . GLU E 1 52 ? -10.270 43.883 -8.644 1.00 80.19 52 GLU C C 1
ATOM 2810 O O . GLU E 1 52 ? -10.535 43.877 -9.863 1.00 76.16 52 GLU C O 1
ATOM 2816 N N . ALA E 1 53 ? -9.303 43.145 -8.091 1.00 84.28 53 ALA C N 1
ATOM 2817 C CA . ALA E 1 53 ? -8.371 42.278 -8.855 1.00 90.02 53 ALA C CA 1
ATOM 2818 C C . ALA E 1 53 ? -9.035 40.922 -9.153 1.00 73.98 53 ALA C C 1
ATOM 2819 O O . ALA E 1 53 ? -8.808 40.373 -10.228 1.00 59.35 53 ALA C O 1
ATOM 2821 N N . GLU E 1 54 ? -9.846 40.406 -8.235 1.00 67.30 54 GLU C N 1
ATOM 2822 C CA . GLU E 1 54 ? -10.708 39.216 -8.470 1.00 66.38 54 GLU C CA 1
ATOM 2823 C C . GLU E 1 54 ? -11.605 39.483 -9.697 1.00 59.96 54 GLU C C 1
ATOM 2824 O O . GLU E 1 54 ? -11.744 38.568 -10.538 1.00 50.71 54 GLU C O 1
ATOM 2830 N N . LEU E 1 55 ? -12.127 40.715 -9.832 1.00 63.84 55 LEU C N 1
ATOM 2831 C CA . LEU E 1 55 ? -13.129 41.134 -10.870 1.00 64.77 55 LEU C CA 1
ATOM 2832 C C . LEU E 1 55 ? -12.475 41.422 -12.228 1.00 68.76 55 LEU C C 1
ATOM 2833 O O . LEU E 1 55 ? -13.123 41.114 -13.256 1.00 66.38 55 LEU C O 1
ATOM 2838 N N . GLN E 1 56 ? -11.295 42.055 -12.247 1.00 70.77 56 GLN C N 1
ATOM 2839 C CA . GLN E 1 56 ? -10.467 42.200 -13.478 1.00 72.54 56 GLN C CA 1
ATOM 2840 C C . GLN E 1 56 ? -10.107 40.787 -13.982 1.00 71.19 56 GLN C C 1
ATOM 2841 O O . GLN E 1 56 ? -10.390 40.476 -15.171 1.00 66.70 56 GLN C O 1
ATOM 2843 N N . ASP E 1 57 ? -9.576 39.932 -13.097 1.00 68.79 57 ASP C N 1
ATOM 2844 C CA . ASP E 1 57 ? -9.246 38.513 -13.412 1.00 70.43 57 ASP C CA 1
ATOM 2845 C C . ASP E 1 57 ? -10.421 37.945 -14.213 1.00 67.58 57 ASP C C 1
ATOM 2846 O O . ASP E 1 57 ? -10.204 37.539 -15.376 1.00 70.11 57 ASP C O 1
ATOM 2851 N N . MET E 1 58 ? -11.629 38.019 -13.649 1.00 66.77 58 MET C N 1
ATOM 2852 C CA . MET E 1 58 ? -12.878 37.505 -14.279 1.00 72.32 58 MET C CA 1
ATOM 2853 C C . MET E 1 58 ? -13.235 38.275 -15.569 1.00 76.76 58 MET C C 1
ATOM 2854 O O . MET E 1 58 ? -13.509 37.599 -16.587 1.00 75.93 58 MET C O 1
ATOM 2859 N N . ILE E 1 59 ? -13.272 39.618 -15.534 1.00 78.15 59 ILE C N 1
ATOM 2860 C CA . ILE E 1 59 ? -13.742 40.486 -16.662 1.00 73.91 59 ILE C CA 1
ATOM 2861 C C . ILE E 1 59 ? -12.747 40.401 -17.825 1.00 80.76 59 ILE C C 1
ATOM 2862 O O . ILE E 1 59 ? -13.128 40.837 -18.934 1.00 86.98 59 ILE C O 1
ATOM 2864 N N . ASN E 1 60 ? -11.537 39.866 -17.592 1.00 87.27 60 ASN C N 1
ATOM 2865 C CA . ASN E 1 60 ? -10.438 39.782 -18.597 1.00 90.26 60 ASN C CA 1
ATOM 2866 C C . ASN E 1 60 ? -10.386 38.392 -19.259 1.00 87.12 60 ASN C C 1
ATOM 2867 O O . ASN E 1 60 ? -10.141 38.352 -20.488 1.00 81.69 60 ASN C O 1
ATOM 2872 N N . GLU E 1 61 ? -10.627 37.306 -18.507 1.00 86.32 61 GLU C N 1
ATOM 2873 C CA . GLU E 1 61 ? -10.901 35.947 -19.063 1.00 81.98 61 GLU C CA 1
ATOM 2874 C C . GLU E 1 61 ? -12.109 35.995 -20.013 1.00 81.32 61 GLU C C 1
ATOM 2875 O O . GLU E 1 61 ? -12.694 34.929 -20.244 1.00 80.84 61 GLU C O 1
ATOM 2877 N N . VAL E 1 62 ? -12.479 37.182 -20.520 1.00 89.95 62 VAL C N 1
ATOM 2878 C CA . VAL E 1 62 ? -13.450 37.408 -21.641 1.00 90.16 62 VAL C CA 1
ATOM 2879 C C . VAL E 1 62 ? -12.985 38.632 -22.455 1.00 93.82 62 VAL C C 1
ATOM 2880 O O . VAL E 1 62 ? -13.722 39.651 -22.468 1.00 81.64 62 VAL C O 1
ATOM 2884 N N . ASP E 1 63 ? -11.794 38.522 -23.080 1.00 95.22 63 ASP C N 1
ATOM 2885 C CA . ASP E 1 63 ? -11.112 39.526 -23.953 1.00 89.61 63 ASP C CA 1
ATOM 2886 C C . ASP E 1 63 ? -11.410 40.950 -23.460 1.00 89.64 63 ASP C C 1
ATOM 2887 O O . ASP E 1 63 ? -10.667 41.418 -22.570 1.00 92.94 63 ASP C O 1
ATOM 2889 N N . GLY E 1 68 ? -18.896 43.911 -24.973 1.00 51.11 68 GLY C N 1
ATOM 2890 C CA . GLY E 1 68 ? -18.606 43.741 -23.532 1.00 54.05 68 GLY C CA 1
ATOM 2891 C C . GLY E 1 68 ? -19.841 43.309 -22.750 1.00 54.30 68 GLY C C 1
ATOM 2892 O O . GLY E 1 68 ? -20.447 44.158 -22.054 1.00 49.85 68 GLY C O 1
ATOM 2893 N N . THR E 1 69 ? -20.202 42.026 -22.864 1.00 52.37 69 THR C N 1
ATOM 2894 C CA . THR E 1 69 ? -21.329 41.396 -22.141 1.00 54.56 69 THR C CA 1
ATOM 2895 C C . THR E 1 69 ? -20.918 39.991 -21.695 1.00 55.45 69 THR C C 1
ATOM 2896 O O . THR E 1 69 ? -19.855 39.507 -22.137 1.00 48.10 69 THR C O 1
ATOM 2900 N N . ILE E 1 70 ? -21.755 39.396 -20.837 1.00 54.30 70 ILE C N 1
ATOM 2901 C CA . ILE E 1 70 ? -21.615 38.041 -20.245 1.00 51.48 70 ILE C CA 1
ATOM 2902 C C . ILE E 1 70 ? -22.955 37.327 -20.413 1.00 52.35 70 ILE C C 1
ATOM 2903 O O . ILE E 1 70 ? -23.970 37.842 -19.882 1.00 50.19 70 ILE C O 1
ATOM 2908 N N . ASP E 1 71 ? -22.970 36.198 -21.129 1.00 50.46 71 ASP C N 1
ATOM 2909 C CA . ASP E 1 71 ? -24.157 35.301 -21.214 1.00 48.59 71 ASP C CA 1
ATOM 2910 C C . ASP E 1 71 ? -24.221 34.490 -19.920 1.00 43.39 71 ASP C C 1
ATOM 2911 O O . ASP E 1 71 ? -23.156 34.259 -19.324 1.00 45.50 71 ASP C O 1
ATOM 2916 N N . PHE E 1 72 ? -25.413 34.066 -19.513 1.00 41.14 72 PHE C N 1
ATOM 2917 C CA . PHE E 1 72 ? -25.637 33.277 -18.281 1.00 44.68 72 PHE C CA 1
ATOM 2918 C C . PHE E 1 72 ? -24.623 32.130 -18.187 1.00 51.15 72 PHE C C 1
ATOM 2919 O O . PHE E 1 72 ? -23.945 32.032 -17.171 1.00 57.31 72 PHE C O 1
ATOM 2927 N N . PRO E 1 73 ? -24.463 31.226 -19.197 1.00 54.78 73 PRO C N 1
ATOM 2928 C CA . PRO E 1 73 ? -23.493 30.131 -19.102 1.00 50.53 73 PRO C CA 1
ATOM 2929 C C . PRO E 1 73 ? -22.040 30.517 -18.765 1.00 51.89 73 PRO C C 1
ATOM 2930 O O . PRO E 1 73 ? -21.468 29.743 -18.024 1.00 46.91 73 PRO C O 1
ATOM 2934 N N . GLU E 1 74 ? -21.481 31.653 -19.237 1.00 49.94 74 GLU C N 1
ATOM 2935 C CA . GLU E 1 74 ? -20.081 32.039 -18.849 1.00 56.13 74 GLU C CA 1
ATOM 2936 C C . GLU E 1 74 ? -20.086 32.687 -17.449 1.00 55.01 74 GLU C C 1
ATOM 2937 O O . GLU E 1 74 ? -19.020 32.656 -16.787 1.00 57.35 74 GLU C O 1
ATOM 2943 N N . PHE E 1 75 ? -21.248 33.125 -16.948 1.00 51.38 75 PHE C N 1
ATOM 2944 C CA . PHE E 1 75 ? -21.434 33.611 -15.553 1.00 47.96 75 PHE C CA 1
ATOM 2945 C C . PHE E 1 75 ? -21.363 32.413 -14.600 1.00 47.30 75 PHE C C 1
ATOM 2946 O O . PHE E 1 75 ? -20.500 32.396 -13.718 1.00 46.51 75 PHE C O 1
ATOM 2954 N N . LEU E 1 76 ? -22.220 31.420 -14.812 1.00 47.76 76 LEU C N 1
ATOM 2955 C CA . LEU E 1 76 ? -22.280 30.159 -14.018 1.00 54.66 76 LEU C CA 1
ATOM 2956 C C . LEU E 1 76 ? -20.887 29.512 -13.894 1.00 61.33 76 LEU C C 1
ATOM 2957 O O . LEU E 1 76 ? -20.566 28.974 -12.813 1.00 72.20 76 LEU C O 1
ATOM 2962 N N . THR E 1 77 ? -20.083 29.566 -14.956 1.00 60.74 77 THR C N 1
ATOM 2963 C CA . THR E 1 77 ? -18.710 29.009 -15.018 1.00 57.98 77 THR C CA 1
ATOM 2964 C C . THR E 1 77 ? -17.773 29.862 -14.144 1.00 64.92 77 THR C C 1
ATOM 2965 O O . THR E 1 77 ? -16.993 29.246 -13.386 1.00 62.04 77 THR C O 1
ATOM 2969 N N . MET E 1 78 ? -17.847 31.206 -14.216 1.00 63.51 78 MET C N 1
ATOM 2970 C CA . MET E 1 78 ? -17.082 32.133 -13.323 1.00 57.95 78 MET C CA 1
ATOM 2971 C C . MET E 1 78 ? -17.406 31.805 -11.862 1.00 53.86 78 MET C C 1
ATOM 2972 O O . MET E 1 78 ? -16.471 31.654 -11.044 1.00 58.41 78 MET C O 1
ATOM 2977 N N A MET E 1 79 ? -18.705 31.735 -11.551 0.27 53.53 79 MET C N 1
ATOM 2978 N N B MET E 1 79 ? -18.695 31.685 -11.554 0.73 49.46 79 MET C N 1
ATOM 2979 C CA A MET E 1 79 ? -19.254 31.452 -10.198 0.27 55.36 79 MET C CA 1
ATOM 2980 C CA B MET E 1 79 ? -19.218 31.462 -10.183 0.73 53.90 79 MET C CA 1
ATOM 2981 C C A MET E 1 79 ? -18.740 30.093 -9.707 0.27 57.41 79 MET C C 1
ATOM 2982 C C B MET E 1 79 ? -18.809 30.069 -9.675 0.73 57.91 79 MET C C 1
ATOM 2983 O O A MET E 1 79 ? -18.234 30.033 -8.568 0.27 58.08 79 MET C O 1
ATOM 2984 O O B MET E 1 79 ? -18.458 29.948 -8.482 0.73 57.58 79 MET C O 1
ATOM 2993 N N . ALA E 1 80 ? -18.862 29.048 -10.533 1.00 57.03 80 ALA C N 1
ATOM 2994 C CA . ALA E 1 80 ? -18.398 27.684 -10.195 1.00 58.92 80 ALA C CA 1
ATOM 2995 C C . ALA E 1 80 ? -16.882 27.711 -9.925 1.00 60.33 80 ALA C C 1
ATOM 2996 O O . ALA E 1 80 ? -16.456 27.097 -8.913 1.00 61.46 80 ALA C O 1
ATOM 2998 N N . ARG E 1 81 ? -16.101 28.413 -10.760 1.00 58.05 81 ARG C N 1
ATOM 2999 C CA . ARG E 1 81 ? -14.628 28.558 -10.587 1.00 60.00 81 ARG C CA 1
ATOM 3000 C C . ARG E 1 81 ? -14.354 29.335 -9.288 1.00 64.40 81 ARG C C 1
ATOM 3001 O O . ARG E 1 81 ? -13.468 28.887 -8.544 1.00 69.51 81 ARG C O 1
ATOM 3003 N N . LYS E 1 82 ? -15.116 30.403 -8.994 1.00 67.96 82 LYS C N 1
ATOM 3004 C CA . LYS E 1 82 ? -14.917 31.287 -7.802 1.00 70.49 82 LYS C CA 1
ATOM 3005 C C . LYS E 1 82 ? -15.196 30.519 -6.502 1.00 70.05 82 LYS C C 1
ATOM 3006 O O . LYS E 1 82 ? -14.560 30.860 -5.487 1.00 77.38 82 LYS C O 1
ATOM 3012 N N . MET E 1 83 ? -16.114 29.542 -6.524 1.00 75.20 83 MET C N 1
ATOM 3013 C CA . MET E 1 83 ? -16.365 28.608 -5.389 1.00 78.11 83 MET C CA 1
ATOM 3014 C C . MET E 1 83 ? -15.134 27.702 -5.213 1.00 74.51 83 MET C C 1
ATOM 3015 O O . MET E 1 83 ? -14.538 27.732 -4.137 1.00 77.67 83 MET C O 1
ATOM 3020 N N . LYS E 1 84 ? -14.752 26.940 -6.244 1.00 76.18 84 LYS C N 1
ATOM 3021 C CA . LYS E 1 84 ? -13.558 26.046 -6.228 1.00 73.82 84 LYS C CA 1
ATOM 3022 C C . LYS E 1 84 ? -12.291 26.904 -6.090 1.00 71.42 84 LYS C C 1
ATOM 3023 O O . LYS E 1 84 ? -11.775 26.992 -4.956 1.00 64.94 84 LYS C O 1
ATOM 3025 N N . THR E 1 86 ? -9.392 29.800 -2.826 1.00 76.71 86 THR C N 1
ATOM 3026 C CA . THR E 1 86 ? -9.838 30.800 -3.833 1.00 80.19 86 THR C CA 1
ATOM 3027 C C . THR E 1 86 ? -10.442 31.996 -3.085 1.00 86.00 86 THR C C 1
ATOM 3028 O O . THR E 1 86 ? -11.463 32.544 -3.557 1.00 106.26 86 THR C O 1
ATOM 3032 N N . ASP E 1 87 ? -9.820 32.381 -1.967 1.00 78.23 87 ASP C N 1
ATOM 3033 C CA . ASP E 1 87 ? -10.407 33.256 -0.911 1.00 75.74 87 ASP C CA 1
ATOM 3034 C C . ASP E 1 87 ? -9.331 34.257 -0.489 1.00 68.09 87 ASP C C 1
ATOM 3035 O O . ASP E 1 87 ? -8.968 34.280 0.692 1.00 68.59 87 ASP C O 1
ATOM 3040 N N . SER E 1 88 ? -8.842 35.041 -1.451 1.00 59.72 88 SER C N 1
ATOM 3041 C CA . SER E 1 88 ? -7.551 35.763 -1.392 1.00 56.58 88 SER C CA 1
ATOM 3042 C C . SER E 1 88 ? -7.448 36.584 -0.096 1.00 55.28 88 SER C C 1
ATOM 3043 O O . SER E 1 88 ? -6.399 36.462 0.579 1.00 51.08 88 SER C O 1
ATOM 3046 N N . GLU E 1 89 ? -8.475 37.378 0.245 1.00 50.73 89 GLU C N 1
ATOM 3047 C CA . GLU E 1 89 ? -8.525 38.207 1.486 1.00 52.18 89 GLU C CA 1
ATOM 3048 C C . GLU E 1 89 ? -8.155 37.326 2.694 1.00 50.36 89 GLU C C 1
ATOM 3049 O O . GLU E 1 89 ? -7.294 37.737 3.502 1.00 46.66 89 GLU C O 1
ATOM 3051 N N . GLU E 1 90 ? -8.724 36.126 2.769 1.00 47.68 90 GLU C N 1
ATOM 3052 C CA . GLU E 1 90 ? -8.576 35.212 3.931 1.00 53.37 90 GLU C CA 1
ATOM 3053 C C . GLU E 1 90 ? -7.101 34.785 4.020 1.00 53.83 90 GLU C C 1
ATOM 3054 O O . GLU E 1 90 ? -6.504 34.949 5.126 1.00 49.72 90 GLU C O 1
ATOM 3060 N N . GLU E 1 91 ? -6.531 34.301 2.905 1.00 46.49 91 GLU C N 1
ATOM 3061 C CA . GLU E 1 91 ? -5.205 33.623 2.871 1.00 46.99 91 GLU C CA 1
ATOM 3062 C C . GLU E 1 91 ? -4.078 34.630 3.181 1.00 44.96 91 GLU C C 1
ATOM 3063 O O . GLU E 1 91 ? -3.160 34.249 3.938 1.00 40.10 91 GLU C O 1
ATOM 3069 N N . ILE E 1 92 ? -4.142 35.868 2.670 1.00 43.08 92 ILE C N 1
ATOM 3070 C CA . ILE E 1 92 ? -3.104 36.918 2.917 1.00 46.34 92 ILE C CA 1
ATOM 3071 C C . ILE E 1 92 ? -3.147 37.322 4.393 1.00 47.54 92 ILE C C 1
ATOM 3072 O O . ILE E 1 92 ? -2.058 37.492 5.004 1.00 49.01 92 ILE C O 1
ATOM 3077 N N . ARG E 1 93 ? -4.356 37.561 4.906 1.00 53.86 93 ARG C N 1
ATOM 3078 C CA . ARG E 1 93 ? -4.624 37.855 6.342 1.00 54.96 93 ARG C CA 1
ATOM 3079 C C . ARG E 1 93 ? -3.922 36.780 7.191 1.00 46.08 93 ARG C C 1
ATOM 3080 O O . ARG E 1 93 ? -3.228 37.123 8.146 1.00 42.10 93 ARG C O 1
ATOM 3088 N N . GLU E 1 94 ? -4.099 35.515 6.820 1.00 41.93 94 GLU C N 1
ATOM 3089 C CA . GLU E 1 94 ? -3.622 34.338 7.582 1.00 37.75 94 GLU C CA 1
ATOM 3090 C C . GLU E 1 94 ? -2.082 34.259 7.446 1.00 39.12 94 GLU C C 1
ATOM 3091 O O . GLU E 1 94 ? -1.371 34.080 8.504 1.00 36.72 94 GLU C O 1
ATOM 3097 N N . ALA E 1 95 ? -1.531 34.501 6.248 1.00 33.00 95 ALA C N 1
ATOM 3098 C CA . ALA E 1 95 ? -0.071 34.528 6.046 1.00 32.39 95 ALA C CA 1
ATOM 3099 C C . ALA E 1 95 ? 0.513 35.543 7.035 1.00 33.21 95 ALA C C 1
ATOM 3100 O O . ALA E 1 95 ? 1.417 35.151 7.759 1.00 37.85 95 ALA C O 1
ATOM 3102 N N . PHE E 1 96 ? -0.021 36.765 7.103 1.00 33.55 96 PHE C N 1
ATOM 3103 C CA . PHE E 1 96 ? 0.332 37.803 8.114 1.00 36.58 96 PHE C CA 1
ATOM 3104 C C . PHE E 1 96 ? 0.128 37.316 9.561 1.00 36.96 96 PHE C C 1
ATOM 3105 O O . PHE E 1 96 ? 1.015 37.523 10.397 1.00 37.46 96 PHE C O 1
ATOM 3113 N N . ARG E 1 97 ? -1.004 36.682 9.860 1.00 39.34 97 ARG C N 1
ATOM 3114 C CA . ARG E 1 97 ? -1.341 36.139 11.214 1.00 41.57 97 ARG C CA 1
ATOM 3115 C C . ARG E 1 97 ? -0.255 35.158 11.721 1.00 36.88 97 ARG C C 1
ATOM 3116 O O . ARG E 1 97 ? -0.138 35.033 12.942 1.00 34.38 97 ARG C O 1
ATOM 3118 N N . VAL E 1 98 ? 0.513 34.499 10.848 1.00 35.31 98 VAL C N 1
ATOM 3119 C CA . VAL E 1 98 ? 1.639 33.604 11.257 1.00 36.47 98 VAL C CA 1
ATOM 3120 C C . VAL E 1 98 ? 2.626 34.393 12.136 1.00 34.79 98 VAL C C 1
ATOM 3121 O O . VAL E 1 98 ? 3.186 33.787 13.068 1.00 33.32 98 VAL C O 1
ATOM 3125 N N . PHE E 1 99 ? 2.861 35.659 11.796 1.00 31.82 99 PHE C N 1
ATOM 3126 C CA . PHE E 1 99 ? 3.888 36.551 12.384 1.00 37.64 99 PHE C CA 1
ATOM 3127 C C . PHE E 1 99 ? 3.239 37.530 13.358 1.00 43.02 99 PHE C C 1
ATOM 3128 O O . PHE E 1 99 ? 3.930 38.497 13.722 1.00 45.57 99 PHE C O 1
ATOM 3136 N N . ASP E 1 100 ? 1.970 37.291 13.722 1.00 51.74 100 ASP C N 1
ATOM 3137 C CA . ASP E 1 100 ? 1.170 38.093 14.690 1.00 56.01 100 ASP C CA 1
ATOM 3138 C C . ASP E 1 100 ? 0.809 37.200 15.880 1.00 57.53 100 ASP C C 1
ATOM 3139 O O . ASP E 1 100 ? -0.228 36.524 15.821 1.00 59.97 100 ASP C O 1
ATOM 3144 N N . LYS E 1 101 ? 1.658 37.195 16.905 1.00 56.70 101 LYS C N 1
ATOM 3145 C CA . LYS E 1 101 ? 1.578 36.262 18.058 1.00 56.66 101 LYS C CA 1
ATOM 3146 C C . LYS E 1 101 ? 0.382 36.632 18.939 1.00 56.88 101 LYS C C 1
ATOM 3147 O O . LYS E 1 101 ? -0.387 35.732 19.271 1.00 53.38 101 LYS C O 1
ATOM 3153 N N . ASP E 1 102 ? 0.240 37.899 19.337 1.00 61.49 102 ASP C N 1
ATOM 3154 C CA . ASP E 1 102 ? -0.764 38.263 20.377 1.00 68.19 102 ASP C CA 1
ATOM 3155 C C . ASP E 1 102 ? -2.157 38.147 19.753 1.00 64.76 102 ASP C C 1
ATOM 3156 O O . ASP E 1 102 ? -3.112 37.981 20.516 1.00 70.33 102 ASP C O 1
ATOM 3161 N N . GLY E 1 103 ? -2.246 38.161 18.421 1.00 62.61 103 GLY C N 1
ATOM 3162 C CA . GLY E 1 103 ? -3.485 37.862 17.675 1.00 61.68 103 GLY C CA 1
ATOM 3163 C C . GLY E 1 103 ? -4.352 39.097 17.478 1.00 59.65 103 GLY C C 1
ATOM 3164 O O . GLY E 1 103 ? -5.518 38.928 17.064 1.00 56.35 103 GLY C O 1
ATOM 3165 N N . ASN E 1 104 ? -3.788 40.290 17.718 1.00 58.42 104 ASN C N 1
ATOM 3166 C CA . ASN E 1 104 ? -4.513 41.591 17.811 1.00 55.64 104 ASN C CA 1
ATOM 3167 C C . ASN E 1 104 ? -4.768 42.174 16.411 1.00 57.62 104 ASN C C 1
ATOM 3168 O O . ASN E 1 104 ? -5.536 43.164 16.305 1.00 59.39 104 ASN C O 1
ATOM 3173 N N . GLY E 1 105 ? -4.132 41.623 15.370 1.00 54.32 105 GLY C N 1
ATOM 3174 C CA . GLY E 1 105 ? -4.345 42.063 13.978 1.00 47.44 105 GLY C CA 1
ATOM 3175 C C . GLY E 1 105 ? -3.446 43.226 13.618 1.00 46.68 105 GLY C C 1
ATOM 3176 O O . GLY E 1 105 ? -3.715 43.877 12.611 1.00 46.92 105 GLY C O 1
ATOM 3177 N N . TYR E 1 106 ? -2.421 43.492 14.425 1.00 51.65 106 TYR C N 1
ATOM 3178 C CA . TYR E 1 106 ? -1.356 44.478 14.120 1.00 55.39 106 TYR C CA 1
ATOM 31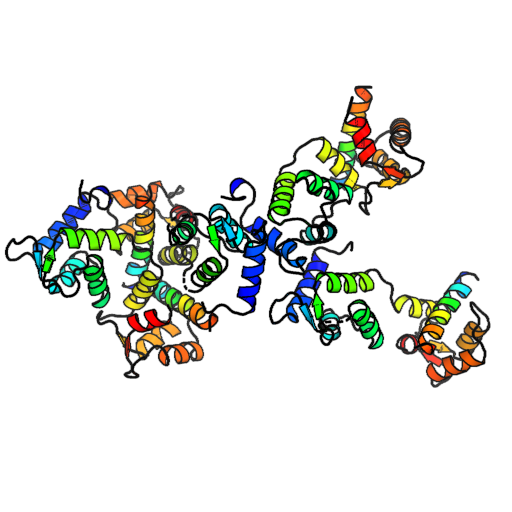79 C C . TYR E 1 106 ? -0.022 43.754 14.153 1.00 56.75 106 TYR C C 1
ATOM 3180 O O . TYR E 1 106 ? 0.088 42.671 14.773 1.00 62.53 106 TYR C O 1
ATOM 3189 N N . ILE E 1 107 ? 0.972 44.372 13.534 1.00 56.64 107 ILE C N 1
ATOM 3190 C CA . ILE E 1 107 ? 2.369 43.861 13.530 1.00 59.58 107 ILE C CA 1
ATOM 3191 C C . ILE E 1 107 ? 3.275 45.088 13.471 1.00 53.40 107 ILE C C 1
ATOM 3192 O O . ILE E 1 107 ? 2.916 46.052 12.750 1.00 47.55 107 ILE C O 1
ATOM 3197 N N . SER E 1 108 ? 4.328 45.107 14.288 1.00 52.35 108 SER C N 1
ATOM 3198 C CA . SER E 1 108 ? 5.297 46.232 14.332 1.00 53.99 108 SER C CA 1
ATOM 3199 C C . SER E 1 108 ? 5.936 46.393 12.951 1.00 53.48 108 SER C C 1
ATOM 3200 O O . SER E 1 108 ? 6.298 45.352 12.345 1.00 57.27 108 SER C O 1
ATOM 3203 N N . ALA E 1 109 ? 6.025 47.635 12.471 1.00 49.84 109 ALA C N 1
ATOM 3204 C CA . ALA E 1 109 ? 6.914 48.074 11.368 1.00 53.72 109 ALA C CA 1
ATOM 3205 C C . ALA E 1 109 ? 8.286 47.397 11.490 1.00 54.86 109 ALA C C 1
ATOM 3206 O O . ALA E 1 109 ? 8.821 47.034 10.434 1.00 56.52 109 ALA C O 1
ATOM 3208 N N . ALA E 1 110 ? 8.834 47.219 12.706 1.00 55.21 110 ALA C N 1
ATOM 3209 C CA . ALA E 1 110 ? 10.172 46.600 12.929 1.00 55.17 110 ALA C CA 1
ATOM 3210 C C . ALA E 1 110 ? 10.162 45.082 12.666 1.00 48.32 110 ALA C C 1
ATOM 3211 O O . ALA E 1 110 ? 11.065 44.642 11.930 1.00 48.36 110 ALA C O 1
ATOM 3213 N N . GLU E 1 111 ? 9.235 44.295 13.237 1.00 43.85 111 GLU C N 1
ATOM 3214 C CA . GLU E 1 111 ? 9.200 42.820 12.981 1.00 46.76 111 GLU C CA 1
ATOM 3215 C C . GLU E 1 111 ? 8.823 42.584 11.504 1.00 42.26 111 GLU C C 1
ATOM 3216 O O . GLU E 1 111 ? 9.486 41.753 10.862 1.00 36.72 111 GLU C O 1
ATOM 3222 N N . LEU E 1 112 ? 7.864 43.335 10.950 1.00 38.86 112 LEU C N 1
ATOM 3223 C CA . LEU E 1 112 ? 7.423 43.152 9.539 1.00 41.40 112 LEU C CA 1
ATOM 3224 C C . LEU E 1 112 ? 8.635 43.311 8.616 1.00 40.94 112 LEU C C 1
ATOM 3225 O O . LEU E 1 112 ? 8.853 42.408 7.786 1.00 43.63 112 LEU C O 1
ATOM 3230 N N . ARG E 1 113 ? 9.414 44.384 8.784 1.00 44.86 113 ARG C N 1
ATOM 3231 C CA . ARG E 1 113 ? 10.657 44.672 8.003 1.00 42.74 113 ARG C CA 1
ATOM 3232 C C . ARG E 1 113 ? 11.616 43.496 8.106 1.00 38.14 113 ARG C C 1
ATOM 3233 O O . ARG E 1 113 ? 12.165 43.117 7.071 1.00 40.92 113 ARG C O 1
ATOM 3241 N N . HIS E 1 114 ? 11.808 42.951 9.306 1.00 38.51 114 HIS C N 1
ATOM 3242 C CA . HIS E 1 114 ? 12.763 41.839 9.560 1.00 39.66 114 HIS C CA 1
ATOM 3243 C C . HIS E 1 114 ? 12.363 40.602 8.741 1.00 37.58 114 HIS C C 1
ATOM 3244 O O . HIS E 1 114 ? 13.242 39.897 8.233 1.00 36.36 114 HIS C O 1
ATOM 3251 N N . VAL E 1 115 ? 11.068 40.314 8.677 1.00 39.80 115 VAL C N 1
ATOM 3252 C CA . VAL E 1 115 ? 10.511 39.059 8.097 1.00 40.63 115 VAL C CA 1
ATOM 3253 C C . VAL E 1 115 ? 10.579 39.140 6.575 1.00 39.98 115 VAL C C 1
ATOM 3254 O O . VAL E 1 115 ? 10.930 38.129 5.945 1.00 43.58 115 VAL C O 1
ATOM 3258 N N . MET E 1 116 ? 10.263 40.309 6.023 1.00 33.28 116 MET C N 1
ATOM 3259 C CA . MET E 1 116 ? 10.218 40.560 4.562 1.00 37.92 116 MET C CA 1
ATOM 3260 C C . MET E 1 116 ? 11.631 40.608 3.954 1.00 36.57 116 MET C C 1
ATOM 3261 O O . MET E 1 116 ? 11.795 40.199 2.800 1.00 31.51 116 MET C O 1
ATOM 3266 N N . THR E 1 117 ? 12.628 41.087 4.694 1.00 39.67 117 THR C N 1
ATOM 3267 C CA . THR E 1 117 ? 14.028 41.175 4.216 1.00 39.74 117 THR C CA 1
ATOM 3268 C C . THR E 1 117 ? 14.827 39.928 4.594 1.00 40.35 117 THR C C 1
ATOM 3269 O O . THR E 1 117 ? 15.992 39.895 4.184 1.00 46.00 117 THR C O 1
ATOM 3273 N N . ASN E 1 118 ? 14.267 38.961 5.341 1.00 36.10 118 ASN C N 1
ATOM 3274 C CA . ASN E 1 118 ? 15.033 37.757 5.776 1.00 37.72 118 ASN C CA 1
ATOM 3275 C C . ASN E 1 118 ? 14.371 36.435 5.389 1.00 36.27 118 ASN C C 1
ATOM 3276 O O . ASN E 1 118 ? 15.098 35.452 5.307 1.00 37.47 118 ASN C O 1
ATOM 3281 N N . LEU E 1 119 ? 13.060 36.390 5.184 1.00 37.86 119 LEU C N 1
ATOM 3282 C CA . LEU E 1 119 ? 12.344 35.149 4.805 1.00 40.46 119 LEU C CA 1
ATOM 3283 C C . LEU E 1 119 ? 11.822 35.252 3.361 1.00 39.41 119 LEU C C 1
ATOM 3284 O O . LEU E 1 119 ? 11.600 36.376 2.873 1.00 39.16 119 LEU C O 1
ATOM 3289 N N . GLY E 1 120 ? 11.608 34.098 2.726 1.00 38.09 120 GLY C N 1
ATOM 3290 C CA . GLY E 1 120 ? 10.928 33.969 1.426 1.00 39.65 120 GLY C CA 1
ATOM 3291 C C . GLY E 1 120 ? 11.699 34.684 0.340 1.00 39.11 120 GLY C C 1
ATOM 3292 O O . GLY E 1 120 ? 12.941 34.751 0.443 1.00 29.33 120 GLY C O 1
ATOM 3293 N N . GLU E 1 121 ? 10.974 35.204 -0.652 1.00 39.45 121 GLU C N 1
ATOM 3294 C CA . GLU E 1 121 ? 11.539 35.938 -1.799 1.00 40.94 121 GLU C CA 1
ATOM 3295 C C . GLU E 1 121 ? 11.892 37.324 -1.263 1.00 48.29 121 GLU C C 1
ATOM 3296 O O . GLU E 1 121 ? 11.130 38.303 -1.493 1.00 53.67 121 GLU C O 1
ATOM 3302 N N . LYS E 1 122 ? 13.004 37.360 -0.520 1.00 51.24 122 LYS C N 1
ATOM 3303 C CA . LYS E 1 122 ? 13.454 38.487 0.332 1.00 50.35 122 LYS C CA 1
ATOM 3304 C C . LYS E 1 122 ? 13.212 39.800 -0.430 1.00 49.26 122 LYS C C 1
ATOM 3305 O O . LYS E 1 122 ? 13.609 39.875 -1.628 1.00 39.00 122 LYS C O 1
ATOM 3311 N N . LEU E 1 123 ? 12.525 40.757 0.215 1.00 49.11 123 LEU C N 1
ATOM 3312 C CA . LEU E 1 123 ? 12.358 42.145 -0.291 1.00 50.35 123 LEU C CA 1
ATOM 3313 C C . LEU E 1 123 ? 13.708 42.844 -0.135 1.00 53.85 123 LEU C C 1
ATOM 3314 O O . LEU E 1 123 ? 14.417 42.572 0.850 1.00 51.08 123 LEU C O 1
ATOM 3319 N N . THR E 1 124 ? 14.052 43.689 -1.102 1.00 60.69 124 THR C N 1
ATOM 3320 C CA . THR E 1 124 ? 15.191 44.637 -1.022 1.00 67.52 124 THR C CA 1
ATOM 3321 C C . THR E 1 124 ? 14.896 45.655 0.086 1.00 65.91 124 THR C C 1
ATOM 3322 O O . THR E 1 124 ? 13.762 45.673 0.587 1.00 60.00 124 THR C O 1
ATOM 3326 N N . ASP E 1 125 ? 15.873 46.468 0.474 1.00 72.05 125 ASP C N 1
ATOM 3327 C CA . ASP E 1 125 ? 15.633 47.541 1.473 1.00 82.04 125 ASP C CA 1
ATOM 3328 C C . ASP E 1 125 ? 14.768 48.620 0.804 1.00 75.90 125 ASP C C 1
ATOM 3329 O O . ASP E 1 125 ? 13.985 49.269 1.526 1.00 71.06 125 ASP C O 1
ATOM 3334 N N . GLU E 1 126 ? 14.860 48.782 -0.523 1.00 71.01 126 GLU C N 1
ATOM 3335 C CA . GLU E 1 126 ? 14.028 49.784 -1.251 1.00 78.51 126 GLU C CA 1
ATOM 3336 C C . GLU E 1 126 ? 12.559 49.336 -1.178 1.00 75.77 126 GLU C C 1
ATOM 3337 O O . GLU E 1 126 ? 11.723 50.135 -0.727 1.00 78.46 126 GLU C O 1
ATOM 3343 N N . GLU E 1 127 ? 12.270 48.085 -1.540 1.00 72.06 127 GLU C N 1
ATOM 3344 C CA . GLU E 1 127 ? 10.893 47.536 -1.654 1.00 70.11 127 GLU C CA 1
ATOM 3345 C C . GLU E 1 127 ? 10.152 47.664 -0.307 1.00 67.00 127 GLU C C 1
ATOM 3346 O O . GLU E 1 127 ? 8.953 48.004 -0.352 1.00 61.88 127 GLU C O 1
ATOM 3352 N N . VAL E 1 128 ? 10.823 47.415 0.832 1.00 64.07 128 VAL C N 1
ATOM 3353 C CA . VAL E 1 128 ? 10.205 47.387 2.201 1.00 65.21 128 VAL C CA 1
ATOM 3354 C C . VAL E 1 128 ? 10.000 48.817 2.696 1.00 55.91 128 VAL C C 1
ATOM 3355 O O . VAL E 1 128 ? 8.956 49.075 3.312 1.00 52.82 128 VAL C O 1
ATOM 3359 N N . ASP E 1 129 ? 10.995 49.682 2.508 1.00 59.39 129 ASP C N 1
ATOM 3360 C CA . ASP E 1 129 ? 10.852 51.150 2.733 1.00 61.94 129 ASP C CA 1
ATOM 3361 C C . ASP E 1 129 ? 9.567 51.624 2.053 1.00 54.92 129 ASP C C 1
ATOM 3362 O O . ASP E 1 129 ? 8.879 52.470 2.651 1.00 54.14 129 ASP C O 1
ATOM 3367 N N . GLU E 1 130 ? 9.265 51.087 0.864 1.00 49.61 130 GLU C N 1
ATOM 3368 C CA . GLU E 1 130 ? 8.045 51.431 0.086 1.00 56.57 130 GLU C CA 1
ATOM 3369 C C . GLU E 1 130 ? 6.824 50.789 0.767 1.00 57.46 130 GLU C C 1
ATOM 3370 O O . GLU E 1 130 ? 5.803 51.497 0.917 1.00 73.32 130 GLU C O 1
ATOM 3372 N N . MET E 1 131 ? 6.924 49.519 1.178 1.00 55.68 131 MET C N 1
ATOM 3373 C CA . MET E 1 131 ? 5.846 48.767 1.882 1.00 58.55 131 MET C CA 1
ATOM 3374 C C . MET E 1 131 ? 5.411 49.502 3.155 1.00 57.58 131 MET C C 1
ATOM 3375 O O . MET E 1 131 ? 4.187 49.663 3.335 1.00 58.18 131 MET C O 1
ATOM 3380 N N . ILE E 1 132 ? 6.366 49.922 3.994 1.00 61.54 132 ILE C N 1
ATOM 3381 C CA . ILE E 1 132 ? 6.107 50.458 5.369 1.00 68.87 132 ILE C CA 1
ATOM 3382 C C . ILE E 1 132 ? 5.433 51.836 5.284 1.00 68.28 132 ILE C C 1
ATOM 3383 O O . ILE E 1 132 ? 4.509 52.071 6.082 1.00 65.69 132 ILE C O 1
ATOM 3388 N N . ARG E 1 133 ? 5.889 52.703 4.369 1.00 74.81 133 ARG C N 1
ATOM 3389 C CA . ARG E 1 133 ? 5.277 54.032 4.067 1.00 78.29 133 ARG C CA 1
ATOM 3390 C C . ARG E 1 133 ? 3.783 53.837 3.778 1.00 82.47 133 ARG C C 1
ATOM 3391 O O . ARG E 1 133 ? 2.968 54.593 4.340 1.00 82.11 133 ARG C O 1
ATOM 3393 N N . GLU E 1 134 ? 3.446 52.835 2.961 1.00 86.14 134 GLU C N 1
ATOM 3394 C CA . GLU E 1 134 ? 2.064 52.565 2.481 1.00 86.49 134 GLU C CA 1
ATOM 3395 C C . GLU E 1 134 ? 1.210 51.975 3.611 1.00 91.11 134 GLU C C 1
ATOM 3396 O O . GLU E 1 134 ? -0.022 52.078 3.515 1.00 92.62 134 GLU C O 1
ATOM 3402 N N . ALA E 1 135 ? 1.831 51.392 4.642 1.00 99.67 135 ALA C N 1
ATOM 3403 C CA . ALA E 1 135 ? 1.160 50.970 5.897 1.00 96.80 135 ALA C CA 1
ATOM 3404 C C . ALA E 1 135 ? 1.195 52.135 6.903 1.00 105.23 135 ALA C C 1
ATOM 3405 O O . ALA E 1 135 ? 2.288 52.435 7.441 1.00 100.93 135 ALA C O 1
ATOM 3407 N N . ASP E 1 136 ? 0.040 52.778 7.129 1.00 105.32 136 AS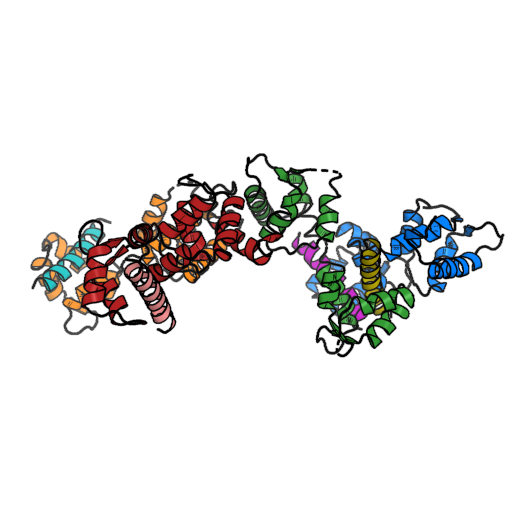P C N 1
ATOM 3408 C CA . ASP E 1 136 ? -0.115 54.042 7.904 1.00 103.24 136 ASP C CA 1
ATOM 3409 C C . ASP E 1 136 ? 0.204 53.801 9.390 1.00 116.86 136 ASP C C 1
ATOM 3410 O O . ASP E 1 136 ? 0.132 52.630 9.840 1.00 117.29 136 ASP C O 1
ATOM 3412 N N . ILE E 1 137 ? 0.530 54.881 10.117 1.00 116.28 137 ILE C N 1
ATOM 3413 C CA . ILE E 1 137 ? 0.958 54.888 11.553 1.00 116.38 137 ILE C CA 1
ATOM 3414 C C . ILE E 1 137 ? 2.475 54.662 11.630 1.00 113.40 137 ILE C C 1
ATOM 3415 O O . ILE E 1 137 ? 2.910 53.537 11.297 1.00 102.33 137 ILE C O 1
ATOM 3417 N N . ASP E 1 140 ? 2.791 52.812 18.032 1.00 94.71 140 ASP C N 1
ATOM 3418 C CA . ASP E 1 140 ? 2.748 54.080 17.256 1.00 90.61 140 ASP C CA 1
ATOM 3419 C C . ASP E 1 140 ? 3.117 53.764 15.800 1.00 83.36 140 ASP C C 1
ATOM 3420 O O . ASP E 1 140 ? 2.305 54.067 14.895 1.00 85.35 140 ASP C O 1
ATOM 3422 N N . GLY E 1 141 ? 4.293 53.167 15.588 1.00 75.20 141 GLY C N 1
ATOM 3423 C CA . GLY E 1 141 ? 4.720 52.618 14.286 1.00 73.16 141 GLY C CA 1
ATOM 3424 C C . GLY E 1 141 ? 4.298 51.163 14.152 1.00 73.25 141 GLY C C 1
ATOM 3425 O O . GLY E 1 141 ? 5.173 50.317 13.920 1.00 72.90 141 GLY C O 1
ATOM 3426 N N . GLN E 1 142 ? 3.005 50.879 14.333 1.00 76.61 142 GLN C N 1
ATOM 3427 C CA . GLN E 1 142 ? 2.409 49.517 14.263 1.00 73.34 142 GLN C CA 1
ATOM 3428 C C . GLN E 1 142 ? 1.558 49.423 12.992 1.00 70.83 142 GLN C C 1
ATOM 3429 O O . GLN E 1 142 ? 0.838 50.398 12.692 1.00 68.35 142 GLN C O 1
ATOM 3435 N N . VAL E 1 143 ? 1.695 48.320 12.248 1.00 66.41 143 VAL C N 1
ATOM 3436 C CA . VAL E 1 143 ? 1.039 48.125 10.924 1.00 67.93 143 VAL C CA 1
ATOM 3437 C C . VAL E 1 143 ? -0.251 47.351 11.183 1.00 67.85 143 VAL C C 1
ATOM 3438 O O . VAL E 1 143 ? -0.153 46.262 11.788 1.00 68.05 143 VAL C O 1
ATOM 3442 N N . ASN E 1 144 ? -1.395 47.942 10.811 1.00 61.38 144 ASN C N 1
ATOM 3443 C CA . ASN E 1 144 ? -2.706 47.251 10.760 1.00 57.04 144 ASN C CA 1
ATOM 3444 C C . ASN E 1 144 ? -2.774 46.456 9.456 1.00 55.31 144 ASN C C 1
ATOM 3445 O O . ASN E 1 144 ? -3.134 47.033 8.404 1.00 59.89 144 ASN C O 1
ATOM 3450 N N . TYR E 1 145 ? -2.486 45.159 9.532 1.00 51.72 145 TYR C N 1
ATOM 3451 C CA . TYR E 1 145 ? -2.230 44.317 8.341 1.00 48.13 145 TYR C CA 1
ATOM 3452 C C . TYR E 1 145 ? -3.535 43.940 7.642 1.00 50.24 145 TYR C C 1
ATOM 3453 O O . TYR E 1 145 ? -3.463 43.721 6.423 1.00 49.86 145 TYR C O 1
ATOM 3462 N N . GLU E 1 146 ? -4.658 43.888 8.368 1.00 59.67 146 GLU C N 1
ATOM 3463 C CA . GLU E 1 146 ? -6.009 43.596 7.808 1.00 60.38 146 GLU C CA 1
ATOM 3464 C C . GLU E 1 146 ? -6.360 44.679 6.785 1.00 58.43 146 GLU C C 1
ATOM 3465 O O . GLU E 1 146 ? -6.984 44.332 5.784 1.00 63.66 146 GLU C O 1
ATOM 3467 N N . GLU E 1 147 ? -5.923 45.922 7.007 1.00 61.94 147 GLU C N 1
ATOM 3468 C CA . GLU E 1 147 ? -6.190 47.073 6.097 1.00 64.55 147 GLU C CA 1
ATOM 3469 C C . GLU E 1 147 ? -5.154 47.080 4.971 1.00 66.03 147 GLU C C 1
ATOM 3470 O O . GLU E 1 147 ? -5.476 47.549 3.864 1.00 68.23 147 GLU C O 1
ATOM 3476 N N . PHE E 1 148 ? -3.950 46.577 5.239 1.00 67.01 148 PHE C N 1
ATOM 3477 C CA . PHE E 1 148 ? -2.887 46.402 4.217 1.00 59.09 148 PHE C CA 1
ATOM 3478 C C . PHE E 1 148 ? -3.274 45.285 3.237 1.00 56.03 148 PHE C C 1
ATOM 3479 O O . PHE E 1 148 ? -2.842 45.363 2.065 1.00 50.36 148 PHE C O 1
ATOM 3487 N N . VAL E 1 149 ? -4.038 44.280 3.693 1.00 50.45 149 VAL C N 1
ATOM 3488 C CA . VAL E 1 149 ? -4.684 43.257 2.815 1.00 51.74 149 VAL C CA 1
ATOM 3489 C C . VAL E 1 149 ? -5.613 43.974 1.828 1.00 53.72 149 VAL C C 1
ATOM 3490 O O . VAL E 1 149 ? -5.641 43.567 0.635 1.00 52.03 149 VAL C O 1
ATOM 3494 N N . GLN E 1 150 ? -6.366 44.965 2.325 1.00 54.37 150 GLN C N 1
ATOM 3495 C CA . GLN E 1 150 ? -7.369 45.734 1.537 1.00 65.13 150 GLN C CA 1
ATOM 3496 C C . GLN E 1 150 ? -6.633 46.489 0.435 1.00 60.08 150 GLN C C 1
ATOM 3497 O O . GLN E 1 150 ? -7.133 46.502 -0.689 1.00 55.86 150 GLN C O 1
ATOM 3503 N N . MET E 1 151 ? -5.485 47.072 0.781 1.00 59.79 151 MET C N 1
ATOM 3504 C CA . MET E 1 151 ? -4.639 47.881 -0.124 1.00 64.06 151 MET C CA 1
ATOM 3505 C C . MET E 1 151 ? -4.251 47.062 -1.361 1.00 64.10 151 MET C C 1
ATOM 3506 O O . MET E 1 151 ? -4.513 47.546 -2.485 1.00 61.09 151 MET C O 1
ATOM 3511 N N . MET E 1 152 ? -3.645 45.881 -1.187 1.00 67.97 152 MET C N 1
ATOM 3512 C CA . MET E 1 152 ? -3.166 45.051 -2.337 1.00 70.73 152 MET C CA 1
ATOM 3513 C C . MET E 1 152 ? -4.293 44.114 -2.813 1.00 68.79 152 MET C C 1
ATOM 3514 O O . MET E 1 152 ? -4.055 43.383 -3.794 1.00 62.23 152 MET C O 1
ATOM 3519 N N . THR E 1 153 ? -5.464 44.192 -2.152 1.00 71.22 153 THR C N 1
ATOM 3520 C CA . THR E 1 153 ? -6.803 43.632 -2.518 1.00 72.65 153 THR C CA 1
ATOM 3521 C C . THR E 1 153 ? -6.695 42.132 -2.804 1.00 71.68 153 THR C C 1
ATOM 3522 O O . THR E 1 153 ? -6.648 41.347 -1.862 1.00 67.77 153 THR C O 1
ATOM 3526 N N . GLY F 2 1 ? -81.146 40.508 27.695 1.00 40.79 1 GLY b N 1
ATOM 3527 C CA . GLY F 2 1 ? -79.883 41.258 27.533 1.00 40.49 1 GLY b CA 1
ATOM 3528 C C . GLY F 2 1 ? -79.261 41.099 26.151 1.00 39.74 1 GLY b C 1
ATOM 3529 O O . GLY F 2 1 ? -78.957 39.988 25.723 1.00 42.46 1 GLY b O 1
ATOM 3530 N N . PRO F 2 2 ? -79.026 42.222 25.438 1.00 40.68 2 PRO b N 1
ATOM 3531 C CA . PRO F 2 2 ? -78.338 42.196 24.149 1.00 37.25 2 PRO b CA 1
ATOM 3532 C C . PRO F 2 2 ? -77.006 41.430 24.177 1.00 36.53 2 PRO b C 1
ATOM 3533 O O . PRO F 2 2 ? -76.680 40.790 23.197 1.00 38.56 2 PRO b O 1
ATOM 3537 N N . GLY F 2 3 ? -76.260 41.529 25.279 1.00 33.85 3 GLY b N 1
ATOM 3538 C CA . GLY F 2 3 ? -74.979 40.811 25.457 1.00 35.25 3 GLY b CA 1
ATOM 3539 C C . GLY F 2 3 ? -75.158 39.302 25.503 1.00 35.86 3 GLY b C 1
ATOM 3540 O O . GLY F 2 3 ? -74.368 38.592 24.852 1.00 41.93 3 GLY b O 1
ATOM 3541 N N . SER F 2 4 ? -76.168 38.806 26.219 1.00 36.12 4 SER b N 1
ATOM 3542 C CA . SER F 2 4 ? -76.450 37.351 26.326 1.00 39.75 4 SER b CA 1
ATOM 3543 C C . SER F 2 4 ? -76.988 36.821 24.984 1.00 35.71 4 SER b C 1
ATOM 3544 O O . SER F 2 4 ? -76.628 35.691 24.620 1.00 37.92 4 SER b O 1
ATOM 3547 N N . GLU F 2 5 ? -77.802 37.593 24.264 1.00 35.75 5 GLU b N 1
ATOM 3548 C CA . GLU F 2 5 ? -78.300 37.220 22.905 1.00 34.88 5 GLU b CA 1
ATOM 3549 C C . GLU F 2 5 ? -77.091 37.036 21.986 1.00 32.51 5 GLU b C 1
ATOM 3550 O O . GLU F 2 5 ? -77.027 36.027 21.243 1.00 34.09 5 GLU b O 1
ATOM 3556 N N . PHE F 2 6 ? -76.155 37.990 22.032 1.00 33.36 6 PHE b N 1
ATOM 3557 C CA . PHE F 2 6 ? -74.890 37.971 21.247 1.00 31.98 6 PHE b CA 1
ATOM 3558 C C . PHE F 2 6 ? -74.125 36.689 21.577 1.00 31.06 6 PHE b C 1
ATOM 3559 O O . PHE F 2 6 ? -73.778 35.922 20.680 1.00 28.77 6 PHE b O 1
ATOM 3567 N N . ALA F 2 7 ? -73.860 36.456 22.850 1.00 31.93 7 ALA b N 1
ATOM 3568 C CA . ALA F 2 7 ? -73.050 35.294 23.268 1.00 34.36 7 ALA b CA 1
ATOM 3569 C C . ALA F 2 7 ? -73.707 34.014 22.740 1.00 36.32 7 ALA b C 1
ATOM 3570 O O . ALA F 2 7 ? -72.989 33.093 22.330 1.00 40.75 7 ALA b O 1
ATOM 3572 N N . ALA F 2 8 ? -75.041 33.957 22.748 1.00 43.55 8 ALA b N 1
ATOM 3573 C CA . ALA F 2 8 ? -75.826 32.739 22.451 1.00 43.13 8 ALA b CA 1
ATOM 3574 C C . ALA F 2 8 ? -75.720 32.461 20.952 1.00 40.41 8 ALA b C 1
ATOM 3575 O O . ALA F 2 8 ? -75.439 31.330 20.586 1.00 44.69 8 ALA b O 1
ATOM 3577 N N . ALA F 2 9 ? -75.883 33.502 20.142 1.00 40.25 9 ALA b N 1
ATOM 3578 C CA . ALA F 2 9 ? -75.852 33.463 18.659 1.00 38.68 9 ALA b CA 1
ATOM 3579 C C . ALA F 2 9 ? -74.458 33.076 18.155 1.00 39.56 9 ALA b C 1
ATOM 3580 O O . ALA F 2 9 ? -74.420 32.327 17.173 1.00 41.58 9 ALA b O 1
ATOM 3582 N N . LEU F 2 10 ? -73.376 33.547 18.801 1.00 39.84 10 LEU b N 1
ATOM 3583 C CA . LEU F 2 10 ? -71.955 33.211 18.477 1.00 38.06 10 LEU b CA 1
ATOM 3584 C C . LEU F 2 10 ? -71.791 31.693 18.617 1.00 38.41 10 LEU b C 1
ATOM 3585 O O . LEU F 2 10 ? -71.322 31.011 17.676 1.00 35.89 10 LEU b O 1
ATOM 3590 N N . ILE F 2 11 ? -72.204 31.160 19.755 1.00 40.99 11 ILE b N 1
ATOM 3591 C CA . ILE F 2 11 ? -72.128 29.698 19.973 1.00 45.82 11 ILE b CA 1
ATOM 3592 C C . ILE F 2 11 ? -72.979 29.059 18.882 1.00 49.05 11 ILE b C 1
ATOM 3593 O O . ILE F 2 11 ? -72.475 28.100 18.249 1.00 50.37 11 ILE b O 1
ATOM 3598 N N . GLN F 2 12 ? -74.188 29.595 18.660 1.00 39.77 12 GLN b N 1
ATOM 3599 C CA . GLN F 2 12 ? -75.195 28.997 17.743 1.00 38.73 12 GLN b CA 1
ATOM 3600 C C . GLN F 2 12 ? -74.627 28.961 16.326 1.00 38.59 12 GLN b C 1
ATOM 3601 O O . GLN F 2 12 ? -74.782 27.924 15.662 1.00 42.32 12 GLN b O 1
ATOM 3607 N N . ARG F 2 13 ? -73.956 30.024 15.896 1.00 38.04 13 ARG b N 1
ATOM 3608 C CA . ARG F 2 13 ? -73.449 30.129 14.508 1.00 40.07 13 ARG b CA 1
ATOM 3609 C C . ARG F 2 13 ? -72.343 29.090 14.320 1.00 42.72 13 ARG b C 1
ATOM 3610 O O . ARG F 2 13 ? -72.343 28.433 13.256 1.00 34.82 13 ARG b O 1
ATOM 3618 N N . TRP F 2 14 ? -71.459 28.939 15.314 1.00 44.34 14 TRP b N 1
ATOM 3619 C CA . TRP F 2 14 ? -70.368 27.928 15.295 1.00 41.08 14 TRP b CA 1
ATOM 3620 C C . TRP F 2 14 ? -70.962 26.524 15.290 1.00 39.45 14 TRP b C 1
ATOM 3621 O O . TRP F 2 14 ? -70.390 25.692 14.618 1.00 45.24 14 TRP b O 1
ATOM 3632 N N . TYR F 2 15 ? -72.075 26.273 15.982 1.00 42.64 15 TYR b N 1
ATOM 3633 C CA . TYR F 2 15 ? -72.677 24.912 16.075 1.00 51.98 15 TYR b CA 1
ATOM 3634 C C . TYR F 2 15 ? -73.310 24.541 14.724 1.00 53.14 15 TYR b C 1
ATOM 3635 O O . TYR F 2 15 ? -73.218 23.380 14.308 1.00 66.62 15 TYR b O 1
ATOM 3644 N N . ARG F 2 16 ? -73.975 25.486 14.070 1.00 53.18 16 ARG b N 1
ATOM 3645 C CA . ARG F 2 16 ? -74.593 25.252 12.740 1.00 50.15 16 ARG b CA 1
ATOM 3646 C C . ARG F 2 16 ? -73.488 25.069 11.677 1.00 47.67 16 ARG b C 1
ATOM 3647 O O . ARG F 2 16 ? -73.664 24.176 10.831 1.00 48.52 16 ARG b O 1
ATOM 3655 N N . ARG F 2 17 ? -72.376 25.820 11.737 1.00 46.07 17 ARG b N 1
ATOM 3656 C CA . ARG F 2 17 ? -71.208 25.646 10.813 1.00 49.87 17 ARG b CA 1
ATOM 3657 C C . ARG F 2 17 ? -70.680 24.214 10.967 1.00 49.58 17 ARG b C 1
ATOM 3658 O O . ARG F 2 17 ? -70.360 23.582 9.944 1.00 49.29 17 ARG b O 1
ATOM 3660 N N . TYR F 2 18 ? -70.626 23.726 12.207 1.00 52.29 18 TYR b N 1
ATOM 3661 C CA . TYR F 2 18 ? -70.072 22.402 12.587 1.00 55.85 18 TYR b CA 1
ATOM 3662 C C . TYR F 2 18 ? -70.895 21.299 11.921 1.00 56.21 18 TYR b C 1
ATOM 3663 O O . TYR F 2 18 ? -70.307 20.484 11.178 1.00 53.06 18 TYR b O 1
ATOM 3672 N N . MET F 2 19 ? -72.202 21.291 12.207 1.00 59.65 19 MET b N 1
ATOM 3673 C CA . MET F 2 19 ? -73.206 20.321 11.689 1.00 67.16 19 MET b CA 1
ATOM 3674 C C . MET F 2 19 ? -73.351 20.454 10.160 1.00 68.55 19 MET b C 1
ATOM 3675 O O . MET F 2 19 ? -73.922 19.525 9.566 1.00 76.83 19 MET b O 1
ATOM 3680 N N . ALA F 2 20 ? -72.890 21.560 9.554 1.00 66.68 20 ALA b N 1
ATOM 3681 C CA . ALA F 2 20 ? -72.826 21.770 8.086 1.00 67.12 20 ALA b CA 1
ATOM 3682 C C . ALA F 2 20 ? -71.589 21.066 7.504 1.00 72.56 20 ALA b C 1
ATOM 3683 O O . ALA F 2 20 ? -71.700 20.554 6.373 1.00 72.91 20 ALA b O 1
ATOM 3685 N N . ARG F 2 21 ? -70.476 21.004 8.247 1.00 71.47 21 ARG b N 1
ATOM 3686 C CA . ARG F 2 21 ? -69.274 20.199 7.888 1.00 75.21 21 ARG b CA 1
ATOM 3687 C C . ARG F 2 21 ? -69.177 20.057 6.364 1.00 87.13 21 ARG b C 1
ATOM 3688 O O . ARG F 2 21 ? -69.726 19.148 5.732 1.00 97.30 21 ARG b O 1
ATOM 3696 N N . GLY G 2 1 ? 11.605 28.135 9.149 1.00 39.01 1 GLY c N 1
ATOM 3697 C CA . GLY G 2 1 ? 11.378 26.807 8.494 1.00 39.44 1 GLY c CA 1
ATOM 3698 C C . GLY G 2 1 ? 10.442 26.923 7.293 1.00 38.55 1 GLY c C 1
ATOM 3699 O O . GLY G 2 1 ? 9.963 28.007 6.959 1.00 39.90 1 GLY c O 1
ATOM 3700 N N . PRO G 2 2 ? 10.148 25.793 6.622 1.00 37.30 2 PRO c N 1
ATOM 3701 C CA . PRO G 2 2 ? 9.360 25.807 5.389 1.00 35.04 2 PRO c CA 1
ATOM 3702 C C . PRO G 2 2 ? 8.055 26.606 5.518 1.00 32.94 2 PRO c C 1
ATOM 3703 O O . PRO G 2 2 ? 7.760 27.352 4.602 1.00 35.50 2 PRO c O 1
ATOM 3707 N N . GLY G 2 3 ? 7.343 26.495 6.642 1.00 30.57 3 GLY c N 1
ATOM 3708 C CA . GLY G 2 3 ? 6.049 27.188 6.841 1.00 31.20 3 GLY c CA 1
ATOM 3709 C C . GLY G 2 3 ? 6.169 28.710 6.888 1.00 33.46 3 GLY c C 1
ATOM 3710 O O . GLY G 2 3 ? 5.259 29.411 6.327 1.00 31.42 3 GLY c O 1
ATOM 3711 N N . SER G 2 4 ? 7.203 29.235 7.558 1.00 32.94 4 SER c N 1
ATOM 3712 C CA . SER G 2 4 ? 7.452 30.694 7.665 1.00 34.95 4 SER c CA 1
ATOM 3713 C C . SER G 2 4 ? 7.865 31.229 6.291 1.00 34.95 4 SER c C 1
ATOM 3714 O O . SER G 2 4 ? 7.359 32.300 5.879 1.00 30.05 4 SER c O 1
ATOM 3717 N N . GLU G 2 5 ? 8.729 30.499 5.585 1.00 35.98 5 GLU c N 1
ATOM 3718 C CA . GLU G 2 5 ? 9.186 30.921 4.237 1.00 35.11 5 GLU c CA 1
ATOM 3719 C C . GLU G 2 5 ? 7.924 31.090 3.395 1.00 34.37 5 GLU c C 1
ATOM 3720 O O . GLU G 2 5 ? 7.735 32.167 2.800 1.00 42.62 5 GLU c O 1
ATOM 3726 N N . PHE G 2 6 ? 7.057 30.077 3.399 1.00 31.88 6 PHE c N 1
ATOM 3727 C CA . PHE G 2 6 ? 5.788 30.050 2.625 1.00 30.80 6 PHE c CA 1
ATOM 3728 C C . PHE G 2 6 ? 4.930 31.271 2.988 1.00 31.09 6 PHE c C 1
ATOM 3729 O O . PHE G 2 6 ? 4.515 32.027 2.093 1.00 30.84 6 PHE c O 1
ATOM 3737 N N . ALA G 2 7 ? 4.678 31.498 4.271 1.00 30.00 7 ALA c N 1
ATOM 3738 C CA . ALA G 2 7 ? 3.831 32.624 4.705 1.00 33.33 7 ALA c CA 1
ATOM 3739 C C . ALA G 2 7 ? 4.401 33.931 4.144 1.00 34.93 7 ALA c C 1
ATOM 3740 O O . ALA G 2 7 ? 3.608 34.756 3.630 1.00 36.07 7 ALA c O 1
ATOM 3742 N N . ALA G 2 8 ? 5.722 34.117 4.231 1.00 38.48 8 ALA c N 1
ATOM 3743 C CA . ALA G 2 8 ? 6.407 35.373 3.840 1.00 41.01 8 ALA c CA 1
ATOM 3744 C C . ALA G 2 8 ? 6.327 35.533 2.323 1.00 38.64 8 ALA c C 1
ATOM 3745 O O . ALA G 2 8 ? 6.052 36.639 1.884 1.00 37.83 8 ALA c O 1
ATOM 3747 N N . ALA G 2 9 ? 6.462 34.447 1.567 1.00 41.08 9 ALA c N 1
ATOM 3748 C CA . ALA G 2 9 ? 6.498 34.475 0.082 1.00 44.43 9 ALA c CA 1
ATOM 3749 C C . ALA G 2 9 ? 5.141 34.898 -0.481 1.00 40.20 9 ALA c C 1
ATOM 3750 O O . ALA G 2 9 ? 5.115 35.746 -1.398 1.00 38.28 9 ALA c O 1
ATOM 3752 N N . LEU G 2 10 ? 4.070 34.278 0.026 1.00 39.02 10 LEU c N 1
ATOM 3753 C CA . LEU G 2 10 ? 2.667 34.579 -0.344 1.00 35.87 10 LEU c CA 1
ATOM 3754 C C . LEU G 2 10 ? 2.442 36.086 -0.145 1.00 36.55 10 LEU c C 1
ATOM 3755 O O . LEU G 2 10 ? 1.974 36.777 -1.090 1.00 32.79 10 LEU c O 1
ATOM 3760 N N . ILE G 2 11 ? 2.846 36.627 1.003 1.00 36.81 11 ILE c N 1
ATOM 3761 C CA . ILE G 2 11 ? 2.688 38.091 1.251 1.00 36.84 11 ILE c CA 1
ATOM 3762 C C . ILE G 2 11 ? 3.473 38.837 0.158 1.00 38.26 11 ILE c C 1
ATOM 3763 O O . ILE G 2 11 ? 2.894 39.733 -0.476 1.00 41.80 11 ILE c O 1
ATOM 3768 N N . GLN G 2 12 ? 4.731 38.452 -0.083 1.00 35.42 12 GLN c N 1
ATOM 3769 C CA . GLN G 2 12 ? 5.639 39.143 -1.036 1.00 33.94 12 GLN c CA 1
ATOM 3770 C C . GLN G 2 12 ? 5.035 39.064 -2.446 1.00 33.96 12 GLN c C 1
ATOM 3771 O O . GLN G 2 12 ? 5.102 40.058 -3.187 1.00 35.85 12 GLN c O 1
ATOM 3777 N N . ARG G 2 13 ? 4.459 37.937 -2.841 1.00 33.92 13 ARG c N 1
ATOM 3778 C CA . ARG G 2 13 ? 3.913 37.836 -4.212 1.00 36.59 13 ARG c CA 1
ATOM 3779 C C . ARG G 2 13 ? 2.818 38.900 -4.357 1.00 39.29 13 ARG c C 1
ATOM 3780 O O . ARG G 2 13 ? 2.911 39.730 -5.285 1.00 39.55 13 ARG c O 1
ATOM 3788 N N . TRP G 2 14 ? 1.881 38.964 -3.412 1.00 37.98 14 TRP c N 1
ATOM 3789 C CA . TRP G 2 14 ? 0.760 39.937 -3.438 1.00 38.15 14 TRP c CA 1
ATOM 3790 C C . TRP G 2 14 ? 1.291 41.378 -3.373 1.00 38.38 14 TRP c C 1
ATOM 3791 O O . TRP G 2 14 ? 0.801 42.233 -4.138 1.00 34.48 14 TRP c O 1
ATOM 3802 N N . TYR G 2 15 ? 2.285 41.643 -2.533 1.00 39.00 15 TYR c N 1
ATOM 3803 C CA . TYR G 2 15 ? 2.857 42.998 -2.380 1.00 40.43 15 TYR c CA 1
ATOM 3804 C C . TYR G 2 15 ? 3.458 43.445 -3.711 1.00 38.63 15 TYR c C 1
ATOM 3805 O O . TYR G 2 15 ? 3.318 44.646 -4.069 1.00 43.69 15 TYR c O 1
ATOM 3814 N N . ARG G 2 16 ? 4.135 42.535 -4.409 1.00 38.36 16 ARG c N 1
ATOM 3815 C CA . ARG G 2 16 ? 4.869 42.873 -5.663 1.00 39.83 16 ARG c CA 1
ATOM 3816 C C . ARG G 2 16 ? 3.870 42.965 -6.823 1.00 38.24 16 ARG c C 1
ATOM 3817 O O . ARG G 2 16 ? 4.051 43.855 -7.660 1.00 36.38 16 ARG c O 1
ATOM 3825 N N . ARG G 2 17 ? 2.856 42.093 -6.844 1.00 41.09 17 ARG c N 1
ATOM 3826 C CA . ARG G 2 17 ? 1.691 42.181 -7.763 1.00 46.19 17 ARG c CA 1
ATOM 3827 C C . ARG G 2 17 ? 1.035 43.563 -7.633 1.00 48.92 17 ARG c C 1
ATOM 3828 O O . ARG G 2 17 ? 0.598 44.134 -8.655 1.00 50.13 17 ARG c O 1
ATOM 3836 N N . TYR G 2 18 ? 0.964 44.087 -6.413 1.00 52.14 18 TYR c N 1
ATOM 3837 C CA . TYR G 2 18 ? 0.292 45.367 -6.081 1.00 50.52 18 TYR c CA 1
ATOM 3838 C C . TYR G 2 18 ? 1.117 46.524 -6.646 1.00 53.12 18 TYR c C 1
ATOM 3839 O O . TYR G 2 18 ? 0.547 47.406 -7.293 1.00 63.93 18 TYR c O 1
ATOM 3848 N N . MET G 2 19 ? 2.431 46.497 -6.435 1.00 55.99 19 MET c N 1
ATOM 3849 C CA . MET G 2 19 ? 3.370 47.554 -6.898 1.00 55.55 19 MET c CA 1
ATOM 3850 C C . MET G 2 19 ? 3.495 47.551 -8.426 1.00 56.37 19 MET c C 1
ATOM 3851 O O . MET G 2 19 ? 3.762 48.619 -9.003 1.00 66.23 19 MET c O 1
ATOM 3856 N N . ALA G 2 20 ? 3.331 46.393 -9.060 1.00 56.24 20 ALA c N 1
ATOM 3857 C CA . ALA G 2 20 ? 3.421 46.232 -10.524 1.00 55.27 20 ALA c CA 1
ATOM 3858 C C . ALA G 2 20 ? 2.238 46.942 -11.199 1.00 60.75 20 ALA c C 1
ATOM 3859 O O . ALA G 2 20 ? 2.409 47.430 -12.323 1.00 59.04 20 ALA c O 1
ATOM 3861 N N . ARG G 2 21 ? 1.070 46.987 -10.551 1.00 70.03 21 ARG c N 1
ATOM 3862 C CA . ARG G 2 21 ? -0.140 47.635 -11.124 1.00 80.45 21 ARG c CA 1
ATOM 3863 C C . ARG G 2 21 ? 0.020 49.160 -11.031 1.00 88.45 21 ARG c C 1
ATOM 3864 O O . ARG G 2 21 ? -0.528 49.839 -11.916 1.00 91.06 21 ARG c O 1
ATOM 3872 N N . LEU G 2 22 ? 0.773 49.668 -10.038 1.00 99.86 22 LEU c N 1
ATOM 3873 C CA . LEU G 2 22 ? 1.059 51.122 -9.829 1.00 101.29 22 LEU c CA 1
ATOM 3874 C C . LEU G 2 22 ? 2.214 51.556 -10.748 1.00 105.84 22 LEU c C 1
ATOM 3875 O O . LEU G 2 22 ? 2.655 50.887 -11.694 1.00 93.51 22 LEU c O 1
ATOM 3880 N N . GLU H 1 5 ? 15.892 49.639 -21.112 1.00 64.24 5 GLU A N 1
ATOM 3881 C CA . GLU H 1 5 ? 14.495 49.173 -21.375 1.00 64.46 5 GLU A CA 1
ATOM 3882 C C . GLU H 1 5 ? 14.330 47.770 -20.771 1.00 58.97 5 GLU A C 1
ATOM 3883 O O . GLU H 1 5 ? 13.737 47.684 -19.663 1.00 52.40 5 GLU A O 1
ATOM 3889 N N . PHE H 1 6 ? 14.854 46.727 -21.435 1.00 48.62 6 PHE A N 1
ATOM 3890 C CA . PHE H 1 6 ? 14.557 45.306 -21.097 1.00 47.48 6 PHE A CA 1
ATOM 3891 C C . PHE H 1 6 ? 14.713 45.086 -19.587 1.00 44.14 6 PHE A C 1
ATOM 3892 O O . PHE H 1 6 ? 15.849 45.226 -19.095 1.00 41.53 6 PHE A O 1
ATOM 3900 N N . MET H 1 7 ? 13.597 44.772 -18.910 1.00 42.53 7 MET A N 1
ATOM 3901 C CA . MET H 1 7 ? 13.508 44.226 -17.529 1.00 44.24 7 MET A CA 1
ATOM 3902 C C . MET H 1 7 ? 13.482 45.365 -16.515 1.00 45.22 7 MET A C 1
ATOM 3903 O O . MET H 1 7 ? 13.295 45.066 -15.300 1.00 41.33 7 MET A O 1
ATOM 3908 N N . ALA H 1 8 ? 13.628 46.606 -16.988 1.00 46.09 8 ALA A N 1
ATOM 3909 C CA . ALA H 1 8 ? 13.610 47.823 -16.148 1.00 46.80 8 ALA A CA 1
ATOM 3910 C C . ALA H 1 8 ? 12.227 47.967 -15.514 1.00 47.12 8 ALA A C 1
ATOM 3911 O O . ALA H 1 8 ? 12.157 48.497 -14.403 1.00 56.28 8 ALA A O 1
ATOM 3913 N N . ASP H 1 9 ? 11.173 47.498 -16.189 1.00 49.21 9 ASP A N 1
ATOM 3914 C CA . ASP H 1 9 ? 9.777 47.583 -15.675 1.00 57.52 9 ASP A CA 1
ATOM 3915 C C . ASP H 1 9 ? 9.568 46.591 -14.521 1.00 51.59 9 ASP A C 1
ATOM 3916 O O . ASP H 1 9 ? 8.913 46.978 -13.547 1.00 51.50 9 ASP A O 1
ATOM 3921 N N . GLN H 1 10 ? 10.146 45.390 -14.601 1.00 52.94 10 GLN A N 1
ATOM 3922 C CA . GLN H 1 10 ? 9.748 44.216 -13.781 1.00 55.46 10 GLN A CA 1
ATOM 3923 C C . GLN H 1 10 ? 10.743 43.923 -12.655 1.00 51.81 10 GLN A C 1
ATOM 3924 O O . GLN H 1 10 ? 10.314 43.292 -11.673 1.00 55.54 10 GLN A O 1
ATOM 3930 N N . LEU H 1 11 ? 12.025 44.259 -12.819 1.00 44.19 11 LEU A N 1
ATOM 3931 C CA . LEU H 1 11 ? 13.060 43.964 -11.795 1.00 45.80 11 LEU A CA 1
ATOM 3932 C C . LEU H 1 11 ? 13.737 45.277 -11.408 1.00 45.79 11 LEU A C 1
ATOM 3933 O O . LEU H 1 11 ? 13.617 46.233 -12.176 1.00 52.04 11 LEU A O 1
ATOM 3938 N N . THR H 1 12 ? 14.311 45.350 -10.206 1.00 47.45 12 THR A N 1
ATOM 3939 C CA . THR H 1 12 ? 15.096 46.524 -9.740 1.00 50.42 12 THR A CA 1
ATOM 3940 C C . THR H 1 12 ? 16.529 46.329 -10.222 1.00 52.54 12 THR A C 1
ATOM 3941 O O . THR H 1 12 ? 16.870 45.172 -10.545 1.00 53.25 12 THR A O 1
ATOM 3945 N N . GLU H 1 13 ? 17.327 47.404 -10.249 1.00 52.12 13 GLU A N 1
ATOM 3946 C CA . GLU H 1 13 ? 18.786 47.353 -10.544 1.00 45.30 13 GLU A CA 1
ATOM 3947 C C . GLU H 1 13 ? 19.424 46.265 -9.684 1.00 40.28 13 GLU A C 1
ATOM 3948 O O . GLU H 1 13 ? 20.178 45.469 -10.219 1.00 40.61 13 GLU A O 1
ATOM 3950 N N . GLU H 1 14 ? 19.066 46.223 -8.402 1.00 41.84 14 GLU A N 1
ATOM 3951 C CA . GLU H 1 14 ? 19.734 45.436 -7.328 1.00 47.28 14 GLU A CA 1
ATOM 3952 C C . GLU H 1 14 ? 19.441 43.938 -7.513 1.00 47.18 14 GLU A C 1
ATOM 3953 O O . GLU H 1 14 ? 20.329 43.100 -7.255 1.00 44.37 14 GLU A O 1
ATOM 3959 N N . GLN H 1 15 ? 18.208 43.608 -7.897 1.00 49.63 15 GLN A N 1
ATOM 3960 C CA . GLN H 1 15 ? 17.785 42.213 -8.175 1.00 45.49 15 GLN A CA 1
ATOM 3961 C C . GLN H 1 15 ? 18.568 41.694 -9.386 1.00 41.38 15 GLN A C 1
ATOM 3962 O O . GLN H 1 15 ? 19.034 40.551 -9.336 1.00 40.16 15 GLN A O 1
ATOM 3968 N N . ILE H 1 16 ? 18.716 42.507 -10.435 1.00 41.07 16 ILE A N 1
ATOM 3969 C CA . ILE H 1 16 ? 19.308 42.049 -11.728 1.00 39.75 16 ILE A CA 1
ATOM 3970 C C . ILE H 1 16 ? 20.754 41.672 -11.423 1.00 38.02 16 ILE A C 1
ATOM 3971 O O . ILE H 1 16 ? 21.213 40.665 -11.961 1.00 39.14 16 ILE A O 1
ATOM 3976 N N . ALA H 1 17 ? 21.390 42.436 -10.531 1.00 37.45 17 ALA A N 1
ATOM 3977 C CA . ALA H 1 17 ? 22.768 42.213 -10.037 1.00 42.30 17 ALA A CA 1
ATOM 3978 C C . ALA H 1 17 ? 22.811 40.903 -9.249 1.00 42.37 17 ALA A C 1
ATOM 3979 O O . ALA H 1 17 ? 23.689 40.063 -9.539 1.00 42.57 17 ALA A O 1
ATOM 3981 N N . GLU H 1 18 ? 21.882 40.716 -8.311 1.00 41.34 18 GLU A N 1
ATOM 3982 C CA . GLU H 1 18 ? 21.881 39.520 -7.434 1.00 43.26 18 GLU A CA 1
ATOM 3983 C C . GLU H 1 18 ? 21.771 38.268 -8.315 1.00 42.87 18 GLU A C 1
ATOM 3984 O O . GLU H 1 18 ? 22.662 37.395 -8.189 1.00 48.04 18 GLU A O 1
ATOM 3990 N N . PHE H 1 19 ? 20.737 38.210 -9.172 1.00 40.86 19 PHE A N 1
ATOM 3991 C CA . PHE H 1 19 ? 20.431 37.104 -10.121 1.00 41.45 19 PHE A CA 1
ATOM 3992 C C . PHE H 1 19 ? 21.603 36.860 -11.085 1.00 39.30 19 PHE A C 1
ATOM 3993 O O . PHE H 1 19 ? 21.900 35.678 -11.339 1.00 32.62 19 PHE A O 1
ATOM 4001 N N . LYS H 1 20 ? 22.241 37.924 -11.596 1.00 38.52 20 LYS A N 1
ATOM 4002 C CA . LYS H 1 20 ? 23.453 37.823 -12.462 1.00 43.14 20 LYS A CA 1
ATOM 4003 C C . LYS H 1 20 ? 24.517 37.021 -11.727 1.00 42.82 20 LYS A C 1
ATOM 4004 O O . LYS H 1 20 ? 25.045 36.056 -12.311 1.00 41.04 20 LYS A O 1
ATOM 4010 N N . GLU H 1 21 ? 24.781 37.432 -10.485 1.00 45.29 21 GLU A N 1
ATOM 4011 C CA . GLU H 1 21 ? 25.953 37.020 -9.673 1.00 48.99 21 GLU A CA 1
ATOM 4012 C C . GLU H 1 21 ? 25.769 35.545 -9.298 1.00 47.00 21 GLU A C 1
ATOM 4013 O O . GLU H 1 21 ? 26.784 34.816 -9.176 1.00 47.25 21 GLU A O 1
ATOM 4019 N N . ALA H 1 22 ? 24.507 35.131 -9.187 1.00 40.21 22 ALA A N 1
ATOM 4020 C CA . ALA H 1 22 ? 24.096 33.775 -8.798 1.00 38.26 22 ALA A CA 1
ATOM 4021 C C . ALA H 1 22 ? 24.075 32.860 -10.030 1.00 41.07 22 ALA A C 1
ATOM 4022 O O . ALA H 1 22 ? 24.537 31.707 -9.896 1.00 38.91 22 ALA A O 1
ATOM 4024 N N . PHE H 1 23 ? 23.555 33.353 -11.172 1.00 41.30 23 PHE A N 1
ATOM 4025 C CA . PHE H 1 23 ? 23.459 32.623 -12.469 1.00 38.49 23 PHE A CA 1
ATOM 4026 C C . PHE H 1 23 ? 24.873 32.426 -13.023 1.00 40.87 23 PHE A C 1
ATOM 4027 O O . PHE H 1 23 ? 25.203 31.301 -13.479 1.00 42.27 23 PHE A O 1
ATOM 4035 N N . SER H 1 24 ? 25.688 33.483 -12.951 1.00 36.53 24 SER A N 1
ATOM 4036 C CA . SER H 1 24 ? 27.073 33.524 -13.477 1.00 36.52 24 SER A CA 1
ATOM 4037 C C . SER H 1 24 ? 27.944 32.432 -12.847 1.00 38.44 24 SER A C 1
ATOM 4038 O O . SER H 1 24 ? 28.840 31.931 -13.550 1.00 45.99 24 SER A O 1
ATOM 4041 N N . LEU H 1 25 ? 27.684 32.008 -11.611 1.00 42.42 25 LEU A N 1
ATOM 4042 C CA . LEU H 1 25 ? 28.536 30.980 -10.942 1.00 48.41 25 LEU A CA 1
ATOM 4043 C C . LEU H 1 25 ? 28.551 29.670 -11.729 1.00 43.21 25 LEU A C 1
ATOM 4044 O O . LEU H 1 25 ? 29.515 28.947 -11.595 1.00 45.73 25 LEU A O 1
ATOM 4049 N N . PHE H 1 26 ? 27.505 29.365 -12.491 1.00 44.46 26 PHE A N 1
ATOM 4050 C CA . PHE H 1 26 ? 27.340 28.058 -13.170 1.00 43.53 26 PHE A CA 1
ATOM 4051 C C . PHE H 1 26 ? 27.601 28.194 -14.675 1.00 42.25 26 PHE A C 1
ATOM 4052 O O . PHE H 1 26 ? 27.547 27.199 -15.372 1.00 40.80 26 PHE A O 1
ATOM 4060 N N . ASP H 1 27 ? 27.919 29.388 -15.165 1.00 45.93 27 ASP A N 1
ATOM 4061 C CA . ASP H 1 27 ? 28.401 29.571 -16.558 1.00 44.09 27 ASP A CA 1
ATOM 4062 C C . ASP H 1 27 ? 29.897 29.243 -16.597 1.00 47.91 27 ASP A C 1
ATOM 4063 O O . ASP H 1 27 ? 30.695 30.171 -16.487 1.00 44.93 27 ASP A O 1
ATOM 4068 N N . LYS H 1 28 ? 30.242 27.960 -16.744 1.00 52.43 28 LYS A N 1
ATOM 4069 C CA . LYS H 1 28 ? 31.638 27.440 -16.804 1.00 54.85 28 LYS A CA 1
ATOM 4070 C C . LYS H 1 28 ? 32.386 28.017 -18.024 1.00 58.59 28 LYS A C 1
ATOM 4071 O O . LYS H 1 28 ? 33.575 28.390 -17.872 1.00 64.34 28 LYS A O 1
ATOM 4077 N N . ASP H 1 29 ? 31.709 28.114 -19.175 1.00 54.22 29 ASP A N 1
ATOM 4078 C CA . ASP H 1 29 ? 32.307 28.290 -20.527 1.00 54.67 29 ASP A CA 1
ATOM 4079 C C . ASP H 1 29 ? 32.040 29.696 -21.069 1.00 56.82 29 ASP A C 1
ATOM 4080 O O . ASP H 1 29 ? 32.216 29.879 -22.274 1.00 63.55 29 ASP A O 1
ATOM 4085 N N . GLY H 1 30 ? 31.567 30.624 -20.233 1.00 58.10 30 GLY A N 1
ATOM 4086 C CA . GLY H 1 30 ? 31.288 32.026 -20.608 1.00 53.35 30 GLY A CA 1
ATOM 4087 C C . GLY H 1 30 ? 30.261 32.168 -21.727 1.00 53.03 30 GLY A C 1
ATOM 4088 O O . GLY H 1 30 ? 30.207 33.257 -22.310 1.00 50.23 30 GLY A O 1
ATOM 4089 N N . ASP H 1 31 ? 29.439 31.141 -21.981 1.00 56.83 31 ASP A N 1
ATOM 4090 C CA . ASP H 1 31 ? 28.347 31.120 -23.003 1.00 58.94 31 ASP A CA 1
ATOM 4091 C C . ASP H 1 31 ? 27.304 32.231 -22.742 1.00 58.34 31 ASP A C 1
ATOM 4092 O O . ASP H 1 31 ? 26.745 32.779 -23.713 1.00 56.55 31 ASP A O 1
ATOM 4097 N N . GLY H 1 32 ? 27.026 32.524 -21.464 1.00 58.09 32 GLY A N 1
ATOM 4098 C CA . GLY H 1 32 ? 25.886 33.339 -20.997 1.00 58.29 32 GLY A CA 1
ATOM 4099 C C . GLY H 1 32 ? 24.674 32.466 -20.728 1.00 54.94 32 GLY A C 1
ATOM 4100 O O . GLY H 1 32 ? 23.553 33.006 -20.694 1.00 53.22 32 GLY A O 1
ATOM 4101 N N . THR H 1 33 ? 24.942 31.178 -20.498 1.00 51.25 33 THR A N 1
ATOM 4102 C CA . THR H 1 33 ? 24.021 30.014 -20.497 1.00 49.52 33 THR A CA 1
ATOM 4103 C C . THR H 1 33 ? 24.494 29.075 -19.379 1.00 50.87 33 THR A C 1
ATOM 4104 O O . THR H 1 33 ? 25.745 28.905 -19.263 1.00 45.28 33 THR A O 1
ATOM 4108 N N . ILE H 1 34 ? 23.566 28.466 -18.627 1.00 45.06 34 ILE A N 1
ATOM 4109 C CA . ILE H 1 34 ? 23.885 27.367 -17.667 1.00 45.41 34 ILE A CA 1
ATOM 4110 C C . ILE H 1 34 ? 23.175 26.082 -18.094 1.00 45.47 34 ILE A C 1
ATOM 4111 O O . ILE H 1 34 ? 22.069 26.179 -18.626 1.00 44.13 34 ILE A O 1
ATOM 4116 N N . THR H 1 35 ? 23.797 24.934 -17.805 1.00 47.15 35 THR A N 1
ATOM 4117 C CA . THR H 1 35 ? 23.146 23.606 -17.715 1.00 53.13 35 THR A CA 1
ATOM 4118 C C . THR H 1 35 ? 21.912 23.735 -16.817 1.00 54.08 35 THR A C 1
ATOM 4119 O O . THR H 1 35 ? 22.048 24.218 -15.668 1.00 61.32 35 THR A O 1
ATOM 4123 N N . THR H 1 36 ? 20.760 23.332 -17.349 1.00 50.55 36 THR A N 1
ATOM 4124 C CA . THR H 1 36 ? 19.440 23.306 -16.677 1.00 49.73 36 THR A CA 1
ATOM 4125 C C . THR H 1 36 ? 19.511 22.599 -15.325 1.00 47.43 36 THR A C 1
ATOM 4126 O O . THR H 1 36 ? 18.893 23.105 -14.379 1.00 50.74 36 THR A O 1
ATOM 4130 N N . LYS H 1 37 ? 20.186 21.451 -15.249 1.00 48.45 37 LYS A N 1
ATOM 4131 C CA . LYS H 1 37 ? 20.379 20.688 -13.982 1.00 52.40 37 LYS A CA 1
ATOM 4132 C C . LYS H 1 37 ? 20.773 21.659 -12.849 1.00 55.56 37 LYS A C 1
ATOM 4133 O O . LYS H 1 37 ? 20.392 21.408 -11.700 1.00 57.35 37 LYS A O 1
ATOM 4135 N N . GLU H 1 38 ? 21.477 22.751 -13.158 1.00 52.76 38 GLU A N 1
ATOM 4136 C CA . GLU H 1 38 ? 22.041 23.685 -12.149 1.00 53.15 38 GLU A CA 1
ATOM 4137 C C . GLU H 1 38 ? 21.015 24.721 -11.677 1.00 46.04 38 GLU A C 1
ATOM 4138 O O . GLU H 1 38 ? 21.391 25.571 -10.857 1.00 38.22 38 GLU A O 1
ATOM 4144 N N . LEU H 1 39 ? 19.781 24.716 -12.176 1.00 45.29 39 LEU A N 1
ATOM 4145 C CA . LEU H 1 39 ? 18.851 25.816 -11.827 1.00 43.97 39 LEU A CA 1
ATOM 4146 C C . LEU H 1 39 ? 18.501 25.689 -10.339 1.00 43.48 39 LEU A C 1
ATOM 4147 O O . LEU H 1 39 ? 18.338 26.751 -9.697 1.00 34.66 39 LEU A O 1
ATOM 4152 N N . GLY H 1 40 ? 18.459 24.458 -9.809 1.00 39.75 40 GLY A N 1
ATOM 4153 C CA . GLY H 1 40 ? 18.171 24.195 -8.387 1.00 39.78 40 GLY A CA 1
ATOM 4154 C C . GLY H 1 40 ? 19.204 24.833 -7.471 1.00 42.08 40 GLY A C 1
ATOM 4155 O O . GLY H 1 40 ? 18.799 25.554 -6.507 1.00 42.17 40 GLY A O 1
ATOM 4156 N N . THR H 1 41 ? 20.495 24.648 -7.761 1.00 41.47 41 THR A N 1
ATOM 4157 C CA . THR H 1 41 ? 21.601 25.200 -6.925 1.00 43.03 41 THR A CA 1
ATOM 4158 C C . THR H 1 41 ? 21.657 26.739 -7.028 1.00 45.93 41 THR A C 1
ATOM 4159 O O . THR H 1 41 ? 21.894 27.392 -5.975 1.00 46.59 41 THR A O 1
ATOM 4163 N N . VAL H 1 42 ? 21.445 27.305 -8.226 1.00 40.93 42 VAL A N 1
ATOM 4164 C CA . VAL H 1 42 ? 21.235 28.773 -8.418 1.00 35.71 42 VAL A CA 1
ATOM 4165 C C . VAL H 1 42 ? 20.179 29.272 -7.426 1.00 35.54 42 VAL A C 1
ATOM 4166 O O . VAL H 1 42 ? 20.460 30.218 -6.683 1.00 39.18 42 VAL A O 1
ATOM 4170 N N . MET H 1 43 ? 18.997 28.667 -7.430 1.00 36.90 43 MET A N 1
ATOM 4171 C CA . MET H 1 43 ? 17.835 29.091 -6.601 1.00 39.02 43 MET A CA 1
ATOM 4172 C C . MET H 1 43 ? 18.137 28.852 -5.108 1.00 40.62 43 MET A C 1
ATOM 4173 O O . MET H 1 43 ? 17.748 29.683 -4.298 1.00 44.65 43 MET A O 1
ATOM 4178 N N . ARG H 1 44 ? 18.798 27.753 -4.749 1.00 44.26 44 ARG A N 1
ATOM 4179 C CA . ARG H 1 44 ? 19.285 27.506 -3.363 1.00 45.58 44 ARG A CA 1
ATOM 4180 C C . ARG H 1 44 ? 20.272 28.620 -2.972 1.00 45.95 44 ARG A C 1
ATOM 4181 O O . ARG H 1 44 ? 20.229 29.079 -1.810 1.00 47.49 44 ARG A O 1
ATOM 4189 N N . SER H 1 45 ? 21.109 29.080 -3.898 1.00 40.05 45 SER A N 1
ATOM 4190 C CA . SER H 1 45 ? 22.089 30.164 -3.623 1.00 42.34 45 SER A CA 1
ATOM 4191 C C . SER H 1 45 ? 21.343 31.478 -3.342 1.00 38.78 45 SER A C 1
ATOM 4192 O O . SER H 1 45 ? 21.912 32.353 -2.689 1.00 38.49 45 SER A O 1
ATOM 4195 N N . LEU H 1 46 ? 20.097 31.611 -3.796 1.00 41.17 46 LEU A N 1
ATOM 4196 C CA . LEU H 1 46 ? 19.257 32.798 -3.486 1.00 40.76 46 LEU A CA 1
ATOM 4197 C C . LEU H 1 46 ? 18.510 32.579 -2.164 1.00 39.66 46 LEU A C 1
ATOM 4198 O O . LEU H 1 46 ? 17.681 33.434 -1.801 1.00 39.09 46 LEU A O 1
ATOM 4203 N N . GLY H 1 47 ? 18.789 31.472 -1.470 1.00 38.20 47 GLY A N 1
ATOM 4204 C CA . GLY H 1 47 ? 18.104 31.085 -0.223 1.00 38.92 47 GLY A CA 1
ATOM 4205 C C . GLY H 1 47 ? 16.685 30.602 -0.456 1.00 41.40 47 GLY A C 1
ATOM 4206 O O . GLY H 1 47 ? 15.904 30.635 0.510 1.00 41.67 47 GLY A O 1
ATOM 4207 N N . GLN H 1 48 ? 16.347 30.181 -1.677 1.00 37.21 48 GLN A N 1
ATOM 4208 C CA . GLN H 1 48 ? 15.051 29.525 -1.975 1.00 40.23 48 GLN A CA 1
ATOM 4209 C C . GLN H 1 48 ? 15.247 28.011 -1.843 1.00 40.08 48 GLN A C 1
ATOM 4210 O O . GLN H 1 48 ? 16.411 27.579 -1.740 1.00 40.11 48 GLN A O 1
ATOM 4216 N N . ASN H 1 49 ? 14.166 27.230 -1.851 1.00 38.47 49 ASN A N 1
ATOM 4217 C CA . ASN H 1 49 ? 14.262 25.753 -1.723 1.00 39.40 49 ASN A CA 1
ATOM 4218 C C . ASN H 1 49 ? 13.165 25.110 -2.555 1.00 39.16 49 ASN A C 1
ATOM 4219 O O . ASN H 1 49 ? 12.353 24.354 -2.037 1.00 35.21 49 ASN A O 1
ATOM 4224 N N . PRO H 1 50 ? 13.148 25.310 -3.889 1.00 44.11 50 PRO A N 1
ATOM 4225 C CA . PRO H 1 50 ? 12.065 24.768 -4.700 1.00 46.25 50 PRO A CA 1
ATOM 4226 C C . PRO H 1 50 ? 12.197 23.242 -4.857 1.00 45.79 50 PRO A C 1
ATOM 4227 O O . PRO H 1 50 ? 13.227 22.635 -4.562 1.00 43.23 50 PRO A O 1
ATOM 4231 N N . THR H 1 51 ? 11.107 22.646 -5.315 1.00 46.55 51 THR A N 1
ATOM 4232 C CA . THR H 1 51 ? 10.946 21.187 -5.533 1.00 40.48 51 THR A CA 1
ATOM 4233 C C . THR H 1 51 ? 11.256 20.921 -6.998 1.00 35.50 51 THR A C 1
ATOM 4234 O O . THR H 1 51 ? 11.213 21.888 -7.776 1.00 29.39 51 THR A O 1
ATOM 4238 N N . GLU H 1 52 ? 11.582 19.676 -7.328 1.00 35.21 52 GLU A N 1
ATOM 4239 C CA . GLU H 1 52 ? 11.797 19.192 -8.709 1.00 38.66 52 GLU A CA 1
ATOM 4240 C C . GLU H 1 52 ? 10.766 19.822 -9.659 1.00 37.48 52 GLU A C 1
ATOM 4241 O O . GLU H 1 52 ? 11.177 20.348 -10.721 1.00 36.98 52 GLU A O 1
ATOM 4247 N N . ALA H 1 53 ? 9.480 19.782 -9.290 1.00 37.07 53 ALA A N 1
ATOM 4248 C CA . ALA H 1 53 ? 8.348 20.120 -10.179 1.00 36.96 53 ALA A CA 1
ATOM 4249 C C . ALA H 1 53 ? 8.163 21.640 -10.196 1.00 40.14 53 ALA A C 1
ATOM 4250 O O . ALA H 1 53 ? 7.755 22.195 -11.254 1.00 37.75 53 ALA A O 1
ATOM 4252 N N . GLU H 1 54 ? 8.463 22.303 -9.078 1.00 36.17 54 GLU A N 1
ATOM 4253 C CA . GLU H 1 54 ? 8.483 23.781 -9.044 1.00 34.58 54 GLU A CA 1
ATOM 4254 C C . GLU H 1 54 ? 9.433 24.239 -10.146 1.00 36.34 54 GLU A C 1
ATOM 4255 O O . GLU H 1 54 ? 9.075 25.224 -10.856 1.00 36.33 54 GLU A O 1
ATOM 4261 N N . LEU H 1 55 ? 10.559 23.522 -10.296 1.00 35.34 55 LEU A N 1
ATOM 4262 C CA . LEU H 1 55 ? 11.659 23.891 -11.231 1.00 37.09 55 LEU A CA 1
ATOM 4263 C C . LEU H 1 55 ? 11.189 23.629 -12.655 1.00 33.41 55 LEU A C 1
ATOM 4264 O O . LEU H 1 55 ? 11.387 24.502 -13.510 1.00 29.29 55 LEU A O 1
ATOM 4269 N N . GLN H 1 56 ? 10.545 22.494 -12.885 1.00 38.43 56 GLN A N 1
ATOM 4270 C CA . GLN H 1 56 ? 9.965 22.199 -14.222 1.00 41.97 56 GLN A CA 1
ATOM 4271 C C . GLN H 1 56 ? 8.971 23.307 -14.580 1.00 34.59 56 GLN A C 1
ATOM 4272 O O . GLN H 1 56 ? 9.019 23.755 -15.723 1.00 35.81 56 GLN A O 1
ATOM 4278 N N . ASP H 1 57 ? 8.183 23.804 -13.633 1.00 33.13 57 ASP A N 1
ATOM 4279 C CA . ASP H 1 57 ? 7.185 24.871 -13.909 1.00 39.73 57 ASP A CA 1
ATOM 4280 C C . ASP H 1 57 ? 7.913 26.147 -14.383 1.00 42.54 57 ASP A C 1
ATOM 4281 O O . ASP H 1 57 ? 7.385 26.842 -15.300 1.00 42.83 57 ASP A O 1
ATOM 4286 N N . MET H 1 58 ? 9.085 26.444 -13.801 1.00 43.74 58 MET A N 1
ATOM 4287 C CA . MET H 1 58 ? 9.888 27.660 -14.085 1.00 41.04 58 MET A CA 1
ATOM 4288 C C . MET H 1 58 ? 10.490 27.572 -15.498 1.00 43.72 58 MET A C 1
ATOM 4289 O O . MET H 1 58 ? 10.463 28.563 -16.255 1.00 40.38 58 MET A O 1
ATOM 4294 N N . ILE H 1 59 ? 11.033 26.414 -15.836 1.00 43.98 59 ILE A N 1
ATOM 4295 C CA . ILE H 1 59 ? 11.578 26.099 -17.179 1.00 43.08 59 ILE A CA 1
ATOM 4296 C C . ILE H 1 59 ? 10.425 26.184 -18.178 1.00 45.23 59 ILE A C 1
ATOM 4297 O O . ILE H 1 59 ? 10.607 26.819 -19.240 1.00 40.95 59 ILE A O 1
ATOM 4302 N N . ASN H 1 60 ? 9.275 25.596 -17.825 1.00 46.26 60 ASN A N 1
ATOM 4303 C CA . ASN H 1 60 ? 8.037 25.652 -18.636 1.00 45.91 60 ASN A CA 1
ATOM 4304 C C . ASN H 1 60 ? 7.625 27.097 -18.918 1.00 45.01 60 ASN A C 1
ATOM 4305 O O . ASN H 1 60 ? 7.233 27.357 -20.062 1.00 38.54 60 ASN A O 1
ATOM 4310 N N . GLU H 1 61 ? 7.687 27.994 -17.925 1.00 46.24 61 GLU A N 1
ATOM 4311 C CA . GLU H 1 61 ? 7.129 29.372 -18.036 1.00 44.44 61 GLU A CA 1
ATOM 4312 C C . GLU H 1 61 ? 7.640 30.035 -19.300 1.00 38.39 61 GLU A C 1
ATOM 4313 O O . GLU H 1 61 ? 6.848 30.695 -19.958 1.00 38.94 61 GLU A O 1
ATOM 4319 N N . VAL H 1 62 ? 8.910 29.828 -19.617 1.00 40.83 62 VAL A N 1
ATOM 4320 C CA . VAL H 1 62 ? 9.642 30.494 -20.737 1.00 41.54 62 VAL A CA 1
ATOM 4321 C C . VAL H 1 62 ? 9.865 29.483 -21.863 1.00 42.16 62 VAL A C 1
ATOM 4322 O O . VAL H 1 62 ? 10.901 29.557 -22.555 1.00 53.52 62 VAL A O 1
ATOM 4326 N N . ASP H 1 63 ? 8.944 28.536 -22.000 1.00 41.49 63 ASP A N 1
ATOM 4327 C CA . ASP H 1 63 ? 8.868 27.556 -23.111 1.00 41.63 63 ASP A CA 1
ATOM 4328 C C . ASP H 1 63 ? 10.197 26.812 -23.291 1.00 39.49 63 ASP A C 1
ATOM 4329 O O . ASP H 1 63 ? 10.451 26.352 -24.412 1.00 41.51 63 ASP A O 1
ATOM 4334 N N . ALA H 1 64 ? 10.963 26.601 -22.219 1.00 35.92 64 ALA A N 1
ATOM 4335 C CA . ALA H 1 64 ? 12.292 25.950 -22.274 1.00 36.68 64 ALA A CA 1
ATOM 4336 C C . ALA H 1 64 ? 12.223 24.488 -21.768 1.00 39.72 64 ALA A C 1
ATOM 4337 O O . ALA H 1 64 ? 13.285 23.910 -21.414 1.00 34.23 64 ALA A O 1
ATOM 4339 N N . ASP H 1 65 ? 11.034 23.877 -21.787 1.00 42.48 65 ASP A N 1
ATOM 4340 C CA . ASP H 1 65 ? 10.807 22.497 -21.269 1.00 53.33 65 ASP A CA 1
ATOM 4341 C C . ASP H 1 65 ? 11.683 21.516 -22.060 1.00 57.82 65 ASP A C 1
ATOM 4342 O O . ASP H 1 65 ? 11.657 21.543 -23.310 1.00 57.02 65 ASP A O 1
ATOM 4347 N N . GLY H 1 66 ? 12.457 20.702 -21.340 1.00 68.17 66 GLY A N 1
ATOM 4348 C CA . GLY H 1 66 ? 13.355 19.679 -21.910 1.00 78.49 66 GLY A CA 1
ATOM 4349 C C . GLY H 1 66 ? 14.452 20.295 -22.761 1.00 83.05 66 GLY A C 1
ATOM 4350 O O . GLY H 1 66 ? 14.997 19.577 -23.632 1.00 83.95 66 GLY A O 1
ATOM 4351 N N . ASN H 1 67 ? 14.742 21.584 -22.557 1.00 79.08 67 ASN A N 1
ATOM 4352 C CA . ASN H 1 67 ? 15.949 22.236 -23.124 1.00 79.55 67 ASN A CA 1
ATOM 4353 C C . ASN H 1 67 ? 17.134 21.821 -22.247 1.00 70.41 67 ASN A C 1
ATOM 4354 O O . ASN H 1 67 ? 16.932 21.609 -21.044 1.00 69.73 67 ASN A O 1
ATOM 4359 N N . GLY H 1 68 ? 18.315 21.683 -22.841 1.00 63.45 68 GLY A N 1
ATOM 4360 C CA . GLY H 1 68 ? 19.553 21.372 -22.109 1.00 64.12 68 GLY A CA 1
ATOM 4361 C C . GLY H 1 68 ? 20.024 22.556 -21.295 1.00 60.13 68 GLY A C 1
ATOM 4362 O O . GLY H 1 68 ? 20.500 22.334 -20.161 1.00 58.74 68 GLY A O 1
ATOM 4363 N N . THR H 1 69 ? 19.882 23.770 -21.840 1.00 55.54 69 THR A N 1
ATOM 4364 C CA . THR H 1 69 ? 20.411 25.019 -21.229 1.00 53.83 69 THR A CA 1
ATOM 4365 C C . THR H 1 69 ? 19.293 26.047 -20.998 1.00 53.13 69 THR A C 1
ATOM 4366 O O . THR H 1 69 ? 18.169 25.879 -21.530 1.00 55.28 69 THR A O 1
ATOM 4370 N N . ILE H 1 70 ? 19.609 27.068 -20.203 1.00 44.41 70 ILE A N 1
ATOM 4371 C CA . ILE H 1 70 ? 18.746 28.234 -19.876 1.00 41.11 70 ILE A CA 1
ATOM 4372 C C . ILE H 1 70 ? 19.588 29.460 -20.194 1.00 38.84 70 ILE A C 1
ATOM 4373 O O . ILE H 1 70 ? 20.770 29.444 -19.783 1.00 35.53 70 ILE A O 1
ATOM 4378 N N . ASP H 1 71 ? 19.016 30.434 -20.919 1.00 46.11 71 ASP A N 1
ATOM 4379 C CA . ASP H 1 71 ? 19.560 31.808 -21.146 1.00 47.30 71 ASP A CA 1
ATOM 4380 C C . ASP H 1 71 ? 19.427 32.631 -19.867 1.00 40.18 71 ASP A C 1
ATOM 4381 O O . ASP H 1 71 ? 18.654 32.251 -18.986 1.00 37.04 71 ASP A O 1
ATOM 4386 N N . PHE H 1 72 ? 20.064 33.794 -19.839 1.00 39.96 72 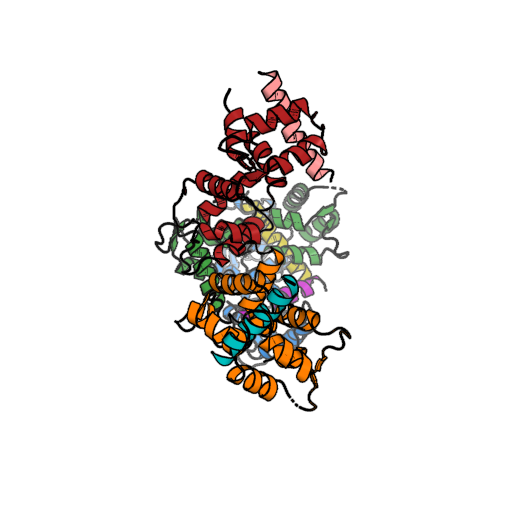PHE A N 1
ATOM 4387 C CA . PHE H 1 72 ? 19.935 34.776 -18.735 1.00 37.70 72 PHE A CA 1
ATOM 4388 C C . PHE H 1 72 ? 18.611 35.509 -18.890 1.00 36.72 72 PHE A C 1
ATOM 4389 O O . PHE H 1 72 ? 17.944 35.723 -17.884 1.00 37.63 72 PHE A O 1
ATOM 4397 N N . PRO H 1 73 ? 18.185 35.938 -20.101 1.00 36.63 73 PRO A N 1
ATOM 4398 C CA . PRO H 1 73 ? 16.846 36.525 -20.271 1.00 35.60 73 PRO A CA 1
ATOM 4399 C C . PRO H 1 73 ? 15.689 35.608 -19.848 1.00 34.72 73 PRO A C 1
ATOM 4400 O O . PRO H 1 73 ? 14.835 36.041 -19.115 1.00 31.07 73 PRO A O 1
ATOM 4404 N N . GLU H 1 74 ? 15.710 34.359 -20.312 1.00 40.26 74 GLU A N 1
ATOM 4405 C CA . GLU H 1 74 ? 14.855 33.255 -19.798 1.00 38.54 74 GLU A CA 1
ATOM 4406 C C . GLU H 1 74 ? 14.812 33.335 -18.271 1.00 40.45 74 GLU A C 1
ATOM 4407 O O . GLU H 1 74 ? 13.696 33.531 -17.740 1.00 45.79 74 GLU A O 1
ATOM 4413 N N . PHE H 1 75 ? 15.969 33.226 -17.601 1.00 38.74 75 PHE A N 1
ATOM 4414 C CA . PHE H 1 75 ? 16.074 33.196 -16.120 1.00 39.21 75 PHE A CA 1
ATOM 4415 C C . PHE H 1 75 ? 15.381 34.443 -15.559 1.00 36.61 75 PHE A C 1
ATOM 4416 O O . PHE H 1 75 ? 14.485 34.329 -14.655 1.00 30.63 75 PHE A O 1
ATOM 4424 N N . LEU H 1 76 ? 15.702 35.615 -16.109 1.00 35.95 76 LEU A N 1
ATOM 4425 C CA . LEU H 1 76 ? 15.128 36.877 -15.560 1.00 39.08 76 LEU A CA 1
ATOM 4426 C C . LEU H 1 76 ? 13.592 36.834 -15.692 1.00 42.44 76 LEU A C 1
ATOM 4427 O O . LEU H 1 76 ? 12.933 37.287 -14.725 1.00 46.16 76 LEU A O 1
ATOM 4432 N N . THR H 1 77 ? 13.060 36.247 -16.777 1.00 34.76 77 THR A N 1
ATOM 4433 C CA . THR H 1 77 ? 11.609 36.160 -17.063 1.00 36.92 77 THR A CA 1
ATOM 4434 C C . THR H 1 77 ? 10.956 35.160 -16.090 1.00 37.60 77 THR A C 1
ATOM 4435 O O . THR H 1 77 ? 9.848 35.472 -15.618 1.00 33.74 77 THR A O 1
ATOM 4439 N N . MET H 1 78 ? 11.600 34.027 -15.785 1.00 36.88 78 MET A N 1
ATOM 4440 C CA . MET H 1 78 ? 11.087 33.024 -14.806 1.00 38.43 78 MET A CA 1
ATOM 4441 C C . MET H 1 78 ? 10.849 33.712 -13.454 1.00 41.45 78 MET A C 1
ATOM 4442 O O . MET H 1 78 ? 9.773 33.498 -12.878 1.00 47.33 78 MET A O 1
ATOM 4447 N N . MET H 1 79 ? 11.861 34.448 -12.968 1.00 41.18 79 MET A N 1
ATOM 4448 C CA . MET H 1 79 ? 11.946 35.088 -11.632 1.00 40.15 79 MET A CA 1
ATOM 4449 C C . MET H 1 79 ? 10.909 36.205 -11.535 1.00 36.50 79 MET A C 1
ATOM 4450 O O . MET H 1 79 ? 10.120 36.182 -10.607 1.00 31.63 79 MET A O 1
ATOM 4455 N N . ALA H 1 80 ? 10.936 37.152 -12.463 1.00 37.72 80 ALA A N 1
ATOM 4456 C CA . ALA H 1 80 ? 9.982 38.288 -12.526 1.00 43.74 80 ALA A CA 1
ATOM 4457 C C . ALA H 1 80 ? 8.531 37.775 -12.552 1.00 44.69 80 ALA A C 1
ATOM 4458 O O . ALA H 1 80 ? 7.660 38.440 -11.993 1.00 41.58 80 ALA A O 1
ATOM 4460 N N . ARG H 1 81 ? 8.271 36.632 -13.193 1.00 43.38 81 ARG A N 1
ATOM 4461 C CA . ARG H 1 81 ? 6.915 36.057 -13.268 1.00 39.42 81 ARG A CA 1
ATOM 4462 C C . ARG H 1 81 ? 6.612 35.398 -11.929 1.00 40.87 81 ARG A C 1
ATOM 4463 O O . ARG H 1 81 ? 5.554 35.689 -11.365 1.00 52.78 81 ARG A O 1
ATOM 4471 N N . LYS H 1 82 ? 7.518 34.582 -11.413 1.00 40.54 82 LYS A N 1
ATOM 4472 C CA . LYS H 1 82 ? 7.265 33.801 -10.174 1.00 41.79 82 LYS A CA 1
ATOM 4473 C C . LYS H 1 82 ? 7.078 34.749 -8.971 1.00 42.79 82 LYS A C 1
ATOM 4474 O O . LYS H 1 82 ? 6.196 34.485 -8.139 1.00 49.39 82 LYS A O 1
ATOM 4480 N N . MET H 1 83 ? 7.877 35.815 -8.885 1.00 45.10 83 MET A N 1
ATOM 4481 C CA . MET H 1 83 ? 7.876 36.832 -7.796 1.00 44.87 83 MET A CA 1
ATOM 4482 C C . MET H 1 83 ? 6.501 37.494 -7.657 1.00 42.09 83 MET A C 1
ATOM 4483 O O . MET H 1 83 ? 6.244 38.035 -6.576 1.00 39.19 83 MET A O 1
ATOM 4488 N N . LYS H 1 84 ? 5.682 37.494 -8.710 1.00 42.56 84 LYS A N 1
ATOM 4489 C CA . LYS H 1 84 ? 4.354 38.166 -8.749 1.00 44.65 84 LYS A CA 1
ATOM 4490 C C . LYS H 1 84 ? 3.206 37.176 -8.974 1.00 41.75 84 LYS A C 1
ATOM 4491 O O . LYS H 1 84 ? 2.080 37.660 -9.140 1.00 41.13 84 LYS A O 1
ATOM 4497 N N . ASP H 1 85 ? 3.453 35.862 -9.025 1.00 43.36 85 ASP A N 1
ATOM 4498 C CA . ASP H 1 85 ? 2.379 34.860 -9.282 1.00 45.76 85 ASP A CA 1
ATOM 4499 C C . ASP H 1 85 ? 1.567 34.648 -7.999 1.00 43.36 85 ASP A C 1
ATOM 4500 O O . ASP H 1 85 ? 2.041 33.982 -7.087 1.00 44.55 85 ASP A O 1
ATOM 4505 N N . THR H 1 86 ? 0.371 35.207 -7.953 1.00 42.10 86 THR A N 1
ATOM 4506 C CA . THR H 1 86 ? -0.560 35.076 -6.821 1.00 44.18 86 THR A CA 1
ATOM 4507 C C . THR H 1 86 ? -1.671 34.099 -7.210 1.00 45.95 86 THR A C 1
ATOM 4508 O O . THR H 1 86 ? -2.707 34.068 -6.496 1.00 53.99 86 THR A O 1
ATOM 4512 N N . ASP H 1 87 ? -1.457 33.320 -8.279 1.00 44.49 87 ASP A N 1
ATOM 4513 C CA . ASP H 1 87 ? -2.401 32.271 -8.755 1.00 45.93 87 ASP A CA 1
ATOM 4514 C C . ASP H 1 87 ? -2.736 31.305 -7.607 1.00 44.15 87 ASP A C 1
ATOM 4515 O O . ASP H 1 87 ? -1.795 30.788 -6.962 1.00 42.62 87 ASP A O 1
ATOM 4520 N N . SER H 1 88 ? -4.034 31.055 -7.399 1.00 42.00 88 SER A N 1
ATOM 4521 C CA . SER H 1 88 ? -4.602 30.178 -6.346 1.00 41.65 88 SER A CA 1
ATOM 4522 C C . SER H 1 88 ? -3.953 28.797 -6.406 1.00 41.47 88 SER A C 1
ATOM 4523 O O . SER H 1 88 ? -3.647 28.274 -5.322 1.00 43.80 88 SER A O 1
ATOM 4526 N N . GLU H 1 89 ? -3.837 28.206 -7.602 1.00 40.34 89 GLU A N 1
ATOM 4527 C CA . GLU H 1 89 ? -3.320 26.819 -7.785 1.00 45.31 89 GLU A CA 1
ATOM 4528 C C . GLU H 1 89 ? -1.903 26.751 -7.207 1.00 44.63 89 GLU A C 1
ATOM 4529 O O . GLU H 1 89 ? -1.591 25.806 -6.474 1.00 49.64 89 GLU A O 1
ATOM 4531 N N . GLU H 1 90 ? -1.083 27.727 -7.575 1.00 44.87 90 GLU A N 1
ATOM 4532 C CA . GLU H 1 90 ? 0.336 27.848 -7.169 1.00 45.40 90 GLU A CA 1
ATOM 4533 C C . GLU H 1 90 ? 0.364 27.905 -5.636 1.00 39.56 90 GLU A C 1
ATOM 4534 O O . GLU H 1 90 ? 1.048 27.095 -5.033 1.00 37.63 90 GLU A O 1
ATOM 4540 N N . GLU H 1 91 ? -0.437 28.768 -5.023 1.00 40.51 91 GLU A N 1
ATOM 4541 C CA . GLU H 1 91 ? -0.520 28.858 -3.545 1.00 45.54 91 GLU A CA 1
ATOM 4542 C C . GLU H 1 91 ? -0.771 27.463 -2.949 1.00 43.20 91 GLU A C 1
ATOM 4543 O O . GLU H 1 91 ? -0.029 27.103 -2.007 1.00 38.80 91 GLU A O 1
ATOM 4549 N N . ILE H 1 92 ? -1.760 26.702 -3.449 1.00 42.11 92 ILE A N 1
ATOM 4550 C CA . ILE H 1 92 ? -2.082 25.344 -2.900 1.00 45.74 92 ILE A CA 1
ATOM 4551 C C . ILE H 1 92 ? -0.870 24.443 -3.119 1.00 38.53 92 ILE A C 1
ATOM 4552 O O . ILE H 1 92 ? -0.609 23.612 -2.262 1.00 36.72 92 ILE A O 1
ATOM 4557 N N . ARG H 1 93 ? -0.169 24.622 -4.239 1.00 39.13 93 ARG A N 1
ATOM 4558 C CA . ARG H 1 93 ? 0.991 23.779 -4.621 1.00 39.08 93 ARG A CA 1
ATOM 4559 C C . ARG H 1 93 ? 2.146 24.084 -3.673 1.00 36.26 93 ARG A C 1
ATOM 4560 O O . ARG H 1 93 ? 2.857 23.137 -3.345 1.00 34.57 93 ARG A O 1
ATOM 4568 N N . GLU H 1 94 ? 2.300 25.343 -3.255 1.00 33.69 94 GLU A N 1
ATOM 4569 C CA . GLU H 1 94 ? 3.420 25.794 -2.394 1.00 37.23 94 GLU A CA 1
ATOM 4570 C C . GLU H 1 94 ? 3.093 25.460 -0.933 1.00 37.55 94 GLU A C 1
ATOM 4571 O O . GLU H 1 94 ? 4.038 25.320 -0.150 1.00 41.62 94 GLU A O 1
ATOM 4577 N N . ALA H 1 95 ? 1.821 25.316 -0.554 1.00 35.69 95 ALA A N 1
ATOM 4578 C CA . ALA H 1 95 ? 1.477 24.851 0.808 1.00 35.09 95 ALA A CA 1
ATOM 4579 C C . ALA H 1 95 ? 1.861 23.370 0.942 1.00 35.16 95 ALA A C 1
ATOM 4580 O O . ALA H 1 95 ? 2.518 23.017 1.952 1.00 42.18 95 ALA A O 1
ATOM 4582 N N . PHE H 1 96 ? 1.540 22.536 -0.053 1.00 35.46 96 PHE A N 1
ATOM 4583 C CA . PHE H 1 96 ? 1.880 21.083 -0.062 1.00 37.30 96 PHE A CA 1
ATOM 4584 C C . PHE H 1 96 ? 3.406 20.890 -0.033 1.00 38.45 96 PHE A C 1
ATOM 4585 O O . PHE H 1 96 ? 3.873 19.898 0.572 1.00 41.39 96 PHE A O 1
ATOM 4593 N N . ARG H 1 97 ? 4.161 21.783 -0.677 1.00 34.22 97 ARG A N 1
ATOM 4594 C CA . ARG H 1 97 ? 5.629 21.622 -0.875 1.00 36.82 97 ARG A CA 1
ATOM 4595 C C . ARG H 1 97 ? 6.370 21.880 0.437 1.00 34.55 97 ARG A C 1
ATOM 4596 O O . ARG H 1 97 ? 7.515 21.490 0.512 1.00 39.99 97 ARG A O 1
ATOM 4604 N N . VAL H 1 98 ? 5.735 22.571 1.387 1.00 38.01 98 VAL A N 1
ATOM 4605 C CA . VAL H 1 98 ? 6.200 22.783 2.792 1.00 36.31 98 VAL A CA 1
ATOM 4606 C C . VAL H 1 98 ? 6.475 21.427 3.453 1.00 37.54 98 VAL A C 1
ATOM 4607 O O . VAL H 1 98 ? 7.493 21.288 4.152 1.00 42.80 98 VAL A O 1
ATOM 4611 N N . PHE H 1 99 ? 5.657 20.420 3.170 1.00 37.20 99 PHE A N 1
ATOM 4612 C CA . PHE H 1 99 ? 5.698 19.113 3.871 1.00 36.96 99 PHE A CA 1
ATOM 4613 C C . PHE H 1 99 ? 6.438 18.075 3.016 1.00 38.04 99 PHE A C 1
ATOM 4614 O O . PHE H 1 99 ? 6.446 16.873 3.364 1.00 37.56 99 PHE A O 1
ATOM 4622 N N . ASP H 1 100 ? 7.046 18.519 1.916 1.00 41.53 100 ASP A N 1
ATOM 4623 C CA . ASP H 1 100 ? 7.846 17.651 1.015 1.00 42.17 100 ASP A CA 1
ATOM 4624 C C . ASP H 1 100 ? 9.317 17.981 1.256 1.00 45.09 100 ASP A C 1
ATOM 4625 O O . ASP H 1 100 ? 9.843 18.862 0.551 1.00 47.31 100 ASP A O 1
ATOM 4630 N N . LYS H 1 101 ? 9.929 17.302 2.230 1.00 48.61 101 LYS A N 1
ATOM 4631 C CA . LYS H 1 101 ? 11.314 17.558 2.718 1.00 52.21 101 LYS A CA 1
ATOM 4632 C C . LYS H 1 101 ? 12.327 17.443 1.568 1.00 52.07 101 LYS A C 1
ATOM 4633 O O . LYS H 1 101 ? 13.135 18.360 1.433 1.00 51.88 101 LYS A O 1
ATOM 4639 N N . ASP H 1 102 ? 12.295 16.363 0.774 1.00 53.10 102 ASP A N 1
ATOM 4640 C CA . ASP H 1 102 ? 13.353 16.063 -0.238 1.00 55.22 102 ASP A CA 1
ATOM 4641 C C . ASP H 1 102 ? 13.065 16.793 -1.566 1.00 51.53 102 ASP A C 1
ATOM 4642 O O . ASP H 1 102 ? 14.031 17.047 -2.312 1.00 50.04 102 ASP A O 1
ATOM 4647 N N . GLY H 1 103 ? 11.807 17.146 -1.847 1.00 47.32 103 GLY A N 1
ATOM 4648 C CA . GLY H 1 103 ? 11.433 17.976 -3.008 1.00 43.40 103 GLY A CA 1
ATOM 4649 C C . GLY H 1 103 ? 11.127 17.144 -4.240 1.00 40.39 103 GLY A C 1
ATOM 4650 O O . GLY H 1 103 ? 11.106 17.719 -5.333 1.00 41.69 103 GLY A O 1
ATOM 4651 N N . ASN H 1 104 ? 10.869 15.850 -4.061 1.00 37.76 104 ASN A N 1
ATOM 4652 C CA . ASN H 1 104 ? 10.739 14.843 -5.146 1.00 41.90 104 ASN A CA 1
ATOM 4653 C C . ASN H 1 104 ? 9.292 14.773 -5.671 1.00 46.34 104 ASN A C 1
ATOM 4654 O O . ASN H 1 104 ? 9.044 14.086 -6.703 1.00 49.05 104 ASN A O 1
ATOM 4659 N N . GLY H 1 105 ? 8.360 15.404 -4.955 1.00 45.60 105 GLY A N 1
ATOM 4660 C CA . GLY H 1 105 ? 6.965 15.600 -5.394 1.00 44.88 105 GLY A CA 1
ATOM 4661 C C . GLY H 1 105 ? 6.051 14.576 -4.764 1.00 43.30 105 GLY A C 1
ATOM 4662 O O . GLY H 1 105 ? 4.923 14.480 -5.202 1.00 38.31 105 GLY A O 1
ATOM 4663 N N . TYR H 1 106 ? 6.561 13.822 -3.787 1.00 49.59 106 TYR A N 1
ATOM 4664 C CA . TYR H 1 106 ? 5.827 12.809 -2.995 1.00 46.52 106 TYR A CA 1
ATOM 4665 C C . TYR H 1 106 ? 5.926 13.200 -1.524 1.00 45.80 106 TYR A C 1
ATOM 4666 O O . TYR H 1 106 ? 6.897 13.837 -1.111 1.00 58.36 106 TYR A O 1
ATOM 4675 N N . ILE H 1 107 ? 4.889 12.853 -0.784 1.00 47.91 107 ILE A N 1
ATOM 4676 C CA . ILE H 1 107 ? 4.752 12.933 0.695 1.00 44.50 107 ILE A CA 1
ATOM 4677 C C . ILE H 1 107 ? 4.206 11.565 1.095 1.00 45.13 107 ILE A C 1
ATOM 4678 O O . ILE H 1 107 ? 3.232 11.114 0.426 1.00 44.19 107 ILE A O 1
ATOM 4683 N N . SER H 1 108 ? 4.811 10.913 2.089 1.00 40.57 108 SER A N 1
ATOM 4684 C CA . SER H 1 108 ? 4.364 9.576 2.522 1.00 39.05 108 SER A CA 1
ATOM 4685 C C . SER H 1 108 ? 2.914 9.736 2.963 1.00 37.44 108 SER A C 1
ATOM 4686 O O . SER H 1 108 ? 2.592 10.771 3.546 1.00 36.58 108 SER A O 1
ATOM 4689 N N . ALA H 1 109 ? 2.064 8.767 2.644 1.00 36.61 109 ALA A N 1
ATOM 4690 C CA . ALA H 1 109 ? 0.672 8.711 3.139 1.00 40.84 109 ALA A CA 1
ATOM 4691 C C . ALA H 1 109 ? 0.642 8.934 4.669 1.00 42.34 109 ALA A C 1
ATOM 4692 O O . ALA H 1 109 ? -0.259 9.629 5.170 1.00 50.94 109 ALA A O 1
ATOM 4694 N N . ALA H 1 110 ? 1.634 8.427 5.395 1.00 41.48 110 ALA A N 1
ATOM 4695 C CA . ALA H 1 110 ? 1.689 8.466 6.872 1.00 42.37 110 ALA A CA 1
ATOM 4696 C C . ALA H 1 110 ? 2.022 9.892 7.325 1.00 43.05 110 ALA A C 1
ATOM 4697 O O . ALA H 1 110 ? 1.423 10.380 8.318 1.00 44.12 110 ALA A O 1
ATOM 4699 N N . GLU H 1 111 ? 2.948 10.531 6.615 1.00 43.52 111 GLU A N 1
ATOM 4700 C CA . GLU H 1 111 ? 3.382 11.923 6.875 1.00 42.70 111 GLU A CA 1
ATOM 4701 C C . GLU H 1 111 ? 2.218 12.845 6.494 1.00 43.20 111 GLU A C 1
ATOM 4702 O O . GLU H 1 111 ? 1.979 13.838 7.215 1.00 35.29 111 GLU A O 1
ATOM 4708 N N . LEU H 1 112 ? 1.495 12.535 5.410 1.00 40.40 112 LEU A N 1
ATOM 4709 C CA . LEU H 1 112 ? 0.316 13.356 5.050 1.00 40.74 112 LEU A CA 1
ATOM 4710 C C . LEU H 1 112 ? -0.742 13.172 6.144 1.00 38.97 112 LEU A C 1
ATOM 4711 O O . LEU H 1 112 ? -1.325 14.187 6.583 1.00 36.65 112 LEU A O 1
ATOM 4716 N N . ARG H 1 113 ? -0.945 11.939 6.610 1.00 35.61 113 ARG A N 1
ATOM 4717 C CA . ARG H 1 113 ? -1.950 11.664 7.664 1.00 38.13 113 ARG A CA 1
ATOM 4718 C C . ARG H 1 113 ? -1.662 12.540 8.878 1.00 37.81 113 ARG A C 1
ATOM 4719 O O . ARG H 1 113 ? -2.612 13.062 9.484 1.00 40.15 113 ARG A O 1
ATOM 4727 N N . HIS H 1 114 ? -0.379 12.670 9.212 1.00 39.72 114 HIS A N 1
ATOM 4728 C CA . HIS H 1 114 ? 0.136 13.295 10.456 1.00 38.44 114 HIS A CA 1
ATOM 4729 C C . HIS H 1 114 ? -0.118 14.802 10.432 1.00 38.17 114 HIS A C 1
ATOM 4730 O O . HIS H 1 114 ? -0.672 15.341 11.408 1.00 40.84 114 HIS A O 1
ATOM 4737 N N . VAL H 1 115 ? 0.296 15.460 9.359 1.00 39.16 115 VAL A N 1
ATOM 4738 C CA . VAL H 1 115 ? 0.108 16.925 9.188 1.00 41.27 115 VAL A CA 1
ATOM 4739 C C . VAL H 1 115 ? -1.394 17.206 9.195 1.00 37.95 115 VAL A C 1
ATOM 4740 O O . VAL H 1 115 ? -1.824 18.101 9.922 1.00 34.54 115 VAL A O 1
ATOM 4744 N N . MET H 1 116 ? -2.171 16.420 8.458 1.00 38.07 116 MET A N 1
ATOM 4745 C CA . MET H 1 116 ? -3.606 16.726 8.237 1.00 38.35 116 MET A CA 1
ATOM 4746 C C . MET H 1 116 ? -4.359 16.604 9.560 1.00 36.64 116 MET A C 1
ATOM 4747 O O . MET H 1 116 ? -5.246 17.447 9.782 1.00 33.57 116 MET A O 1
ATOM 4752 N N . THR H 1 117 ? -3.955 15.678 10.441 1.00 41.79 117 THR A N 1
ATOM 4753 C CA . THR H 1 117 ? -4.658 15.416 11.734 1.00 43.05 117 THR A CA 1
ATOM 4754 C C . THR H 1 117 ? -4.041 16.174 12.917 1.00 43.20 117 THR A C 1
ATOM 4755 O O . THR H 1 117 ? -4.766 16.244 13.925 1.00 46.17 117 THR A O 1
ATOM 4759 N N . ASN H 1 118 ? -2.817 16.734 12.823 1.00 43.92 118 ASN A N 1
ATOM 4760 C CA . ASN H 1 118 ? -2.139 17.428 13.959 1.00 45.38 118 ASN A CA 1
ATOM 4761 C C . ASN H 1 118 ? -2.025 18.954 13.778 1.00 46.36 118 ASN A C 1
ATOM 4762 O O . ASN H 1 118 ? -1.994 19.643 14.814 1.00 39.73 118 ASN A O 1
ATOM 4767 N N . LEU H 1 119 ? -2.011 19.480 12.542 1.00 49.46 119 LEU A N 1
ATOM 4768 C CA . LEU H 1 119 ? -1.841 20.936 12.244 1.00 42.75 119 LEU A CA 1
ATOM 4769 C C . LEU H 1 119 ? -3.103 21.568 11.640 1.00 40.01 119 LEU A C 1
ATOM 4770 O O . LEU H 1 119 ? -3.878 20.859 10.990 1.00 39.87 119 LEU A O 1
ATOM 4775 N N . GLY H 1 120 ? -3.234 22.892 11.777 1.00 39.58 120 GLY A N 1
ATOM 4776 C CA . GLY H 1 120 ? -4.269 23.697 11.113 1.00 40.51 120 GLY A CA 1
ATOM 4777 C C . GLY H 1 120 ? -5.610 23.338 11.706 1.00 47.73 120 GLY A C 1
ATOM 4778 O O . GLY H 1 120 ? -5.627 22.976 12.882 1.00 53.09 120 GLY A O 1
ATOM 4779 N N . GLU H 1 121 ? -6.684 23.407 10.918 1.00 52.78 121 GLU A N 1
ATOM 4780 C CA . GLU H 1 121 ? -8.057 23.023 11.327 1.00 47.30 121 GLU A CA 1
ATOM 4781 C C . GLU H 1 121 ? -8.122 21.509 11.207 1.00 49.28 121 GLU A C 1
ATOM 4782 O O . GLU H 1 121 ? -8.591 21.021 10.150 1.00 58.85 121 GLU A O 1
ATOM 4788 N N . LYS H 1 122 ? -7.635 20.823 12.241 1.00 44.60 122 LYS A N 1
ATOM 4789 C CA . LYS H 1 122 ? -7.215 19.396 12.217 1.00 52.14 122 LYS A CA 1
ATOM 4790 C C . LYS H 1 122 ? -8.343 18.549 11.605 1.00 52.07 122 LYS A C 1
ATOM 4791 O O . LYS H 1 122 ? -9.476 18.645 12.094 1.00 58.32 122 LYS A O 1
ATOM 4793 N N . LEU H 1 123 ? -8.064 17.815 10.523 1.00 47.73 123 LEU A N 1
ATOM 4794 C CA . LEU H 1 123 ? -9.035 16.867 9.924 1.00 49.35 123 LEU A CA 1
ATOM 4795 C C . LEU H 1 123 ? -9.290 15.760 10.944 1.00 50.23 123 LEU A C 1
ATOM 4796 O O . LEU H 1 123 ? -8.396 15.505 11.766 1.00 51.23 123 LEU A O 1
ATOM 4801 N N . THR H 1 124 ? -10.485 15.176 10.904 1.00 54.72 124 THR A N 1
ATOM 4802 C CA . THR H 1 124 ? -10.880 13.977 11.690 1.00 57.99 124 THR A CA 1
ATOM 4803 C C . THR H 1 124 ? -10.331 12.755 10.963 1.00 61.11 124 THR A C 1
ATOM 4804 O O . THR H 1 124 ? -10.028 12.871 9.756 1.00 64.99 124 THR A O 1
ATOM 4808 N N . ASP H 1 125 ? -10.276 11.616 11.641 1.00 69.58 125 ASP A N 1
ATOM 4809 C CA . ASP H 1 125 ? -9.779 10.351 11.044 1.00 71.79 125 ASP A CA 1
ATOM 4810 C C . ASP H 1 125 ? -10.646 10.036 9.814 1.00 68.59 125 ASP A C 1
ATOM 4811 O O . ASP H 1 125 ? -10.077 9.812 8.732 1.00 57.48 125 ASP A O 1
ATOM 4816 N N . GLU H 1 126 ? -11.972 10.097 9.943 1.00 72.05 126 GLU A N 1
ATOM 4817 C CA . GLU H 1 126 ? -12.893 9.904 8.791 1.00 75.46 126 GLU A CA 1
ATOM 4818 C C . GLU H 1 126 ? -12.340 10.730 7.622 1.00 68.61 126 GLU A C 1
ATOM 4819 O O . GLU H 1 126 ? -11.922 10.124 6.621 1.00 70.12 126 GLU A O 1
ATOM 4825 N N . GLU H 1 127 ? -12.269 12.055 7.800 1.00 63.14 127 GLU A N 1
ATOM 4826 C CA . GLU H 1 127 ? -11.937 13.068 6.762 1.00 58.10 127 GLU A CA 1
ATOM 4827 C C . GLU H 1 127 ? -10.620 12.749 6.042 1.00 54.35 127 GLU A C 1
ATOM 4828 O O . GLU H 1 127 ? -10.588 12.946 4.816 1.00 53.25 127 GLU A O 1
ATOM 4834 N N . VAL H 1 128 ? -9.578 12.321 6.771 1.00 48.15 128 VAL A N 1
ATOM 4835 C CA . VAL H 1 128 ? -8.216 12.044 6.216 1.00 47.15 128 VAL A CA 1
ATOM 4836 C C . VAL H 1 128 ? -8.184 10.631 5.603 1.00 50.03 128 VAL A C 1
ATOM 4837 O O . VAL H 1 128 ? -7.390 10.405 4.649 1.00 46.78 128 VAL A O 1
ATOM 4841 N N . ASP H 1 129 ? -9.023 9.704 6.083 1.00 49.70 129 ASP A N 1
ATOM 4842 C CA . ASP H 1 129 ? -9.157 8.368 5.448 1.00 47.66 129 ASP A CA 1
ATOM 4843 C C . ASP H 1 129 ? -9.635 8.603 4.014 1.00 48.94 129 ASP A C 1
ATOM 4844 O O . ASP H 1 129 ? -8.967 8.135 3.070 1.00 46.41 129 ASP A O 1
ATOM 4849 N N . GLU H 1 130 ? -10.744 9.329 3.855 1.00 47.04 130 GLU A N 1
ATOM 4850 C CA . GLU H 1 130 ? -11.253 9.707 2.513 1.00 49.06 130 GLU A CA 1
ATOM 4851 C C . GLU H 1 130 ? -10.076 10.274 1.697 1.00 49.22 130 GLU A C 1
ATOM 4852 O O . GLU H 1 130 ? -9.873 9.833 0.535 1.00 54.11 130 GLU A O 1
ATOM 4854 N N . MET H 1 131 ? -9.286 11.164 2.309 1.00 45.01 131 MET A N 1
ATOM 4855 C CA . MET H 1 131 ? -8.252 11.967 1.617 1.00 42.94 131 MET A CA 1
ATOM 4856 C C . MET H 1 131 ? -7.178 11.045 1.030 1.00 42.16 131 MET A C 1
ATOM 4857 O O . MET H 1 131 ? -6.898 11.153 -0.197 1.00 42.34 131 MET A O 1
ATOM 4862 N N . ILE H 1 132 ? -6.609 10.164 1.855 1.00 43.06 132 ILE A N 1
ATOM 4863 C CA . ILE H 1 132 ? -5.490 9.267 1.439 1.00 44.08 132 ILE A CA 1
ATOM 4864 C C . ILE H 1 132 ? -5.998 8.331 0.329 1.00 42.69 132 ILE A C 1
ATOM 4865 O O . ILE H 1 132 ? -5.365 8.295 -0.734 1.00 47.57 132 ILE A O 1
ATOM 4870 N N . ARG H 1 133 ? -7.147 7.676 0.508 1.00 38.47 133 ARG A N 1
ATOM 4871 C CA . ARG H 1 133 ? -7.737 6.785 -0.529 1.00 39.30 133 ARG A CA 1
ATOM 4872 C C . ARG H 1 133 ? -7.785 7.505 -1.884 1.00 37.35 133 ARG A C 1
ATOM 4873 O O . ARG H 1 133 ? -7.437 6.871 -2.884 1.00 47.17 133 ARG A O 1
ATOM 4881 N N . GLU H 1 134 ? -8.144 8.783 -1.960 1.00 38.94 134 GLU A N 1
ATOM 4882 C CA A GLU H 1 134 ? -8.163 9.479 -3.276 0.42 40.03 134 GLU A CA 1
ATOM 4883 C CA B GLU H 1 134 ? -8.171 9.546 -3.240 0.58 40.70 134 GLU A CA 1
ATOM 4884 C C . GLU H 1 134 ? -6.771 10.060 -3.588 1.00 42.03 134 GLU A C 1
ATOM 4885 O O . GLU H 1 134 ? -6.482 10.218 -4.786 1.00 48.30 134 GLU A O 1
ATOM 4896 N N . ALA H 1 135 ? -5.943 10.356 -2.578 1.00 44.83 135 ALA A N 1
ATOM 4897 C CA . ALA H 1 135 ? -4.636 11.046 -2.770 1.00 46.93 135 ALA A CA 1
ATOM 4898 C C . ALA H 1 135 ? -3.489 10.062 -3.080 1.00 48.56 135 ALA A C 1
ATOM 4899 O O . ALA H 1 135 ? -2.573 10.454 -3.828 1.00 47.96 135 ALA A O 1
ATOM 4901 N N . ASP H 1 136 ? -3.485 8.872 -2.467 1.00 51.33 136 ASP A N 1
ATOM 4902 C CA . ASP H 1 136 ? -2.569 7.747 -2.801 1.00 57.14 136 ASP A CA 1
ATOM 4903 C C . ASP H 1 136 ? -3.036 7.149 -4.144 1.00 59.25 136 ASP A C 1
ATOM 4904 O O . ASP H 1 136 ? -3.636 6.028 -4.143 1.00 56.46 136 ASP A O 1
ATOM 4909 N N . ILE H 1 137 ? -2.791 7.898 -5.232 1.00 59.60 137 ILE A N 1
ATOM 4910 C CA . ILE H 1 137 ? -3.378 7.711 -6.602 1.00 65.56 137 ILE A CA 1
ATOM 4911 C C . ILE H 1 137 ? -3.042 6.311 -7.122 1.00 66.07 137 ILE A C 1
ATOM 4912 O O . ILE H 1 137 ? -3.944 5.707 -7.721 1.00 60.22 137 ILE A O 1
ATOM 4917 N N . ASP H 1 138 ? -1.800 5.847 -6.894 1.00 72.39 138 ASP A N 1
ATOM 4918 C CA . ASP H 1 138 ? -1.243 4.549 -7.378 1.00 74.04 138 ASP A CA 1
ATOM 4919 C C . ASP H 1 138 ? -1.477 3.449 -6.321 1.00 66.77 138 ASP A C 1
ATOM 4920 O O . ASP H 1 138 ? -1.680 2.281 -6.725 1.00 59.63 138 ASP A O 1
ATOM 4925 N N . GLY H 1 139 ? -1.505 3.798 -5.030 1.00 60.15 139 GLY A N 1
ATOM 4926 C CA . GLY H 1 139 ? -1.716 2.845 -3.918 1.00 62.75 139 GLY A CA 1
ATOM 4927 C C . GLY H 1 139 ? -0.421 2.491 -3.184 1.00 64.23 139 GLY A C 1
ATOM 4928 O O . GLY H 1 139 ? -0.486 1.744 -2.181 1.00 57.21 139 GLY A O 1
ATOM 4929 N N . ASP H 1 140 ? 0.714 3.051 -3.615 1.00 60.60 140 ASP A N 1
ATOM 4930 C CA . ASP H 1 140 ? 2.065 2.621 -3.171 1.00 64.88 140 ASP A CA 1
ATOM 4931 C C . ASP H 1 140 ? 2.354 3.098 -1.733 1.00 60.78 140 ASP A C 1
ATOM 4932 O O . ASP H 1 140 ? 3.276 2.530 -1.124 1.00 53.35 140 ASP A O 1
ATOM 4937 N N . GLY H 1 141 ? 1.582 4.052 -1.193 1.00 59.11 141 GLY A N 1
ATOM 4938 C CA . GLY H 1 141 ? 1.815 4.670 0.133 1.00 57.80 141 GLY A CA 1
ATOM 4939 C C . GLY H 1 141 ? 2.483 6.030 -0.011 1.00 53.83 141 GLY A C 1
ATOM 4940 O O . GLY H 1 141 ? 2.866 6.639 1.020 1.00 46.25 141 GLY A O 1
ATOM 4941 N N . GLN H 1 142 ? 2.588 6.493 -1.259 1.00 50.69 142 GLN A N 1
ATOM 4942 C CA . GLN H 1 142 ? 3.155 7.804 -1.662 1.00 55.53 142 GLN A CA 1
ATOM 4943 C C . GLN H 1 142 ? 2.045 8.642 -2.299 1.00 53.26 142 GLN A C 1
ATOM 4944 O O . GLN H 1 142 ? 1.367 8.150 -3.237 1.00 56.61 142 GLN A O 1
ATOM 4950 N N . VAL H 1 143 ? 1.855 9.850 -1.778 1.00 53.63 143 VAL A N 1
ATOM 4951 C CA . VAL H 1 143 ? 0.928 10.868 -2.344 1.00 53.05 143 VAL A CA 1
ATOM 4952 C C . VAL H 1 143 ? 1.714 11.699 -3.349 1.00 49.97 143 VAL A C 1
ATOM 4953 O O . VAL H 1 143 ? 2.547 12.504 -2.897 1.00 48.76 143 VAL A O 1
ATOM 4957 N N . ASN H 1 144 ? 1.479 11.504 -4.646 1.00 45.18 144 ASN A N 1
ATOM 4958 C CA . ASN H 1 144 ? 1.897 12.494 -5.662 1.00 44.80 144 ASN A CA 1
ATOM 4959 C C . ASN H 1 144 ? 0.937 13.686 -5.555 1.00 41.11 144 ASN A C 1
ATOM 4960 O O . ASN H 1 144 ? -0.061 13.714 -6.267 1.00 45.45 144 ASN A O 1
ATOM 4965 N N . TYR H 1 145 ? 1.229 14.629 -4.669 1.00 40.85 145 TYR A N 1
ATOM 4966 C CA . TYR H 1 145 ? 0.340 15.761 -4.304 1.00 43.21 145 TYR A CA 1
ATOM 4967 C C . TYR H 1 145 ? 0.096 16.667 -5.522 1.00 42.79 145 TYR A C 1
ATOM 4968 O O . TYR H 1 145 ? -1.072 17.058 -5.729 1.00 52.20 145 TYR A O 1
ATOM 4977 N N . GLU H 1 146 ? 1.131 16.965 -6.307 1.00 40.14 146 GLU A N 1
ATOM 4978 C CA . GLU H 1 146 ? 1.038 17.765 -7.560 1.00 45.41 146 GLU A CA 1
ATOM 4979 C C . GLU H 1 146 ? -0.131 17.251 -8.411 1.00 47.61 146 GLU A C 1
ATOM 4980 O O . GLU H 1 146 ? -0.909 18.099 -8.922 1.00 48.16 146 GLU A O 1
ATOM 4986 N N . GLU H 1 147 ? -0.248 15.927 -8.548 1.00 46.92 147 GLU A N 1
ATOM 4987 C CA . GLU H 1 147 ? -1.330 15.264 -9.317 1.00 52.38 147 GLU A CA 1
ATOM 4988 C C . GLU H 1 147 ? -2.623 15.398 -8.512 1.00 51.26 147 GLU A C 1
ATOM 4989 O O . GLU H 1 147 ? -3.659 15.791 -9.084 1.00 54.19 147 GLU A O 1
ATOM 4995 N N . PHE H 1 148 ? -2.572 15.126 -7.215 1.00 50.53 148 PHE A N 1
ATOM 4996 C CA . PHE H 1 148 ? -3.766 15.254 -6.355 1.00 49.46 148 PHE A CA 1
ATOM 4997 C C . PHE H 1 148 ? -4.367 16.654 -6.544 1.00 51.73 148 PHE A C 1
ATOM 4998 O O . PHE H 1 148 ? -5.619 16.790 -6.458 1.00 51.00 148 PHE A O 1
ATOM 5006 N N . VAL H 1 149 ? -3.514 17.658 -6.793 1.00 48.13 149 VAL A N 1
ATOM 5007 C CA . VAL H 1 149 ? -3.920 19.096 -6.918 1.00 49.17 149 VAL A CA 1
ATOM 5008 C C . VAL H 1 149 ? -4.557 19.325 -8.294 1.00 50.32 149 VAL A C 1
ATOM 5009 O O . VAL H 1 149 ? -5.464 20.184 -8.375 1.00 44.01 149 VAL A O 1
ATOM 5013 N N . GLN H 1 150 ? -4.107 18.588 -9.320 1.00 54.97 150 GLN A N 1
ATOM 5014 C CA . GLN H 1 150 ? -4.764 18.533 -10.653 1.00 67.09 150 GLN A CA 1
ATOM 5015 C C . GLN H 1 150 ? -6.222 18.114 -10.450 1.00 75.85 150 GLN A C 1
ATOM 5016 O O . GLN H 1 150 ? -7.106 18.874 -10.884 1.00 85.07 150 GLN A O 1
ATOM 5022 N N . MET H 1 151 ? -6.458 16.974 -9.789 1.00 82.65 151 MET A N 1
ATOM 5023 C CA . MET H 1 151 ? -7.821 16.473 -9.459 1.00 85.11 151 MET A CA 1
ATOM 5024 C C . MET H 1 151 ? -8.640 17.606 -8.824 1.00 91.62 151 MET A C 1
ATOM 5025 O O . MET H 1 151 ? -9.569 18.098 -9.493 1.00 101.91 151 MET A O 1
ATOM 5030 N N . MET H 1 152 ? -8.274 18.050 -7.614 1.00 91.26 152 MET A N 1
ATOM 5031 C CA . MET H 1 152 ? -9.037 19.056 -6.818 1.00 91.61 152 MET A CA 1
ATOM 5032 C C . MET H 1 152 ? -9.299 20.348 -7.620 1.00 88.14 152 MET A C 1
ATOM 5033 O O . MET H 1 152 ? -10.062 21.211 -7.082 1.00 74.39 152 MET A O 1
ATOM 5038 N N . THR H 1 153 ? -8.654 20.510 -8.793 1.00 84.03 153 THR A N 1
ATOM 5039 C CA . THR H 1 153 ? -8.914 21.572 -9.815 1.00 87.91 153 THR A CA 1
ATOM 5040 C C . THR H 1 153 ? -9.459 20.935 -11.104 1.00 89.93 153 THR A C 1
ATOM 5041 O O . THR H 1 153 ? -10.644 20.602 -11.259 1.00 95.15 153 THR A O 1
#